Protein AF-A0A4S8J1P8-F1 (afdb_monomer)

Structure (mmCIF, N/CA/C/O backbone):
data_AF-A0A4S8J1P8-F1
#
_entry.id   AF-A0A4S8J1P8-F1
#
loop_
_atom_site.group_PDB
_atom_site.id
_atom_site.type_symbol
_atom_site.label_atom_id
_atom_site.label_alt_id
_atom_site.label_comp_id
_atom_site.label_asym_id
_atom_site.label_entity_id
_atom_site.label_seq_id
_atom_site.pdbx_PDB_ins_code
_atom_site.Cartn_x
_atom_site.Cartn_y
_atom_site.Cartn_z
_atom_site.occupancy
_atom_site.B_iso_or_equiv
_atom_site.auth_seq_id
_atom_site.auth_comp_id
_atom_site.auth_asym_id
_atom_site.auth_atom_id
_atom_site.pdbx_PDB_model_num
ATOM 1 N N . MET A 1 1 ? 15.365 56.000 37.493 1.00 27.44 1 MET A N 1
ATOM 2 C CA . MET A 1 1 ? 15.937 54.993 36.587 1.00 27.44 1 MET A CA 1
ATOM 3 C C . MET A 1 1 ? 15.036 53.774 36.679 1.00 27.44 1 MET A C 1
ATOM 5 O O . MET A 1 1 ? 14.977 53.198 37.751 1.00 27.44 1 MET A O 1
ATOM 9 N N . ASP A 1 2 ? 14.186 53.424 35.725 1.00 29.69 2 ASP A N 1
ATOM 10 C CA . ASP A 1 2 ? 13.900 53.995 34.412 1.00 29.69 2 ASP A CA 1
ATOM 11 C C . ASP A 1 2 ? 12.393 53.917 34.156 1.00 29.69 2 ASP A C 1
ATOM 13 O O . ASP A 1 2 ? 11.723 52.963 34.551 1.00 29.69 2 ASP A O 1
ATOM 17 N N . ARG A 1 3 ? 11.869 54.999 33.576 1.00 27.66 3 ARG A N 1
ATOM 18 C CA . ARG A 1 3 ? 10.458 55.209 33.256 1.00 27.66 3 ARG A CA 1
ATOM 19 C C . ARG A 1 3 ? 10.122 54.461 31.967 1.00 27.66 3 ARG A C 1
ATOM 21 O O . ARG A 1 3 ? 10.838 54.597 30.978 1.00 27.66 3 ARG A O 1
ATOM 28 N N . LEU A 1 4 ? 9.024 53.711 31.990 1.00 29.33 4 LEU A N 1
ATOM 29 C CA . LEU A 1 4 ? 8.338 53.231 30.790 1.00 29.33 4 LEU A CA 1
ATOM 30 C C . LEU A 1 4 ? 7.668 54.428 30.070 1.00 29.33 4 LEU A C 1
ATOM 32 O O . LEU A 1 4 ? 7.262 55.363 30.763 1.00 29.33 4 LEU A O 1
ATOM 36 N N . PRO A 1 5 ? 7.566 54.439 28.726 1.00 33.69 5 PRO A N 1
ATOM 37 C CA . PRO A 1 5 ? 7.104 55.605 27.963 1.00 33.69 5 PRO A CA 1
ATOM 38 C C . PRO A 1 5 ? 5.621 55.954 28.181 1.00 33.69 5 PRO A C 1
ATOM 40 O O . PRO A 1 5 ? 4.760 55.075 28.197 1.00 33.69 5 PRO A O 1
ATOM 43 N N . ASP A 1 6 ? 5.343 57.258 28.268 1.00 32.09 6 ASP A N 1
ATOM 44 C CA . ASP A 1 6 ? 4.055 57.926 28.536 1.00 32.09 6 ASP A CA 1
ATOM 45 C C . ASP A 1 6 ? 2.989 57.818 27.407 1.00 32.09 6 ASP A C 1
ATOM 47 O O . ASP A 1 6 ? 2.113 58.670 27.304 1.00 32.09 6 ASP A O 1
ATOM 51 N N . GLU A 1 7 ? 2.998 56.776 26.565 1.00 32.94 7 GLU A N 1
ATOM 52 C CA . GLU A 1 7 ? 2.027 56.618 25.451 1.00 32.94 7 GLU A CA 1
ATOM 53 C C . GLU A 1 7 ? 0.949 55.536 25.677 1.00 32.94 7 GLU A C 1
ATOM 55 O O . GLU A 1 7 ? 0.155 55.236 24.787 1.00 32.94 7 GLU A O 1
ATOM 60 N N . MET A 1 8 ? 0.854 54.966 26.881 1.00 28.78 8 MET A N 1
ATOM 61 C CA . MET A 1 8 ? -0.157 53.946 27.224 1.00 28.78 8 MET A CA 1
ATOM 62 C C . MET A 1 8 ? -1.234 54.413 28.219 1.00 28.78 8 MET A C 1
ATOM 64 O O . MET A 1 8 ? -2.120 53.638 28.578 1.00 28.78 8 MET A O 1
ATOM 68 N N . SER A 1 9 ? -1.191 55.672 28.658 1.00 30.98 9 SER A N 1
ATOM 69 C CA . SER A 1 9 ? -2.097 56.250 29.665 1.00 30.98 9 SER A CA 1
ATOM 70 C C . SER A 1 9 ? -3.357 56.922 29.094 1.00 30.98 9 SER A C 1
ATOM 72 O O . SER A 1 9 ? -4.262 57.233 29.870 1.00 30.98 9 SER A O 1
ATOM 74 N N . ASP A 1 10 ? -3.476 57.076 27.768 1.00 29.88 10 ASP A N 1
ATOM 75 C CA . ASP A 1 10 ? -4.593 57.801 27.131 1.00 29.88 10 ASP A CA 1
ATOM 76 C C . ASP A 1 10 ? -5.668 56.924 26.455 1.00 29.88 10 ASP A C 1
ATOM 78 O O . ASP A 1 10 ? -6.640 57.439 25.899 1.00 29.88 10 ASP A O 1
ATOM 82 N N . LEU A 1 11 ? -5.605 55.594 26.581 1.00 24.89 11 LEU A N 1
ATOM 83 C CA . LEU A 1 11 ? -6.713 54.712 26.185 1.00 24.89 11 LEU A CA 1
ATOM 84 C C . LEU A 1 11 ? -7.737 54.573 27.320 1.00 24.89 11 LEU A C 1
ATOM 86 O O . LEU A 1 11 ? -7.884 53.524 27.945 1.00 24.89 11 LEU A O 1
ATOM 90 N N . LYS A 1 12 ? -8.484 55.650 27.580 1.00 26.08 12 LYS A N 1
ATOM 91 C CA . LYS A 1 12 ? -9.746 55.564 28.326 1.00 26.08 12 LYS A CA 1
ATOM 92 C C . LYS A 1 12 ? -10.842 55.072 27.385 1.00 26.08 12 LYS A C 1
ATOM 94 O O . LYS A 1 12 ? -11.170 55.747 26.411 1.00 26.08 12 LYS A O 1
ATOM 99 N N . ILE A 1 13 ? -11.445 53.926 27.702 1.00 24.59 13 ILE A N 1
ATOM 100 C CA . ILE A 1 13 ? -12.742 53.540 27.137 1.00 24.59 13 ILE A CA 1
ATOM 101 C C . ILE A 1 13 ? -13.749 54.572 27.657 1.00 24.59 13 ILE A C 1
ATOM 103 O O . ILE A 1 13 ? -14.069 54.593 28.843 1.00 24.59 13 ILE A O 1
ATOM 107 N N . ARG A 1 14 ? -14.168 55.495 26.787 1.00 24.55 14 ARG A N 1
ATOM 108 C CA . ARG A 1 14 ? -15.321 56.356 27.049 1.00 24.55 14 ARG A CA 1
ATOM 109 C C . ARG A 1 14 ? -16.575 55.489 26.977 1.00 24.55 14 ARG A C 1
ATOM 111 O O . ARG A 1 14 ? -16.840 54.891 25.937 1.00 24.55 14 ARG A O 1
ATOM 118 N N . ASP A 1 15 ? -17.324 55.457 28.074 1.00 31.41 15 ASP A N 1
ATOM 119 C CA . ASP A 1 15 ? -18.747 55.116 28.079 1.00 31.41 15 ASP A CA 1
ATOM 120 C C . ASP A 1 15 ? -19.506 56.223 27.334 1.00 31.41 15 ASP A C 1
ATOM 122 O O . ASP A 1 15 ? -20.045 57.153 27.937 1.00 31.41 15 ASP A O 1
ATOM 126 N N . ASP A 1 16 ? -19.519 56.149 26.005 1.00 28.02 16 ASP A N 1
ATOM 127 C CA . ASP A 1 16 ? -20.490 56.888 25.210 1.00 28.02 16 ASP A CA 1
ATOM 128 C C . ASP A 1 16 ? -21.742 56.015 25.095 1.00 28.02 16 ASP A C 1
ATOM 130 O O . ASP A 1 16 ? -21.748 54.958 24.461 1.00 28.02 16 ASP A O 1
ATOM 134 N N . LYS A 1 17 ? -22.792 56.461 25.791 1.00 29.36 17 LYS A N 1
ATOM 135 C CA . LYS A 1 17 ? -24.142 55.899 25.757 1.00 29.36 17 LYS A CA 1
ATOM 136 C C . LYS A 1 17 ? -24.586 55.606 24.324 1.00 29.36 17 LYS A C 1
ATOM 138 O O . LYS A 1 17 ? -24.409 56.426 23.425 1.00 29.36 17 LYS A O 1
ATOM 143 N N . GLU A 1 18 ? -25.207 54.441 24.182 1.00 31.44 18 GLU A N 1
ATOM 144 C CA . GLU A 1 18 ? -25.868 53.913 22.994 1.00 31.44 18 GLU A CA 1
ATOM 145 C C . GLU A 1 18 ? -26.588 54.991 22.171 1.00 31.44 18 GLU A C 1
ATOM 147 O O . GLU A 1 18 ? -27.547 55.615 22.623 1.00 31.44 18 GLU A O 1
ATOM 152 N N . ALA A 1 19 ? -26.167 55.141 20.916 1.00 26.39 19 ALA A N 1
ATOM 153 C CA . ALA A 1 19 ? -27.112 55.375 19.838 1.00 26.39 19 ALA A CA 1
ATOM 154 C C . ALA A 1 19 ? -27.396 54.000 19.229 1.00 26.39 19 ALA A C 1
ATOM 156 O O . ALA A 1 19 ? -26.506 53.390 18.631 1.00 26.39 19 ALA A O 1
ATOM 157 N N . GLU A 1 20 ? -28.609 53.497 19.459 1.00 28.22 20 GLU A N 1
ATOM 158 C CA . GLU A 1 20 ? -29.128 52.261 18.879 1.00 28.22 20 GLU A CA 1
ATOM 159 C C . GLU A 1 20 ? -28.834 52.220 17.375 1.00 28.22 20 GLU A C 1
ATOM 161 O O . GLU A 1 20 ? -29.400 52.972 16.580 1.00 28.22 20 GLU A O 1
ATOM 166 N N . ALA A 1 21 ? -27.951 51.311 16.964 1.00 24.44 21 ALA A N 1
ATOM 167 C CA . ALA A 1 21 ? -27.949 50.855 15.590 1.00 24.44 21 ALA A CA 1
ATOM 168 C C . ALA A 1 21 ? -29.190 49.975 15.432 1.00 24.44 21 ALA A C 1
ATOM 170 O O . ALA A 1 21 ? -29.240 48.872 15.974 1.00 24.44 21 ALA A O 1
ATOM 171 N N . THR A 1 22 ? -30.194 50.477 14.716 1.00 23.66 22 THR A N 1
ATOM 172 C CA . THR A 1 22 ? -31.363 49.711 14.277 1.00 23.66 22 THR A CA 1
ATOM 173 C C . THR A 1 22 ? -30.905 48.411 13.621 1.00 23.66 22 THR A C 1
ATOM 175 O O . THR A 1 22 ? -30.444 48.398 12.479 1.00 23.66 22 THR A O 1
ATOM 178 N N . VAL A 1 23 ? -31.020 47.309 14.359 1.00 28.00 23 VAL A N 1
ATOM 179 C CA . VAL A 1 23 ? -30.913 45.961 13.814 1.00 28.00 23 VAL A CA 1
ATOM 180 C C . VAL A 1 23 ? -32.215 45.719 13.066 1.00 28.00 23 VAL A C 1
ATOM 182 O O . VAL A 1 23 ? -33.262 45.517 13.675 1.00 28.00 23 VAL A O 1
ATOM 185 N N . ILE A 1 24 ? -32.165 45.795 11.737 1.00 30.31 24 ILE A N 1
ATOM 186 C CA . ILE A 1 24 ? -33.258 45.303 10.903 1.00 30.31 24 ILE A CA 1
ATOM 187 C C . ILE A 1 24 ? -33.232 43.782 11.039 1.00 30.31 24 ILE A C 1
ATOM 189 O O . ILE A 1 24 ? -32.309 43.117 10.567 1.00 30.31 24 ILE A O 1
ATOM 193 N N . ASP A 1 25 ? -34.220 43.259 11.756 1.00 32.91 25 ASP A N 1
ATOM 194 C CA . ASP A 1 25 ? -34.417 41.836 11.987 1.00 32.91 25 ASP A CA 1
ATOM 195 C C . ASP A 1 25 ? -34.766 41.164 10.648 1.00 32.91 25 ASP A C 1
ATOM 197 O O . ASP A 1 25 ? -35.816 41.415 10.053 1.00 32.91 25 ASP A O 1
ATOM 201 N N . GLY A 1 26 ? -33.834 40.375 10.113 1.00 30.66 26 GLY A N 1
ATOM 202 C CA . GLY A 1 26 ? -33.945 39.764 8.792 1.00 30.66 26 GLY A CA 1
ATOM 203 C C . GLY A 1 26 ? -33.261 38.404 8.752 1.00 30.66 26 GLY A C 1
ATOM 204 O O . GLY A 1 26 ? -32.038 38.302 8.695 1.00 30.66 26 GLY A O 1
ATOM 205 N N . ASN A 1 27 ? -34.065 37.344 8.746 1.00 43.88 27 ASN A N 1
ATOM 206 C CA . ASN A 1 27 ? -33.650 35.938 8.781 1.00 43.88 27 ASN A CA 1
ATOM 207 C C . ASN A 1 27 ? -33.211 35.371 7.399 1.00 43.88 27 ASN A C 1
ATOM 209 O O . ASN A 1 27 ? -33.372 34.184 7.135 1.00 43.88 27 ASN A O 1
ATOM 213 N N . GLY A 1 28 ? -32.724 36.201 6.467 1.00 40.06 28 GLY A N 1
ATOM 214 C CA . GLY A 1 28 ? -32.630 35.849 5.037 1.00 40.06 28 GLY A CA 1
ATOM 215 C C . GLY A 1 28 ? -31.251 35.371 4.568 1.00 40.06 28 GLY A C 1
ATOM 216 O O . GLY A 1 28 ? -30.288 36.133 4.568 1.00 40.06 28 GLY A O 1
ATOM 217 N N . THR A 1 29 ? -31.163 34.122 4.108 1.00 48.44 29 THR A N 1
ATOM 218 C CA . THR A 1 29 ? -29.987 33.486 3.476 1.00 48.44 29 THR A CA 1
ATOM 219 C C . THR A 1 29 ? -30.119 33.426 1.945 1.00 48.44 29 THR A C 1
ATOM 221 O O . THR A 1 29 ? -29.781 32.424 1.323 1.00 48.44 29 THR A O 1
ATOM 224 N N . GLU A 1 30 ? -30.602 34.497 1.309 1.00 55.81 30 GLU A N 1
ATOM 225 C CA . GLU A 1 30 ? -30.943 34.485 -0.122 1.00 55.81 30 GLU A CA 1
ATOM 226 C C . GLU A 1 30 ? -30.020 35.373 -0.975 1.00 55.81 30 GLU A C 1
ATOM 228 O O . GLU A 1 30 ? -29.592 36.460 -0.579 1.00 55.81 30 GLU A O 1
ATOM 233 N N . THR A 1 31 ? -29.692 34.879 -2.170 1.00 55.25 31 THR A N 1
ATOM 234 C CA . THR A 1 31 ? -28.981 35.600 -3.237 1.00 55.25 31 THR A CA 1
ATOM 235 C C . THR A 1 31 ? -29.693 36.912 -3.579 1.00 55.25 31 THR A C 1
ATOM 237 O O . THR A 1 31 ? -30.907 36.911 -3.758 1.00 55.25 31 THR A O 1
ATOM 240 N N . GLY A 1 32 ? -28.952 38.019 -3.694 1.00 55.59 32 GLY A N 1
ATOM 241 C CA . GLY A 1 32 ? -29.490 39.364 -3.953 1.00 55.59 32 GLY A CA 1
ATOM 242 C C . GLY A 1 32 ? -29.466 40.317 -2.749 1.00 55.59 32 GLY A C 1
ATOM 243 O O . GLY A 1 32 ? -29.769 41.498 -2.902 1.00 55.59 32 GLY A O 1
ATOM 244 N N . HIS A 1 33 ? -29.074 39.847 -1.560 1.00 72.31 33 HIS A N 1
ATOM 245 C CA . HIS A 1 33 ? -28.969 40.688 -0.364 1.00 72.31 33 HIS A CA 1
ATOM 246 C C . HIS A 1 33 ? -27.781 41.668 -0.431 1.00 72.31 33 HIS A C 1
ATOM 248 O O . HIS A 1 33 ? -26.683 41.287 -0.850 1.00 72.31 33 HIS A O 1
ATOM 254 N N . ILE A 1 34 ? -27.985 42.915 0.016 1.00 72.44 34 ILE A N 1
ATOM 255 C CA . ILE A 1 34 ? -26.952 43.963 0.048 1.00 72.44 34 ILE A CA 1
ATOM 256 C C . ILE A 1 34 ? -26.377 44.081 1.464 1.00 72.44 34 ILE A C 1
ATOM 258 O O . ILE A 1 34 ? -27.081 44.419 2.411 1.00 72.44 34 ILE A O 1
ATOM 262 N N . ILE A 1 35 ? -25.078 43.824 1.599 1.00 73.50 35 ILE A N 1
ATOM 263 C CA . ILE A 1 35 ? -24.296 43.959 2.828 1.00 73.50 35 ILE A CA 1
ATOM 264 C C . ILE A 1 35 ? -23.620 45.330 2.809 1.00 73.50 35 ILE A C 1
ATOM 266 O O . ILE A 1 35 ? -22.742 45.568 1.985 1.00 73.50 35 ILE A O 1
ATOM 270 N N . VAL A 1 36 ? -23.995 46.217 3.728 1.00 73.19 36 VAL A N 1
ATOM 271 C CA . VAL A 1 36 ? -23.395 47.554 3.855 1.00 73.19 36 VAL A CA 1
ATOM 272 C C . VAL A 1 36 ? -22.418 47.562 5.028 1.00 73.19 36 VAL A C 1
ATOM 274 O O . VAL A 1 36 ? -22.775 47.161 6.134 1.00 73.19 36 VAL A O 1
ATOM 277 N N . THR A 1 37 ? -21.184 48.017 4.806 1.00 67.06 37 THR A N 1
ATOM 278 C CA . THR A 1 37 ? -20.177 48.170 5.864 1.00 67.06 37 THR A CA 1
ATOM 279 C C . THR A 1 37 ? -19.514 49.539 5.804 1.00 67.06 37 THR A C 1
ATOM 281 O O . THR A 1 37 ? -19.188 50.051 4.735 1.00 67.06 37 THR A O 1
ATOM 284 N N . THR A 1 38 ? -19.259 50.127 6.970 1.00 66.75 38 THR A N 1
ATOM 285 C CA . THR A 1 38 ? -18.487 51.367 7.082 1.00 66.75 38 THR A CA 1
ATOM 286 C C . THR A 1 38 ? -17.018 51.022 7.301 1.00 66.75 38 THR A C 1
ATOM 288 O O . THR A 1 38 ? -16.651 50.457 8.333 1.00 66.75 38 THR A O 1
ATOM 291 N N . VAL A 1 39 ? -16.159 51.357 6.342 1.00 63.97 39 VAL A N 1
ATOM 292 C CA . VAL A 1 39 ? -14.707 51.239 6.491 1.00 63.97 39 VAL A CA 1
ATOM 293 C C . VAL A 1 39 ? -14.199 52.511 7.166 1.00 63.97 39 VAL A C 1
ATOM 295 O O . VAL A 1 39 ? -14.332 53.619 6.641 1.00 63.97 39 VAL A O 1
ATOM 298 N N . ASN A 1 40 ? -13.636 52.363 8.367 1.00 51.81 40 ASN A N 1
ATOM 299 C CA . ASN A 1 40 ? -12.978 53.472 9.053 1.00 51.81 40 ASN A CA 1
ATOM 300 C C . ASN A 1 40 ? -11.713 53.860 8.273 1.00 51.81 40 ASN A C 1
ATOM 302 O O . ASN A 1 40 ? -10.840 53.016 8.060 1.00 51.81 40 ASN A O 1
ATOM 306 N N . GLY A 1 41 ? -11.604 55.123 7.856 1.00 48.00 41 GLY A N 1
ATOM 307 C CA . GLY A 1 41 ? -10.405 55.625 7.189 1.00 48.00 41 GLY A CA 1
ATOM 308 C C . GLY A 1 41 ? -9.189 55.546 8.115 1.00 48.00 41 GLY A C 1
ATOM 309 O O . GLY A 1 41 ? -9.258 55.929 9.283 1.00 48.00 41 GLY A O 1
ATOM 310 N N . ARG A 1 42 ? -8.061 55.042 7.607 1.00 47.00 42 ARG A N 1
ATOM 311 C CA . ARG A 1 42 ? -6.756 55.197 8.269 1.00 47.00 42 ARG A CA 1
ATOM 312 C C . ARG A 1 42 ? -6.155 56.546 7.865 1.00 47.00 42 ARG A C 1
ATOM 314 O O . ARG A 1 42 ? -6.365 57.001 6.745 1.00 47.00 42 ARG A O 1
ATOM 321 N N . ASN A 1 43 ? -5.396 57.167 8.768 1.00 46.88 43 ASN A N 1
ATOM 322 C CA . ASN A 1 43 ? -4.630 58.398 8.519 1.00 46.88 43 ASN A CA 1
ATOM 323 C C . ASN A 1 43 ? -5.482 59.631 8.145 1.00 46.88 43 ASN A C 1
ATOM 325 O O . ASN A 1 43 ? -5.136 60.377 7.234 1.00 46.88 43 ASN A O 1
ATOM 329 N N . GLY A 1 44 ? -6.601 59.852 8.844 1.00 54.06 44 GLY A N 1
ATOM 330 C CA . GLY A 1 44 ? -7.391 61.086 8.711 1.00 54.06 44 GLY A CA 1
ATOM 331 C C . GLY A 1 44 ? -8.340 61.144 7.509 1.00 54.06 44 GLY A C 1
ATOM 332 O O . GLY A 1 44 ? -8.940 62.189 7.271 1.00 54.06 44 GLY A O 1
ATOM 333 N N . GLN A 1 45 ? -8.520 60.048 6.765 1.00 52.44 45 GLN A N 1
ATOM 334 C CA . GLN A 1 45 ? -9.553 59.984 5.729 1.00 52.44 45 GLN A CA 1
ATOM 335 C C . GLN A 1 45 ? -10.964 59.789 6.316 1.00 52.44 45 GLN A C 1
ATOM 337 O O . GLN A 1 45 ? -11.120 59.088 7.323 1.00 52.44 45 GLN A O 1
ATOM 342 N N . PRO A 1 46 ? -12.004 60.385 5.695 1.00 63.16 46 PRO A N 1
ATOM 343 C CA . PRO A 1 46 ? -13.385 60.222 6.135 1.00 63.16 46 PRO A CA 1
ATOM 344 C C . PRO A 1 46 ? -13.831 58.761 6.026 1.00 63.16 46 PRO A C 1
ATOM 346 O O . PRO A 1 46 ? -13.380 58.013 5.158 1.00 63.16 46 PRO A O 1
ATOM 349 N N . LYS A 1 47 ? -14.740 58.352 6.917 1.00 66.19 47 LYS A N 1
ATOM 350 C CA . LYS A 1 47 ? -15.353 57.020 6.874 1.00 66.19 47 LYS A CA 1
ATOM 351 C C . LYS A 1 47 ? -16.076 56.838 5.538 1.00 66.19 47 LYS A C 1
ATOM 353 O O . LYS A 1 47 ? -16.916 57.663 5.186 1.00 66.19 47 LYS A O 1
ATOM 358 N N . GLN A 1 48 ? -15.770 55.760 4.825 1.00 68.88 48 GLN A N 1
ATOM 359 C CA . GLN A 1 48 ? -16.454 55.406 3.583 1.00 68.88 48 GLN A CA 1
ATOM 360 C C . GLN A 1 48 ? -17.409 54.246 3.833 1.00 68.88 48 GLN A C 1
ATOM 362 O O . GLN A 1 48 ? -17.080 53.287 4.531 1.00 68.88 48 GLN A O 1
ATOM 367 N N . THR A 1 49 ? -18.606 54.351 3.269 1.00 73.81 49 THR A N 1
ATOM 368 C CA . THR A 1 49 ? -19.590 53.269 3.279 1.00 73.81 49 THR A CA 1
ATOM 369 C C . THR A 1 49 ? -19.428 52.484 1.986 1.00 73.81 49 THR A C 1
ATOM 371 O O . THR A 1 49 ? -19.396 53.092 0.921 1.00 73.81 49 THR A O 1
ATOM 374 N N . VAL A 1 50 ? -19.277 51.165 2.096 1.00 78.62 50 VAL A N 1
ATOM 375 C CA . VAL A 1 50 ? -19.099 50.244 0.966 1.00 78.62 50 VAL A CA 1
ATOM 376 C C . VAL A 1 50 ? -20.189 49.181 1.026 1.00 78.62 50 VAL A C 1
ATOM 378 O O . VAL A 1 50 ? -20.491 48.658 2.104 1.00 78.62 50 VAL A O 1
ATOM 381 N N . SER A 1 51 ? -20.770 48.857 -0.122 1.00 81.25 51 SER A N 1
ATOM 382 C CA . SER A 1 51 ? -21.955 48.020 -0.257 1.00 81.25 51 SER A CA 1
ATOM 383 C C . SER A 1 51 ? -21.649 46.823 -1.149 1.00 81.25 51 SER A C 1
ATOM 385 O O . SER A 1 51 ? -21.115 46.957 -2.245 1.00 81.25 51 SER A O 1
ATOM 387 N N . TYR A 1 52 ? -22.026 45.628 -0.710 1.00 81.06 52 TYR A N 1
ATOM 388 C CA . TYR A 1 52 ? -21.748 44.386 -1.423 1.00 81.06 52 TYR A CA 1
ATOM 389 C C . TYR A 1 52 ? -23.035 43.625 -1.699 1.00 81.06 52 TYR A C 1
ATOM 391 O O . TYR A 1 52 ? -23.769 43.307 -0.770 1.00 81.06 52 TYR A O 1
ATOM 399 N N . MET A 1 53 ? -23.296 43.271 -2.953 1.00 80.94 53 MET A N 1
ATOM 400 C CA . MET A 1 53 ? -24.424 42.410 -3.310 1.00 80.94 53 MET A CA 1
ATOM 401 C C . MET A 1 53 ? -23.982 40.948 -3.320 1.00 80.94 53 MET A C 1
ATOM 403 O O . MET A 1 53 ? -23.106 40.579 -4.100 1.00 80.94 53 MET A O 1
ATOM 407 N N . ALA A 1 54 ? -24.578 40.113 -2.470 1.00 77.06 54 ALA A N 1
ATOM 408 C CA . ALA A 1 54 ? -24.315 38.677 -2.455 1.00 77.06 54 ALA A CA 1
ATOM 409 C C . ALA A 1 54 ? -24.901 38.008 -3.710 1.00 77.06 54 ALA A C 1
ATOM 411 O O . ALA A 1 54 ? -26.118 37.967 -3.884 1.00 77.06 54 ALA A O 1
ATOM 412 N N . GLU A 1 55 ? -24.044 37.461 -4.573 1.00 75.25 55 GLU A N 1
ATOM 413 C CA . GLU A 1 55 ? -24.449 36.838 -5.838 1.00 75.25 55 GLU A CA 1
ATOM 414 C C . GLU A 1 55 ? -24.770 35.351 -5.660 1.00 75.25 55 GLU A C 1
ATOM 416 O O . GLU A 1 55 ? -25.780 34.869 -6.165 1.00 75.25 55 GLU A O 1
ATOM 421 N N . ARG A 1 56 ? -23.913 34.609 -4.942 1.00 70.75 56 ARG A N 1
ATOM 422 C CA . ARG A 1 56 ? -24.095 33.169 -4.687 1.00 70.75 56 ARG A CA 1
ATOM 423 C C . ARG A 1 56 ? -23.267 32.669 -3.511 1.00 70.75 56 ARG A C 1
ATOM 425 O O . ARG A 1 56 ? -22.197 33.199 -3.221 1.00 70.75 56 ARG A O 1
ATOM 432 N N . VAL A 1 57 ? -23.720 31.591 -2.878 1.00 72.44 57 VAL A N 1
ATOM 433 C CA . VAL A 1 57 ? -22.910 30.836 -1.912 1.00 72.44 57 VAL A CA 1
ATOM 434 C C . VAL A 1 57 ? -21.841 30.044 -2.665 1.00 72.44 57 VAL A C 1
ATOM 436 O O . VAL A 1 57 ? -22.158 29.306 -3.595 1.00 72.44 57 VAL A O 1
ATOM 439 N N . VAL A 1 58 ? -20.576 30.195 -2.269 1.00 71.56 58 VAL A N 1
ATOM 440 C CA . VAL A 1 58 ? -19.432 29.473 -2.861 1.00 71.56 58 VAL A CA 1
ATOM 441 C C . VAL A 1 58 ? -18.864 28.388 -1.950 1.00 71.56 58 VAL A C 1
ATOM 443 O O . VAL A 1 58 ? -18.084 27.558 -2.407 1.00 71.56 58 VAL A O 1
ATOM 446 N N . GLY A 1 59 ? -19.266 28.345 -0.678 1.00 57.00 59 GLY A N 1
ATOM 447 C CA . GLY A 1 59 ? -18.891 27.256 0.217 1.00 57.00 59 GLY A CA 1
ATOM 448 C C . GLY A 1 59 ? -19.562 27.327 1.584 1.00 57.00 59 GLY A C 1
ATOM 449 O O . GLY A 1 59 ? -19.806 28.411 2.120 1.00 57.00 59 GLY A O 1
ATOM 450 N N . HIS A 1 60 ? -19.810 26.152 2.160 1.00 59.88 60 HIS A N 1
ATOM 451 C CA . HIS A 1 60 ? -20.223 25.974 3.550 1.00 59.88 60 HIS A CA 1
ATOM 452 C C . HIS A 1 60 ? -19.046 25.400 4.343 1.00 59.88 60 HIS A C 1
ATOM 454 O O . HIS A 1 60 ? -18.482 24.378 3.960 1.00 59.88 60 HIS A O 1
ATOM 460 N N . GLY A 1 61 ? -18.665 26.062 5.434 1.00 51.59 61 GLY A N 1
ATOM 461 C CA . GLY A 1 61 ? -17.675 25.554 6.382 1.00 51.59 61 GLY A CA 1
ATOM 462 C C . GLY A 1 61 ? -18.267 25.436 7.783 1.00 51.59 61 GLY A C 1
ATOM 463 O O . GLY A 1 61 ? -19.273 26.074 8.089 1.00 51.59 61 GLY A O 1
ATOM 464 N N . SER A 1 62 ? -17.609 24.676 8.661 1.00 43.28 62 SER A N 1
ATOM 465 C CA . SER A 1 62 ? -18.062 24.409 10.039 1.00 43.28 62 SER A CA 1
ATOM 466 C C . SER A 1 62 ? -18.317 25.666 10.892 1.00 43.28 62 SER A C 1
ATOM 468 O O . SER A 1 62 ? -18.965 25.574 11.925 1.00 43.28 62 SER A O 1
ATOM 470 N N . PHE A 1 63 ? -17.838 26.840 10.458 1.00 49.91 63 PHE A N 1
ATOM 471 C CA . PHE A 1 63 ? -17.909 28.110 11.192 1.00 49.91 63 PHE A CA 1
ATOM 472 C C . PHE A 1 63 ? -18.469 29.289 10.368 1.00 49.91 63 PHE A C 1
ATOM 474 O O . PHE A 1 63 ? -18.291 30.447 10.751 1.00 49.91 63 PHE A O 1
ATOM 481 N N . GLY A 1 64 ? -19.126 29.033 9.229 1.00 57.97 64 GLY A N 1
ATOM 482 C CA . GLY A 1 64 ? -19.766 30.095 8.443 1.00 57.97 64 GLY A CA 1
ATOM 483 C C . GLY A 1 64 ? -20.002 29.765 6.970 1.00 57.97 64 GLY A C 1
ATOM 484 O O . GLY A 1 64 ? -19.590 28.720 6.467 1.00 57.97 64 GLY A O 1
ATOM 485 N N . ILE A 1 65 ? -20.653 30.695 6.272 1.00 62.41 65 ILE A N 1
ATOM 486 C CA . ILE A 1 65 ? -20.909 30.628 4.827 1.00 62.41 65 ILE A CA 1
ATOM 487 C C . ILE A 1 65 ? -19.973 31.608 4.116 1.00 62.41 65 ILE A C 1
ATOM 489 O O . ILE A 1 65 ? -19.776 32.735 4.581 1.00 62.41 65 ILE A O 1
ATOM 493 N N . VAL A 1 66 ? -19.398 31.181 2.992 1.00 69.44 66 VAL A N 1
ATOM 494 C CA . VAL A 1 66 ? -18.668 32.060 2.072 1.00 69.44 66 VAL A CA 1
ATOM 495 C C . VAL A 1 66 ? -19.577 32.392 0.897 1.00 69.44 66 VAL A C 1
ATOM 497 O O . VAL A 1 66 ? -20.058 31.494 0.205 1.00 69.44 66 VAL A O 1
ATOM 500 N N . PHE A 1 67 ? -19.794 33.681 0.663 1.00 79.00 67 PHE A N 1
ATOM 501 C CA . PHE A 1 67 ? -20.531 34.206 -0.479 1.00 79.00 67 PHE A CA 1
ATOM 502 C C . PHE A 1 67 ? -19.551 34.798 -1.486 1.00 79.00 67 PHE A C 1
ATOM 504 O O . PHE A 1 67 ? -18.627 35.511 -1.104 1.00 79.00 67 PHE A O 1
ATOM 511 N N . GLN A 1 68 ? -19.772 34.548 -2.770 1.00 77.00 68 GLN A N 1
ATOM 512 C CA . GLN A 1 68 ? -19.297 35.455 -3.804 1.00 77.00 68 GLN A CA 1
ATOM 513 C C . GLN A 1 68 ? -20.235 36.662 -3.807 1.00 77.00 68 GLN A C 1
ATOM 515 O O . GLN A 1 68 ? -21.456 36.500 -3.860 1.00 77.00 68 GLN A O 1
ATOM 520 N N . ALA A 1 69 ? -19.667 37.855 -3.725 1.00 84.25 69 ALA A N 1
ATOM 521 C CA . ALA A 1 69 ? -20.397 39.108 -3.746 1.00 84.25 69 ALA A CA 1
ATOM 522 C C . ALA A 1 69 ? -19.739 40.089 -4.714 1.00 84.25 69 ALA A C 1
ATOM 524 O O . ALA A 1 69 ? -18.562 39.957 -5.042 1.00 84.25 69 ALA A O 1
ATOM 525 N N . LYS A 1 70 ? -20.491 41.093 -5.149 1.00 83.31 70 LYS A N 1
ATOM 526 C CA . LYS A 1 70 ? -19.988 42.178 -5.986 1.00 83.31 70 LYS A CA 1
ATOM 527 C C . LYS A 1 70 ? -20.001 43.477 -5.197 1.00 83.31 70 LYS A C 1
ATOM 529 O O . LYS A 1 70 ? -21.042 43.851 -4.660 1.00 83.31 70 LYS A O 1
ATOM 534 N N . CYS A 1 71 ? -18.854 44.144 -5.114 1.00 82.06 71 CYS A N 1
ATOM 535 C CA . CYS A 1 71 ? -18.768 45.501 -4.586 1.00 82.06 71 CYS A CA 1
ATOM 536 C C . CYS A 1 71 ? -19.551 46.432 -5.519 1.00 82.06 71 CYS A C 1
ATOM 538 O O . CYS A 1 71 ? -19.288 46.459 -6.723 1.00 82.06 71 CYS A O 1
ATOM 540 N N . LEU A 1 72 ? -20.535 47.158 -4.996 1.00 81.62 72 LEU A N 1
ATOM 541 C CA . LEU A 1 72 ? -21.399 48.014 -5.808 1.00 81.62 72 LEU A CA 1
ATOM 542 C C . LEU A 1 72 ? -20.683 49.297 -6.235 1.00 81.62 72 LEU A C 1
ATOM 544 O O . LEU A 1 72 ? -20.969 49.823 -7.306 1.00 81.62 72 LEU A O 1
ATOM 548 N N . GLU A 1 73 ? -19.724 49.764 -5.439 1.00 83.38 73 GLU A N 1
ATOM 549 C CA . GLU A 1 73 ? -18.960 50.978 -5.708 1.00 83.38 73 GLU A CA 1
ATOM 550 C C . GLU A 1 73 ? -17.826 50.750 -6.720 1.00 83.38 73 GLU A C 1
ATOM 552 O O . GLU A 1 73 ? -17.555 51.630 -7.534 1.00 83.38 73 GLU A O 1
ATOM 557 N N . THR A 1 74 ? -17.170 49.582 -6.699 1.00 82.62 74 THR A N 1
ATOM 558 C CA . THR A 1 74 ? -16.024 49.284 -7.590 1.00 82.62 74 THR A CA 1
ATOM 559 C C . THR A 1 74 ? -16.356 48.308 -8.716 1.00 82.62 74 THR A C 1
ATOM 561 O O . THR A 1 74 ? -15.613 48.207 -9.689 1.00 82.62 74 THR A O 1
ATOM 564 N N . GLY A 1 75 ? -17.463 47.572 -8.609 1.00 80.75 75 GLY A N 1
ATOM 565 C CA . GLY A 1 75 ? -17.830 46.505 -9.539 1.00 80.75 75 GLY A CA 1
ATOM 566 C C . GLY A 1 75 ? -17.003 45.223 -9.391 1.00 80.75 75 GLY A C 1
ATOM 567 O O . GLY A 1 75 ? -17.247 44.266 -10.128 1.00 80.75 75 GLY A O 1
ATOM 568 N N . GLU A 1 76 ? -16.051 45.174 -8.456 1.00 82.81 76 GLU A N 1
ATOM 569 C CA . GLU A 1 76 ? -15.176 44.021 -8.249 1.00 82.81 76 GLU A CA 1
ATOM 570 C C . GLU A 1 76 ? -15.917 42.844 -7.611 1.00 82.81 76 GLU A C 1
ATOM 572 O O . GLU A 1 76 ? -16.756 43.004 -6.720 1.00 82.81 76 GLU A O 1
ATOM 577 N N . THR A 1 77 ? -15.576 41.636 -8.058 1.00 78.50 77 THR A N 1
ATOM 578 C CA . THR A 1 77 ? -16.045 40.397 -7.433 1.00 78.50 77 THR A CA 1
ATOM 579 C C . THR A 1 77 ? -15.168 40.071 -6.230 1.00 78.50 77 THR A C 1
ATOM 581 O O . THR A 1 77 ? -13.953 39.943 -6.354 1.00 78.50 77 THR A O 1
ATOM 584 N N . VAL A 1 78 ? -15.791 39.899 -5.069 1.00 78.94 78 VAL A N 1
ATOM 585 C CA . VAL A 1 78 ? -15.142 39.595 -3.794 1.00 78.94 78 VAL A CA 1
ATOM 586 C C . VAL A 1 78 ? -15.724 38.323 -3.180 1.00 78.94 78 VAL A C 1
ATOM 588 O O . VAL A 1 78 ? -16.856 37.930 -3.461 1.00 78.94 78 VAL A O 1
ATOM 591 N N . ALA A 1 79 ? -14.958 37.675 -2.305 1.00 74.25 79 ALA A N 1
ATOM 592 C CA . ALA A 1 79 ? -15.465 36.608 -1.450 1.00 74.25 79 ALA A CA 1
ATOM 593 C C . ALA A 1 79 ? -15.708 37.162 -0.040 1.00 74.25 79 ALA A C 1
ATOM 595 O O . ALA A 1 79 ? -14.782 37.642 0.612 1.00 74.25 79 ALA A O 1
ATOM 596 N N . ILE A 1 80 ? -16.943 37.078 0.449 1.00 67.50 80 ILE A N 1
ATOM 597 C CA . ILE A 1 80 ? -17.328 37.498 1.797 1.00 67.50 80 ILE A CA 1
ATOM 598 C C . ILE A 1 80 ? -17.602 36.251 2.628 1.00 67.50 80 ILE A C 1
ATOM 600 O O . ILE A 1 80 ? -18.582 35.541 2.409 1.00 67.50 80 ILE A O 1
ATOM 604 N N . LYS A 1 81 ? -16.743 35.982 3.612 1.00 66.12 81 LYS A N 1
ATOM 605 C CA . LYS A 1 81 ? -16.972 34.933 4.612 1.00 66.12 81 LYS A CA 1
ATOM 606 C C . LYS A 1 81 ? -17.700 35.534 5.807 1.00 66.12 81 LYS A C 1
ATOM 608 O O . LYS A 1 81 ? -17.132 36.343 6.538 1.00 66.12 81 LYS A O 1
ATOM 613 N N . LYS A 1 82 ? -18.945 35.115 6.038 1.00 59.78 82 LYS A N 1
ATOM 614 C CA . LYS A 1 82 ? -19.683 35.482 7.250 1.00 59.78 82 LYS A CA 1
ATOM 615 C C . LYS A 1 82 ? -19.193 34.598 8.392 1.00 59.78 82 LYS A C 1
ATOM 617 O O . LYS A 1 82 ? -19.565 33.431 8.478 1.00 59.78 82 LYS A O 1
ATOM 622 N N . VAL A 1 83 ? -18.323 35.148 9.235 1.00 56.09 83 VAL A N 1
ATOM 623 C CA . VAL A 1 83 ? -17.830 34.477 10.445 1.00 56.09 83 VAL A CA 1
ATOM 624 C C . VAL A 1 83 ? -18.762 34.823 11.601 1.00 56.09 83 VAL A C 1
ATOM 626 O O . VAL A 1 83 ? -19.017 35.998 11.866 1.00 56.09 83 VAL A O 1
ATOM 629 N N . LEU A 1 84 ? -19.285 33.807 12.285 1.00 57.06 84 LEU A N 1
ATOM 630 C CA . LEU A 1 84 ? -20.104 34.003 13.478 1.00 57.06 84 LEU A CA 1
ATOM 631 C C . LEU A 1 84 ? -19.204 34.473 14.627 1.00 57.06 84 LEU A C 1
ATOM 633 O O . LEU A 1 84 ? -18.423 33.695 15.166 1.00 57.06 84 LEU A O 1
ATOM 637 N N . GLN A 1 85 ? -19.295 35.751 14.994 1.00 53.81 85 GLN A N 1
ATOM 638 C CA . GLN A 1 85 ? -18.694 36.264 16.223 1.00 53.81 85 GLN A CA 1
ATOM 639 C C . GLN A 1 85 ? -19.761 36.302 17.311 1.00 53.81 85 GLN A C 1
ATOM 641 O O . GLN A 1 85 ? -20.666 37.134 17.246 1.00 53.81 85 GLN A O 1
ATOM 646 N N . ASP A 1 86 ? -19.645 35.457 18.335 1.00 54.44 86 ASP A N 1
ATOM 647 C CA . ASP A 1 86 ? -20.428 35.658 19.550 1.00 54.44 86 ASP A CA 1
ATOM 648 C C . ASP A 1 86 ? -19.619 36.439 20.589 1.00 54.44 86 ASP A C 1
ATOM 650 O O . ASP A 1 86 ? -19.045 35.891 21.530 1.00 54.44 86 ASP A O 1
ATOM 654 N N . LYS A 1 87 ? -19.581 37.764 20.410 1.00 53.97 87 LYS A N 1
ATOM 655 C CA . LYS A 1 87 ? -19.101 38.675 21.457 1.00 53.97 87 LYS A CA 1
ATOM 656 C C . LYS A 1 87 ? -20.011 38.653 22.693 1.00 53.97 87 LYS A C 1
ATOM 658 O O . LYS A 1 87 ? -19.559 39.076 23.747 1.00 53.97 87 LYS A O 1
ATOM 663 N N . ARG A 1 88 ? -21.256 38.163 22.597 1.00 66.00 88 ARG A N 1
ATOM 664 C CA . ARG A 1 88 ? -22.243 38.185 23.689 1.00 66.00 88 ARG A CA 1
ATOM 665 C C . ARG A 1 88 ? -21.950 37.111 24.727 1.00 66.00 88 ARG A C 1
ATOM 667 O O . ARG A 1 88 ? -22.054 37.412 25.905 1.00 66.00 88 ARG A O 1
ATOM 674 N N . ALA A 1 89 ? -21.524 35.912 24.328 1.00 75.25 89 ALA A N 1
ATOM 675 C CA . ALA A 1 89 ? -21.184 34.846 25.275 1.00 75.25 89 ALA A CA 1
ATOM 676 C C . ALA A 1 89 ? -19.993 35.219 26.176 1.00 75.25 89 ALA A C 1
ATOM 678 O O . ALA A 1 89 ? -20.118 35.170 27.398 1.00 75.25 89 ALA A O 1
ATOM 679 N N . LEU A 1 90 ? -18.864 35.644 25.588 1.00 82.88 90 LEU A N 1
ATOM 680 C CA . LEU A 1 90 ? -17.691 36.081 26.359 1.00 82.88 90 LEU A CA 1
ATOM 681 C C . LEU A 1 90 ? -17.984 37.358 27.157 1.00 82.88 90 LEU A C 1
ATOM 683 O O . LEU A 1 90 ? -17.671 37.407 28.341 1.00 82.88 90 LEU A O 1
ATOM 687 N N . ALA A 1 91 ? -18.659 38.351 26.563 1.00 80.50 91 ALA A N 1
ATOM 688 C CA . ALA A 1 91 ? -19.047 39.560 27.294 1.00 80.50 91 ALA A CA 1
ATOM 689 C C . ALA A 1 91 ? -19.990 39.260 28.468 1.00 80.50 91 ALA A C 1
ATOM 691 O O . ALA A 1 91 ? -19.845 39.864 29.526 1.00 80.50 91 ALA A O 1
ATOM 692 N N . TYR A 1 92 ? -20.917 38.312 28.320 1.00 80.81 92 TYR A N 1
ATOM 693 C CA . TYR A 1 92 ? -21.821 37.901 29.391 1.00 80.81 92 TYR A CA 1
ATOM 694 C C . TYR A 1 92 ? -21.068 37.201 30.526 1.00 80.81 92 TYR A C 1
ATOM 696 O O . TYR A 1 92 ? -21.193 37.602 31.682 1.00 80.81 92 TYR A O 1
ATOM 704 N N . ILE A 1 93 ? -20.236 36.196 30.229 1.00 85.56 93 ILE A N 1
ATOM 705 C CA . ILE A 1 93 ? -19.517 35.487 31.298 1.00 85.56 93 ILE A CA 1
ATOM 706 C C . ILE A 1 93 ? -18.458 36.376 31.959 1.00 85.56 93 ILE A C 1
ATOM 708 O O . ILE A 1 93 ? -18.315 36.318 33.176 1.00 85.56 93 ILE A O 1
ATOM 712 N N . HIS A 1 94 ? -17.774 37.247 31.207 1.00 89.62 94 HIS A N 1
ATOM 713 C CA . HIS A 1 94 ? -16.767 38.163 31.755 1.00 89.62 94 HIS A CA 1
ATOM 714 C C . HIS A 1 94 ? -17.399 39.335 32.506 1.00 89.62 94 HIS A C 1
ATOM 716 O O . HIS A 1 94 ? -16.966 39.648 33.609 1.00 89.62 94 HIS A O 1
ATOM 722 N N . GLY A 1 95 ? -18.400 39.987 31.913 1.00 80.75 95 GLY A N 1
ATOM 723 C CA . GLY A 1 95 ? -18.978 41.233 32.415 1.00 80.75 95 GLY A CA 1
ATOM 724 C C . GLY A 1 95 ? -20.157 41.042 33.364 1.00 80.75 95 GLY A C 1
ATOM 725 O O . GLY A 1 95 ? -20.256 41.758 34.354 1.00 80.75 95 GLY A O 1
ATOM 726 N N . SER A 1 96 ? -21.045 40.080 33.096 1.00 79.62 96 SER A N 1
ATOM 727 C CA . SER A 1 96 ? -22.242 39.851 33.921 1.00 79.62 96 SER A CA 1
ATOM 728 C C . SER A 1 96 ? -22.010 38.846 35.049 1.00 79.62 96 SER A C 1
ATOM 730 O O . SER A 1 96 ? -22.619 38.983 36.105 1.00 79.62 96 SER A O 1
ATOM 732 N N . ILE A 1 97 ? -21.147 37.844 34.842 1.00 80.94 97 ILE A N 1
ATOM 733 C CA . ILE A 1 97 ? -20.919 36.757 35.815 1.00 80.94 97 ILE A CA 1
ATOM 734 C C . ILE A 1 97 ? -19.522 36.826 36.465 1.00 80.94 97 ILE A C 1
ATOM 736 O O . ILE A 1 97 ? -19.321 36.285 37.549 1.00 80.94 97 ILE A O 1
ATOM 740 N N . GLY A 1 98 ? -18.547 37.500 35.843 1.00 83.56 98 GLY A N 1
ATOM 741 C CA . GLY A 1 98 ? -17.171 37.589 36.355 1.00 83.56 98 GLY A CA 1
ATOM 742 C C . GLY A 1 98 ? -16.359 36.291 36.226 1.00 83.56 98 GLY A C 1
ATOM 743 O O . GLY A 1 98 ? -15.371 36.097 36.933 1.00 83.56 98 GLY A O 1
ATOM 744 N N . VAL A 1 99 ? -16.768 35.382 35.339 1.00 90.31 99 VAL A N 1
ATOM 745 C CA . VAL A 1 99 ? -16.142 34.072 35.114 1.00 90.31 99 VAL A CA 1
ATOM 746 C C . VAL A 1 99 ? -15.220 34.125 33.906 1.00 90.31 99 VAL A C 1
ATOM 748 O O . VAL A 1 99 ? -15.649 34.463 32.809 1.00 90.31 99 VAL A O 1
ATOM 751 N N . CYS A 1 100 ? -13.972 33.699 34.083 1.00 92.06 100 CYS A N 1
ATOM 752 C CA . CYS A 1 100 ? -13.053 33.408 32.988 1.00 92.06 100 CYS A CA 1
ATOM 753 C C . CYS A 1 100 ? -13.155 31.923 32.611 1.00 92.06 100 CYS A C 1
ATOM 755 O O . CYS A 1 100 ? -13.110 31.063 33.490 1.00 92.06 100 CYS A O 1
ATOM 757 N N . HIS A 1 101 ? -13.290 31.612 31.322 1.00 93.88 101 HIS A N 1
ATOM 758 C CA . HIS A 1 101 ? -13.455 30.247 30.816 1.00 93.88 101 HIS A CA 1
ATOM 759 C C . HIS A 1 101 ? -12.145 29.448 30.850 1.00 93.88 101 HIS A C 1
ATOM 761 O O . HIS A 1 101 ? -12.145 28.267 31.189 1.00 93.88 101 HIS A O 1
ATOM 767 N N . ARG A 1 102 ? -11.018 30.096 30.530 1.00 93.25 102 ARG A N 1
ATOM 768 C CA . ARG A 1 102 ? -9.641 29.570 30.598 1.00 93.25 102 ARG A CA 1
ATOM 769 C C . ARG A 1 102 ? -9.329 28.380 29.682 1.00 93.25 102 ARG A C 1
ATOM 771 O O . ARG A 1 102 ? -8.285 27.758 29.860 1.00 93.25 102 ARG A O 1
ATOM 778 N N . ASP A 1 103 ? -10.192 28.065 28.715 1.00 91.75 103 ASP A N 1
ATOM 779 C CA . ASP A 1 103 ? -9.958 26.999 27.721 1.00 91.75 103 ASP A CA 1
ATOM 780 C C . ASP A 1 103 ? -10.789 27.200 26.440 1.00 91.75 103 ASP A C 1
ATOM 782 O O . ASP A 1 103 ? -11.507 26.312 25.979 1.00 91.75 103 ASP A O 1
ATOM 786 N N . ILE A 1 104 ? -10.741 28.410 25.879 1.00 90.00 104 ILE A N 1
ATOM 787 C CA . ILE A 1 104 ? -11.387 28.705 24.595 1.00 90.00 104 ILE A CA 1
ATOM 788 C C . ILE A 1 104 ? -10.572 28.071 23.465 1.00 90.00 104 ILE A C 1
ATOM 790 O O . ILE A 1 104 ? -9.396 28.377 23.280 1.00 90.00 104 ILE A O 1
ATOM 794 N N . LYS A 1 105 ? -11.215 27.191 22.698 1.00 85.69 105 LYS A N 1
ATOM 795 C CA . LYS A 1 105 ? -10.633 26.452 21.569 1.00 85.69 105 LYS A CA 1
ATOM 796 C C . LYS A 1 105 ? -11.744 25.956 20.639 1.00 85.69 105 LYS A C 1
ATOM 798 O O . LYS A 1 105 ? -12.888 25.872 21.092 1.00 85.69 105 LYS A O 1
ATOM 803 N N . PRO A 1 106 ? -11.453 25.570 19.383 1.00 80.62 106 PRO A N 1
ATOM 804 C CA . PRO A 1 106 ? -12.484 25.150 18.435 1.00 80.62 106 PRO A CA 1
ATOM 805 C C . PRO A 1 106 ? -13.357 23.997 18.947 1.00 80.62 106 PRO A C 1
ATOM 807 O O . PRO A 1 106 ? -14.549 23.972 18.669 1.00 80.62 106 PRO A O 1
ATOM 810 N N . GLN A 1 107 ? -12.797 23.080 19.745 1.00 78.62 107 GLN A N 1
ATOM 811 C CA . GLN A 1 107 ? -13.530 21.943 20.320 1.00 78.62 107 GLN A CA 1
ATOM 812 C C . GLN A 1 107 ? -14.613 22.362 21.330 1.00 78.62 107 GLN A C 1
ATOM 814 O O . GLN A 1 107 ? -15.571 21.621 21.523 1.00 78.62 107 GLN A O 1
ATOM 819 N N . ASN A 1 108 ? -14.482 23.546 21.935 1.00 85.75 108 ASN A N 1
ATOM 820 C CA . ASN A 1 108 ? -15.400 24.066 22.954 1.00 85.75 108 ASN A CA 1
ATOM 821 C C . ASN A 1 108 ? -16.418 25.068 22.369 1.00 85.75 108 ASN A C 1
ATOM 823 O O . ASN A 1 108 ? -17.184 25.696 23.100 1.00 85.75 108 ASN A O 1
ATOM 827 N N . LEU A 1 109 ? -16.435 25.223 21.039 1.00 81.25 109 LEU A N 1
ATOM 828 C CA . LEU A 1 109 ? -17.345 26.092 20.298 1.00 81.25 109 LEU A CA 1
ATOM 829 C C . LEU A 1 109 ? -18.330 25.241 19.490 1.00 81.25 109 LEU A C 1
ATOM 831 O O . LEU A 1 109 ? -17.994 24.679 18.449 1.00 81.25 109 LEU A O 1
ATOM 835 N N . LEU A 1 110 ? -19.571 25.159 19.963 1.00 70.50 110 LEU A N 1
ATOM 836 C CA . LEU A 1 110 ? -20.630 24.386 19.325 1.00 70.50 110 LEU A CA 1
ATOM 837 C C . LEU A 1 110 ? -21.345 25.238 18.282 1.00 70.50 110 LEU A C 1
ATOM 839 O O . LEU A 1 110 ? -21.952 26.254 18.619 1.00 70.50 110 LEU A O 1
ATOM 843 N N . VAL A 1 111 ? -21.316 24.804 17.025 1.00 67.44 111 VAL A N 1
ATOM 844 C CA . VAL A 1 111 ? -21.992 25.493 15.921 1.00 67.44 111 VAL A CA 1
ATOM 845 C C . VAL A 1 111 ? -23.130 24.630 15.401 1.00 67.44 111 VAL A C 1
ATOM 847 O O . VAL A 1 111 ? -22.923 23.485 15.003 1.00 67.44 111 VAL A O 1
ATOM 850 N N . ASN A 1 112 ? -24.338 25.186 15.362 1.00 61.75 112 ASN A N 1
ATOM 851 C CA . ASN A 1 112 ? -25.437 24.597 14.613 1.00 61.75 112 ASN A CA 1
ATOM 852 C C . ASN A 1 112 ? -25.349 25.061 13.145 1.00 61.75 112 ASN A C 1
ATOM 854 O O . ASN A 1 112 ? -25.527 26.253 12.884 1.00 61.75 112 ASN A O 1
ATOM 858 N N . PRO A 1 113 ? -25.100 24.158 12.178 1.00 49.81 113 PRO A N 1
ATOM 859 C CA . PRO A 1 113 ? -24.898 24.539 10.781 1.00 49.81 113 PRO A CA 1
ATOM 860 C C . PRO A 1 113 ? -26.183 24.986 10.070 1.00 49.81 113 PRO A C 1
ATOM 862 O O . PRO A 1 113 ? -26.090 25.651 9.044 1.00 49.81 113 PRO A O 1
ATOM 865 N N . HIS A 1 114 ? -27.361 24.647 10.607 1.00 49.78 114 HIS A N 1
ATOM 866 C CA . HIS A 1 114 ? -28.658 24.990 10.017 1.00 49.78 114 HIS A CA 1
ATOM 867 C C . HIS A 1 114 ? -29.203 26.312 10.561 1.00 49.78 114 HIS A C 1
ATOM 869 O O . HIS A 1 114 ? -29.750 27.113 9.814 1.00 49.78 114 HIS A O 1
ATOM 875 N N . THR A 1 115 ? -29.060 26.546 11.869 1.00 60.38 115 THR A N 1
ATOM 876 C CA . THR A 1 115 ? -29.566 27.769 12.520 1.00 60.38 115 THR A CA 1
ATOM 877 C C . THR A 1 115 ? -28.499 28.843 12.690 1.00 60.38 115 THR A C 1
ATOM 879 O O . THR A 1 115 ? -28.803 29.939 13.152 1.00 60.38 115 THR A O 1
ATOM 882 N N . HIS A 1 116 ? -27.243 28.530 12.361 1.00 54.62 116 HIS A N 1
ATOM 883 C CA . HIS A 1 116 ? -26.084 29.401 12.560 1.00 54.62 116 HIS A CA 1
ATOM 884 C C . HIS A 1 116 ? -25.903 29.866 14.013 1.00 54.62 116 HIS A C 1
ATOM 886 O O . HIS A 1 116 ? -25.319 30.917 14.278 1.00 54.62 116 HIS A O 1
ATOM 892 N N . GLN A 1 117 ? -26.393 29.076 14.969 1.00 61.09 117 GLN A N 1
ATOM 893 C CA . GLN A 1 117 ? -26.223 29.354 16.388 1.00 61.09 117 GLN A CA 1
ATOM 894 C C . GLN A 1 117 ? -24.848 28.868 16.856 1.00 61.09 117 GLN A C 1
ATOM 896 O O . GLN A 1 117 ? -24.529 27.689 16.711 1.00 61.09 117 GLN A O 1
ATOM 901 N N . LEU A 1 118 ? -24.063 29.771 17.443 1.00 68.88 118 LEU A N 1
ATOM 902 C CA . LEU A 1 118 ? -22.815 29.465 18.141 1.00 68.88 118 LEU A CA 1
ATOM 903 C C . LEU A 1 118 ? -23.093 29.402 19.650 1.00 68.88 118 LEU A C 1
ATOM 905 O O . LEU A 1 118 ? -23.775 30.273 20.184 1.00 68.88 118 LEU A O 1
ATOM 909 N N . LYS A 1 119 ? -22.585 28.376 20.335 1.00 77.62 119 LYS A N 1
ATOM 910 C CA . LYS A 1 119 ? -22.639 28.240 21.796 1.00 77.62 119 LYS A CA 1
ATOM 911 C C . LYS A 1 119 ? -21.270 27.868 22.351 1.00 77.62 119 LYS A C 1
ATOM 913 O O . LYS A 1 119 ? -20.546 27.086 21.745 1.00 77.62 119 LYS A O 1
ATOM 918 N N . LEU A 1 120 ? -20.954 28.400 23.526 1.00 82.06 120 LEU A N 1
ATOM 919 C CA . LEU A 1 120 ? -19.769 28.034 24.295 1.00 82.06 120 LEU A CA 1
ATOM 920 C C . LEU A 1 120 ? -20.103 26.871 25.242 1.00 82.06 120 LEU A C 1
ATOM 922 O O . LEU A 1 120 ? -21.152 26.895 25.890 1.00 82.06 120 LEU A O 1
ATOM 926 N N . CYS A 1 121 ? -19.241 25.859 25.314 1.00 78.44 121 CYS A N 1
ATOM 927 C CA . CYS A 1 121 ? -19.389 24.711 26.213 1.00 78.44 121 CYS A CA 1
ATOM 928 C C . CYS A 1 121 ? -18.075 24.373 26.933 1.00 78.44 121 CYS A C 1
ATOM 930 O O . CYS A 1 121 ? -17.037 24.932 26.608 1.00 78.44 121 CYS A O 1
ATOM 932 N N . ASP A 1 122 ? -18.132 23.407 27.857 1.00 81.06 122 ASP A N 1
ATOM 933 C CA . ASP A 1 122 ? -16.988 22.914 28.643 1.00 81.06 122 ASP A CA 1
ATOM 934 C C . ASP A 1 122 ? -16.383 23.944 29.619 1.00 81.06 122 ASP A C 1
ATOM 936 O O . ASP A 1 122 ? -15.261 24.426 29.487 1.00 81.06 122 ASP A O 1
ATOM 940 N N . PHE A 1 123 ? -17.138 24.228 30.681 1.00 88.88 123 PHE A N 1
ATOM 941 C CA . PHE A 1 123 ? -16.717 25.100 31.779 1.00 88.88 123 PHE A CA 1
ATOM 942 C C . PHE A 1 123 ? -15.853 24.375 32.830 1.00 88.88 123 PHE A C 1
ATOM 944 O O . PHE A 1 123 ? -15.663 24.903 33.924 1.00 88.88 123 PHE A O 1
ATOM 951 N N . GLY A 1 124 ? -15.307 23.186 32.533 1.00 82.62 124 GLY A N 1
ATOM 952 C CA . GLY A 1 124 ? -14.516 22.402 33.494 1.00 82.62 124 GLY A CA 1
ATOM 953 C C . GLY A 1 124 ? -13.247 23.114 33.976 1.00 82.62 124 GLY A C 1
ATOM 954 O O . GLY A 1 124 ? -12.769 22.871 35.082 1.00 82.62 124 GLY A O 1
ATOM 955 N N . SER A 1 125 ? -12.736 24.047 33.169 1.00 86.88 125 SER A N 1
ATOM 956 C CA . SER A 1 125 ? -11.618 24.923 33.525 1.00 86.88 125 SER A CA 1
ATOM 957 C C . SER A 1 125 ? -12.054 26.328 33.933 1.00 86.88 125 SER A C 1
ATOM 959 O O . SER A 1 125 ? -11.190 27.142 34.241 1.00 86.88 125 SER A O 1
ATOM 961 N N . ALA A 1 126 ? -13.342 26.661 33.968 1.00 91.62 126 ALA A N 1
ATOM 962 C CA . ALA A 1 126 ? -13.780 28.025 34.238 1.00 91.62 126 ALA A CA 1
ATOM 963 C C . ALA A 1 126 ? -13.573 28.415 35.714 1.00 91.62 126 ALA A C 1
ATOM 965 O O . ALA A 1 126 ? -13.634 27.574 36.611 1.00 91.62 126 ALA A O 1
ATOM 966 N N . LYS A 1 127 ? -13.283 29.691 35.987 1.00 90.88 127 LYS A N 1
ATOM 967 C CA . LYS A 1 127 ? -13.123 30.211 37.355 1.00 90.88 127 LYS A CA 1
ATOM 968 C C . LYS A 1 127 ? -13.483 31.691 37.434 1.00 90.88 127 LYS A C 1
ATOM 970 O O . LYS A 1 127 ? -13.142 32.466 36.542 1.00 90.88 127 LYS A O 1
ATOM 975 N N . VAL A 1 128 ? -14.111 32.083 38.541 1.00 91.56 128 VAL A N 1
ATOM 976 C CA . VAL A 1 128 ? -14.224 33.491 38.947 1.00 91.56 128 VAL A CA 1
ATOM 977 C C . VAL A 1 128 ? -12.848 33.972 39.402 1.00 91.56 128 VAL A C 1
ATOM 979 O O . VAL A 1 128 ? -12.301 33.466 40.384 1.00 91.56 128 VAL A O 1
ATOM 982 N N . LEU A 1 129 ? -12.253 34.906 38.662 1.00 84.69 129 LEU A N 1
ATOM 983 C CA . LEU A 1 129 ? -10.925 35.425 38.984 1.00 84.69 129 LEU A CA 1
ATOM 984 C C . LEU A 1 129 ? -11.048 36.503 40.064 1.00 84.69 129 LEU A C 1
ATOM 986 O O . LEU A 1 129 ? -11.609 37.570 39.824 1.00 84.69 129 LEU A O 1
ATOM 990 N N . VAL A 1 130 ? -10.514 36.223 41.252 1.00 85.44 130 VAL A N 1
ATOM 991 C CA . VAL A 1 130 ? -10.501 37.161 42.379 1.00 85.44 130 VAL A CA 1
ATOM 992 C C . VAL A 1 130 ? -9.173 37.915 42.387 1.00 85.44 130 VAL A C 1
ATOM 994 O O . VAL A 1 130 ? -8.097 37.322 42.292 1.00 85.44 130 VAL A O 1
ATOM 997 N N . LYS A 1 131 ? -9.236 39.245 42.483 1.00 80.19 131 LYS A N 1
ATOM 998 C CA . LYS A 1 131 ? -8.046 40.103 42.483 1.00 80.19 131 LYS A CA 1
ATOM 999 C C . LYS A 1 131 ? -7.173 39.807 43.710 1.00 80.19 131 LYS A C 1
ATOM 1001 O O . LYS A 1 131 ? -7.660 39.869 44.833 1.00 80.19 131 LYS A O 1
ATOM 1006 N N . GLY A 1 132 ? -5.886 39.543 43.483 1.00 78.62 132 GLY A N 1
ATOM 1007 C CA . GLY A 1 132 ? -4.917 39.207 44.533 1.00 78.62 132 GLY A CA 1
ATOM 1008 C C . GLY A 1 132 ? -4.854 37.718 44.890 1.00 78.62 132 GLY A C 1
ATOM 1009 O O . GLY A 1 132 ? -3.988 37.327 45.668 1.00 78.62 132 GLY A O 1
ATOM 1010 N N . GLU A 1 133 ? -5.719 36.875 44.314 1.00 83.62 133 GLU A N 1
ATOM 1011 C CA . GLU A 1 133 ? -5.588 35.423 44.444 1.00 83.62 133 GLU A CA 1
ATOM 1012 C C . GLU A 1 133 ? -4.687 34.851 43.341 1.00 83.62 133 GLU A C 1
ATOM 1014 O O . GLU A 1 133 ? -4.953 35.080 42.154 1.00 83.62 133 GLU A O 1
ATOM 1019 N N . PRO A 1 134 ? -3.661 34.053 43.687 1.00 78.56 134 PRO A N 1
ATOM 1020 C CA . PRO A 1 134 ? -2.842 33.384 42.691 1.00 78.56 134 PRO A CA 1
ATOM 1021 C C . PRO A 1 134 ? -3.644 32.295 41.967 1.00 78.56 134 PRO A C 1
ATOM 1023 O O . PRO A 1 134 ? -4.393 31.518 42.563 1.00 78.56 134 PRO A O 1
ATOM 1026 N N . ASN A 1 135 ? -3.456 32.212 40.654 1.00 84.50 135 ASN A N 1
ATOM 1027 C CA . ASN A 1 135 ? -4.085 31.234 39.778 1.00 84.50 135 ASN A CA 1
ATOM 1028 C C . ASN A 1 135 ? -3.043 30.345 39.089 1.00 84.50 135 ASN A C 1
ATOM 1030 O O . ASN A 1 135 ? -1.854 30.649 39.049 1.00 84.50 135 ASN A O 1
ATOM 1034 N N . ILE A 1 136 ? -3.499 29.221 38.539 1.00 83.56 136 ILE A N 1
ATOM 1035 C CA . ILE A 1 136 ? -2.635 28.259 37.851 1.00 83.56 136 ILE A CA 1
ATOM 1036 C C . ILE A 1 136 ? -2.345 28.771 36.439 1.00 83.56 136 ILE A C 1
ATOM 1038 O O . ILE A 1 136 ? -3.257 28.905 35.629 1.00 83.56 136 ILE A O 1
ATOM 1042 N N . SER A 1 137 ? -1.071 28.998 36.133 1.00 78.50 137 SER A N 1
ATOM 1043 C CA . SER A 1 137 ? -0.610 29.448 34.815 1.00 78.50 137 SER A CA 1
ATOM 1044 C C . SER A 1 137 ? -0.585 28.334 33.764 1.00 78.50 137 SER A C 1
ATOM 1046 O O . SER A 1 137 ? -0.817 28.582 32.582 1.00 78.50 137 SER A O 1
ATOM 1048 N N . TYR A 1 138 ? -0.380 27.077 34.180 1.00 79.62 138 TYR A N 1
ATOM 1049 C CA . TYR A 1 138 ? -0.502 25.906 33.304 1.00 79.62 138 TYR A CA 1
ATOM 1050 C C . TYR A 1 138 ? -1.974 25.518 33.093 1.00 79.62 138 TYR A C 1
ATOM 1052 O O . TYR A 1 138 ? -2.430 24.444 33.475 1.00 79.62 138 TYR A O 1
ATOM 1060 N N . ILE A 1 139 ? -2.720 26.436 32.493 1.00 80.00 139 ILE A N 1
ATOM 1061 C CA . ILE A 1 139 ? -4.121 26.297 32.102 1.00 80.00 139 ILE A CA 1
ATOM 1062 C C . ILE A 1 139 ? -4.257 26.709 30.629 1.00 80.00 139 ILE A C 1
ATOM 1064 O O . ILE A 1 139 ? -3.300 27.222 30.041 1.00 80.00 139 ILE A O 1
ATOM 1068 N N . CYS A 1 140 ? -5.415 26.470 30.017 1.00 82.25 140 CYS A N 1
ATOM 1069 C CA . CYS A 1 140 ? -5.666 26.672 28.590 1.00 82.25 140 CYS A CA 1
ATOM 1070 C C . CYS A 1 140 ? -4.877 25.717 27.675 1.00 82.25 140 CYS A C 1
ATOM 1072 O O . CYS A 1 140 ? -3.713 25.357 27.913 1.00 82.25 140 CYS A O 1
ATOM 1074 N N . SER A 1 141 ? -5.536 25.292 26.602 1.00 80.50 141 SER A N 1
ATOM 1075 C CA . SER A 1 141 ? -4.960 24.458 25.553 1.00 80.50 141 SER A CA 1
ATOM 1076 C C . SER A 1 141 ? -3.752 25.128 24.889 1.00 80.50 141 SER A C 1
ATOM 1078 O O . SER A 1 141 ? -3.773 26.304 24.538 1.00 80.50 141 SER A O 1
ATOM 1080 N N . ARG A 1 142 ? -2.678 24.349 24.700 1.00 77.81 142 ARG A N 1
ATOM 1081 C CA . ARG A 1 142 ? -1.327 24.829 24.354 1.00 77.81 142 ARG A CA 1
ATOM 1082 C C . ARG A 1 142 ? -1.275 25.841 23.195 1.00 77.81 142 ARG A C 1
ATOM 1084 O O . ARG A 1 142 ? -0.547 26.817 23.308 1.00 77.81 142 ARG A O 1
ATOM 1091 N N . TYR A 1 143 ? -2.019 25.612 22.112 1.00 78.88 143 TYR A N 1
ATOM 1092 C CA . TYR A 1 143 ? -1.987 26.453 20.902 1.00 78.88 143 TYR A CA 1
ATOM 1093 C C . TYR A 1 143 ? -2.797 27.753 21.001 1.00 78.88 143 TYR A C 1
ATOM 1095 O O . TYR A 1 143 ? -2.648 28.627 20.156 1.00 78.88 143 TYR A O 1
ATOM 1103 N N . TYR A 1 144 ? -3.642 27.882 22.023 1.00 84.50 144 TYR A N 1
ATOM 1104 C CA . TYR A 1 144 ? -4.504 29.049 22.247 1.00 84.50 144 TYR A CA 1
ATOM 1105 C C . TYR A 1 144 ? -4.098 29.804 23.518 1.00 84.50 144 TYR A C 1
ATOM 1107 O O . TYR A 1 144 ? -4.737 30.775 23.907 1.00 84.50 144 TYR A O 1
ATOM 1115 N N . ARG A 1 145 ? -3.027 29.358 24.182 1.00 86.88 145 ARG A N 1
ATOM 1116 C CA . ARG A 1 145 ? -2.578 29.885 25.466 1.00 86.88 145 ARG A CA 1
ATOM 1117 C C . ARG A 1 145 ? -2.013 31.297 25.312 1.00 86.88 145 ARG A C 1
ATOM 1119 O O . ARG A 1 145 ? -1.144 31.535 24.476 1.00 86.88 145 ARG A O 1
ATOM 1126 N N . ALA A 1 146 ? -2.477 32.202 26.168 1.00 87.62 146 ALA A N 1
ATOM 1127 C CA . ALA A 1 146 ? -2.003 33.577 26.212 1.00 87.62 146 ALA A CA 1
ATOM 1128 C C . ALA A 1 146 ? -0.534 33.670 26.686 1.00 87.62 146 ALA A C 1
ATOM 1130 O O . ALA A 1 146 ? -0.111 32.841 27.503 1.00 87.62 146 ALA A O 1
ATOM 1131 N N . PRO A 1 147 ? 0.256 34.650 26.209 1.00 83.75 147 PRO A N 1
ATOM 1132 C CA . PRO A 1 147 ? 1.672 34.783 26.541 1.00 83.75 147 PRO A CA 1
ATOM 1133 C C . PRO A 1 147 ? 1.942 34.846 28.046 1.00 83.75 147 PRO A C 1
ATOM 1135 O O . PRO A 1 147 ? 2.867 34.201 28.530 1.00 83.75 147 PRO A O 1
ATOM 1138 N N . GLU A 1 148 ? 1.110 35.548 28.813 1.00 83.50 148 GLU A N 1
ATOM 1139 C CA . GLU A 1 148 ? 1.224 35.645 30.269 1.00 83.50 148 GLU A CA 1
ATOM 1140 C C . GLU A 1 148 ? 1.155 34.270 30.952 1.00 83.50 148 GLU A C 1
ATOM 1142 O O . GLU A 1 148 ? 1.930 33.993 31.866 1.00 83.50 148 GLU A O 1
ATOM 1147 N N . LEU A 1 149 ? 0.317 33.356 30.455 1.00 85.81 149 LEU A N 1
ATOM 1148 C CA . LEU A 1 149 ? 0.232 31.984 30.960 1.00 85.81 149 LEU A CA 1
ATOM 1149 C C . LEU A 1 149 ? 1.464 31.157 30.564 1.00 85.81 149 LEU A C 1
ATOM 1151 O O . LEU A 1 149 ? 1.921 30.319 31.341 1.00 85.81 149 LEU A O 1
ATOM 1155 N N . ILE A 1 150 ? 2.033 31.398 29.376 1.00 79.94 150 ILE A N 1
ATOM 1156 C CA . ILE A 1 150 ? 3.292 30.770 28.930 1.00 79.94 150 ILE A CA 1
ATOM 1157 C C . ILE A 1 150 ? 4.453 31.195 29.838 1.00 79.94 150 ILE A C 1
ATOM 1159 O O . ILE A 1 150 ? 5.287 30.367 30.207 1.00 79.94 150 ILE A O 1
ATOM 1163 N N . PHE A 1 151 ? 4.472 32.462 30.254 1.00 77.31 151 PHE A N 1
ATOM 1164 C CA . PHE A 1 151 ? 5.465 33.009 31.180 1.00 77.31 151 PHE A CA 1
ATOM 1165 C C . PHE A 1 151 ? 5.188 32.701 32.655 1.00 77.31 151 PHE A C 1
ATOM 1167 O O . PHE A 1 151 ? 5.917 33.168 33.527 1.00 77.31 151 PHE A O 1
ATOM 1174 N N . GLY A 1 152 ? 4.178 31.881 32.947 1.00 78.12 152 GLY A N 1
ATOM 1175 C CA . GLY A 1 152 ? 3.919 31.413 34.299 1.00 78.12 152 GLY A CA 1
ATOM 1176 C C . GLY A 1 152 ? 3.157 32.405 35.178 1.00 78.12 152 GLY A C 1
ATOM 1177 O O . GLY A 1 152 ? 3.101 32.181 36.386 1.00 78.12 152 GLY A O 1
ATOM 1178 N N . ALA A 1 153 ? 2.555 33.461 34.615 1.00 83.00 153 ALA A N 1
ATOM 1179 C CA . ALA A 1 153 ? 1.807 34.451 35.382 1.00 83.00 153 ALA A CA 1
ATOM 1180 C C . ALA A 1 153 ? 0.660 33.788 36.153 1.00 83.00 153 ALA A C 1
ATOM 1182 O O . ALA A 1 153 ? -0.209 33.133 35.577 1.00 83.00 153 ALA A O 1
ATOM 1183 N N . THR A 1 154 ? 0.660 33.969 37.471 1.00 83.81 154 THR A N 1
ATOM 1184 C CA . THR A 1 154 ? -0.415 33.514 38.362 1.00 83.81 154 THR A CA 1
ATOM 1185 C C . THR A 1 154 ? -1.476 34.593 38.574 1.00 83.81 154 THR A C 1
ATOM 1187 O O . THR A 1 154 ? -2.567 34.307 39.060 1.00 83.81 154 THR A O 1
ATOM 1190 N N . GLU A 1 155 ? -1.176 35.831 38.186 1.00 86.38 155 GLU A N 1
ATOM 1191 C CA . GLU A 1 155 ? -2.111 36.950 38.156 1.00 86.38 155 GLU A CA 1
ATOM 1192 C C . GLU A 1 155 ? -2.430 37.288 36.699 1.00 86.38 155 GLU A C 1
ATOM 1194 O O . GLU A 1 155 ? -1.586 37.789 35.961 1.00 86.38 155 GLU A O 1
ATOM 1199 N N . TYR A 1 156 ? -3.649 36.969 36.275 1.00 90.06 156 TYR A N 1
ATOM 1200 C CA . TYR A 1 156 ? -4.156 37.234 34.932 1.00 90.06 156 TYR A CA 1
ATOM 1201 C C . TYR A 1 156 ? -5.653 37.540 34.999 1.00 90.06 156 TYR A C 1
ATOM 1203 O O . TYR A 1 156 ? -6.307 37.296 36.014 1.00 90.06 156 TYR A O 1
ATOM 1211 N N . THR A 1 157 ? -6.199 38.103 33.925 1.00 91.12 157 THR A N 1
ATOM 1212 C CA . THR A 1 157 ? -7.612 38.495 33.830 1.00 91.12 157 THR A CA 1
ATOM 1213 C C . THR A 1 157 ? -8.332 37.656 32.779 1.00 91.12 157 THR A C 1
ATOM 1215 O O . THR A 1 157 ? -7.733 36.799 32.130 1.00 91.12 157 THR A O 1
ATOM 1218 N N . SER A 1 158 ? -9.617 37.928 32.556 1.00 91.56 158 SER A N 1
ATOM 1219 C CA . SER A 1 158 ? -10.390 37.356 31.449 1.00 91.56 158 SER A CA 1
ATOM 1220 C C . SER A 1 158 ? -9.818 37.657 30.054 1.00 91.56 158 SER A C 1
ATOM 1222 O O . SER A 1 158 ? -10.245 37.041 29.077 1.00 91.56 158 SER A O 1
ATOM 1224 N N . ALA A 1 159 ? -8.814 38.537 29.941 1.00 90.31 159 ALA A N 1
ATOM 1225 C CA . ALA A 1 159 ? -8.103 38.816 28.696 1.00 90.31 159 ALA A CA 1
ATOM 1226 C C . ALA A 1 159 ? -7.485 37.562 28.048 1.00 90.31 159 ALA A C 1
ATOM 1228 O O . ALA A 1 159 ? -7.395 37.499 26.821 1.00 90.31 159 ALA A O 1
ATOM 1229 N N . ILE A 1 160 ? -7.156 36.526 28.829 1.00 93.00 160 ILE A N 1
ATOM 1230 C CA . ILE A 1 160 ? -6.632 35.261 28.288 1.00 93.00 160 ILE A CA 1
ATOM 1231 C C . ILE A 1 160 ? -7.637 34.545 27.371 1.00 93.00 160 ILE A C 1
ATOM 1233 O O . ILE A 1 160 ? -7.239 33.897 26.400 1.00 93.00 160 ILE A O 1
ATOM 1237 N N . ASP A 1 161 ? -8.943 34.690 27.625 1.00 92.94 161 ASP A N 1
ATOM 1238 C CA . ASP A 1 161 ? -9.993 34.130 26.766 1.00 92.94 161 ASP A CA 1
ATOM 1239 C C . ASP A 1 161 ? -10.107 34.927 25.462 1.00 92.94 161 ASP A C 1
ATOM 1241 O O . ASP A 1 161 ? -10.384 34.352 24.411 1.00 92.94 161 ASP A O 1
ATOM 1245 N N . ILE A 1 162 ? -9.857 36.241 25.514 1.00 89.44 162 ILE A N 1
ATOM 1246 C CA . ILE A 1 162 ? -9.852 37.115 24.333 1.00 89.44 162 ILE A CA 1
ATOM 1247 C C . ILE A 1 162 ? -8.673 36.769 23.422 1.00 89.44 162 ILE A C 1
ATOM 1249 O O . ILE A 1 162 ? -8.855 36.660 22.209 1.00 89.44 162 ILE A O 1
ATOM 1253 N N . TRP A 1 163 ? -7.491 36.524 23.997 1.00 89.69 163 TRP A N 1
ATOM 1254 C CA . TRP A 1 163 ? -6.340 36.010 23.252 1.00 89.69 163 TRP A CA 1
ATOM 1255 C C . TRP A 1 163 ? -6.671 34.680 22.573 1.00 89.69 163 TRP A C 1
ATOM 1257 O O . TRP A 1 163 ? -6.522 34.537 21.360 1.00 89.69 163 TRP A O 1
ATOM 1267 N N . SER A 1 164 ? -7.194 33.731 23.352 1.00 88.94 164 SER A N 1
ATOM 1268 C CA . SER A 1 164 ? -7.568 32.400 22.871 1.00 88.94 164 SER A CA 1
ATOM 1269 C C . SER A 1 164 ? -8.590 32.478 21.726 1.00 88.94 164 SER A C 1
ATOM 1271 O O . SER A 1 164 ? -8.431 31.823 20.696 1.00 88.94 164 SER A O 1
ATOM 1273 N N . ALA A 1 165 ? -9.600 33.346 21.849 1.00 86.38 165 ALA A N 1
ATOM 1274 C CA . ALA A 1 165 ? -10.574 33.618 20.793 1.00 86.38 165 ALA A CA 1
ATOM 1275 C C . ALA A 1 165 ? -9.934 34.250 19.542 1.00 86.38 165 ALA A C 1
ATOM 1277 O O . ALA A 1 165 ? -10.325 33.925 18.419 1.00 86.38 165 ALA A O 1
ATOM 1278 N N . GLY A 1 166 ? -8.931 35.114 19.715 1.00 82.81 166 GLY A N 1
ATOM 1279 C CA . GLY A 1 166 ? -8.122 35.659 18.624 1.00 82.81 166 GLY A CA 1
ATOM 1280 C C . GLY A 1 166 ? -7.346 34.576 17.872 1.00 82.81 166 GLY A C 1
ATOM 1281 O O . GLY A 1 166 ? -7.362 34.559 16.642 1.00 82.81 166 GLY A O 1
ATOM 1282 N N . CYS A 1 167 ? -6.743 33.625 18.590 1.00 82.06 167 CYS A N 1
ATOM 1283 C CA . CYS A 1 167 ? -6.075 32.468 17.992 1.00 82.06 167 CYS A CA 1
ATOM 1284 C C . CYS A 1 167 ? -7.049 31.583 17.203 1.00 82.06 167 CYS A C 1
ATOM 1286 O O . CYS A 1 167 ? -6.733 31.189 16.082 1.00 82.06 167 CYS A O 1
ATOM 1288 N N . VAL A 1 168 ? -8.252 31.332 17.736 1.00 79.81 168 VAL A N 1
ATOM 1289 C CA . VAL A 1 168 ? -9.317 30.621 17.006 1.00 79.81 168 VAL A CA 1
ATOM 1290 C C . VAL A 1 168 ? -9.698 31.377 15.732 1.00 79.81 168 VAL A C 1
ATOM 1292 O O . VAL A 1 168 ? -9.796 30.779 14.665 1.00 79.81 168 VAL A O 1
ATOM 1295 N N . LEU A 1 169 ? -9.881 32.698 15.804 1.00 76.12 169 LEU A N 1
ATOM 1296 C CA . LEU A 1 169 ? -10.215 33.502 14.629 1.00 76.12 169 LEU A CA 1
ATOM 1297 C C . LEU A 1 169 ? -9.105 33.458 13.570 1.00 76.12 169 LEU A C 1
ATOM 1299 O O . LEU A 1 169 ? -9.399 33.320 12.384 1.00 76.12 169 LEU A O 1
ATOM 1303 N N . ALA A 1 170 ? -7.843 33.548 13.985 1.00 72.25 170 ALA A N 1
ATOM 1304 C CA . ALA A 1 170 ? -6.702 33.448 13.084 1.00 72.25 170 ALA A CA 1
ATOM 1305 C C . ALA A 1 170 ? -6.629 32.071 12.410 1.00 72.25 170 ALA A C 1
ATOM 1307 O O . ALA A 1 170 ? -6.444 31.999 11.199 1.00 72.25 170 ALA A O 1
ATOM 1308 N N . GLU A 1 171 ? -6.865 30.989 13.153 1.00 74.56 171 GLU A N 1
ATOM 1309 C CA . GLU A 1 171 ? -6.950 29.637 12.595 1.00 74.56 171 GLU A CA 1
ATOM 1310 C C . GLU A 1 171 ? -8.073 29.518 11.554 1.00 74.56 171 GLU A C 1
ATOM 1312 O O . GLU A 1 171 ? -7.869 28.967 10.472 1.00 74.56 171 GLU A O 1
ATOM 1317 N N . LEU A 1 172 ? -9.241 30.115 11.819 1.00 65.00 172 LEU A N 1
ATOM 1318 C CA . LEU A 1 172 ? -10.363 30.142 10.874 1.00 65.00 172 LEU A CA 1
ATOM 1319 C C . LEU A 1 172 ? -10.079 30.942 9.595 1.00 65.00 172 LEU A C 1
ATOM 1321 O O . LEU A 1 172 ? -10.748 30.714 8.576 1.00 65.00 172 LEU A O 1
ATOM 1325 N N . LEU A 1 173 ? -9.154 31.901 9.655 1.00 62.31 173 LEU A N 1
ATOM 1326 C CA . LEU A 1 173 ? -8.736 32.723 8.519 1.00 62.31 173 LEU A CA 1
ATOM 1327 C C . LEU A 1 173 ? -7.599 32.070 7.727 1.00 62.31 173 LEU A C 1
ATOM 1329 O O . LEU A 1 173 ? -7.624 32.108 6.500 1.00 62.31 173 LEU A O 1
ATOM 1333 N N . LEU A 1 174 ? -6.628 31.466 8.414 1.00 61.53 174 LEU A N 1
ATOM 1334 C CA . LEU A 1 174 ? -5.402 30.931 7.818 1.00 61.53 174 LEU A CA 1
ATOM 1335 C C . LEU A 1 174 ? -5.503 29.447 7.438 1.00 61.53 174 LEU A C 1
ATOM 1337 O O . LEU A 1 174 ? -4.687 28.966 6.659 1.00 61.53 174 LEU A O 1
ATOM 1341 N N . GLY A 1 175 ? -6.474 28.709 7.987 1.00 58.59 175 GLY A N 1
ATOM 1342 C CA . GLY A 1 175 ? -6.608 27.262 7.781 1.00 58.59 175 GLY A CA 1
ATOM 1343 C C . GLY A 1 175 ? -5.549 26.424 8.509 1.00 58.59 175 GLY A C 1
ATOM 1344 O O . GLY A 1 175 ? -5.452 25.223 8.273 1.00 58.59 175 GLY A O 1
ATOM 1345 N N . GLN A 1 176 ? -4.763 27.047 9.388 1.00 61.53 176 GLN A N 1
ATOM 1346 C CA . GLN A 1 176 ? -3.733 26.417 10.211 1.00 61.53 176 GLN A CA 1
ATOM 1347 C C . GLN A 1 176 ? -3.654 27.114 11.572 1.00 61.53 176 GLN A C 1
ATOM 1349 O O . GLN A 1 176 ? -3.928 28.311 11.676 1.00 61.53 176 GLN A O 1
ATOM 1354 N N . VAL A 1 177 ? -3.260 26.376 12.611 1.00 69.75 177 VAL A N 1
ATOM 1355 C CA . VAL A 1 177 ? -2.995 26.956 13.936 1.00 69.75 177 VAL A CA 1
ATOM 1356 C C . VAL A 1 177 ? -1.820 27.935 13.864 1.00 69.75 177 VAL A C 1
ATOM 1358 O O . VAL A 1 177 ? -0.864 27.705 13.127 1.00 69.75 177 VAL A O 1
ATOM 1361 N N . LEU A 1 178 ? -1.853 29.000 14.672 1.00 65.81 178 LEU A N 1
ATOM 1362 C CA . LEU A 1 178 ? -0.731 29.947 14.786 1.00 65.81 178 LEU A CA 1
ATOM 1363 C C . LEU A 1 178 ? 0.539 29.307 15.390 1.00 65.81 178 LEU A C 1
ATOM 1365 O O . LEU A 1 178 ? 1.626 29.852 15.229 1.00 65.81 178 LEU A O 1
ATOM 1369 N N . GLY A 1 179 ? 0.414 28.142 16.041 1.00 63.06 179 GLY A N 1
ATOM 1370 C CA . GLY A 1 179 ? 1.521 27.398 16.652 1.00 63.06 179 GLY A CA 1
ATOM 1371 C C . GLY A 1 179 ? 1.820 27.810 18.099 1.00 63.06 179 GLY A C 1
ATOM 1372 O O . GLY A 1 179 ? 1.086 28.581 18.709 1.00 63.06 179 GLY A O 1
ATOM 1373 N N . THR A 1 180 ? 2.885 27.243 18.676 1.00 58.56 180 THR A N 1
ATOM 1374 C CA . THR A 1 180 ? 3.498 27.733 19.925 1.00 58.56 180 THR A CA 1
ATOM 1375 C C . THR A 1 180 ? 4.794 28.464 19.604 1.00 58.56 180 THR A C 1
ATOM 1377 O O . THR A 1 180 ? 5.520 27.957 18.745 1.00 58.56 180 THR A O 1
ATOM 1380 N N . PRO A 1 181 ? 5.142 29.549 20.321 1.00 62.22 181 PRO A N 1
ATOM 1381 C CA . PRO A 1 181 ? 6.431 30.205 20.146 1.00 62.22 181 PRO A CA 1
ATOM 1382 C C . PRO A 1 181 ? 7.579 29.203 20.337 1.00 62.22 181 PRO A C 1
ATOM 1384 O O . PRO A 1 181 ? 7.589 28.425 21.296 1.00 62.22 181 PRO A O 1
ATOM 1387 N N . THR A 1 182 ? 8.529 29.203 19.410 1.00 68.00 182 THR A N 1
ATOM 1388 C CA . THR A 1 182 ? 9.803 28.482 19.500 1.00 68.00 182 THR A CA 1
ATOM 1389 C C . THR A 1 182 ? 10.607 28.948 20.713 1.00 68.00 182 THR A C 1
ATOM 1391 O O . THR A 1 182 ? 10.364 30.012 21.286 1.00 68.00 182 THR A O 1
ATOM 1394 N N . ARG A 1 183 ? 11.602 28.160 21.135 1.00 61.25 183 ARG A N 1
ATOM 1395 C CA . ARG A 1 183 ? 12.453 28.520 22.281 1.00 61.25 183 ARG A CA 1
ATOM 1396 C C . ARG A 1 183 ? 13.205 29.831 22.027 1.00 61.25 183 ARG A C 1
ATOM 1398 O O . ARG A 1 183 ? 13.454 30.594 22.958 1.00 61.25 183 ARG A O 1
ATOM 1405 N N . GLU A 1 184 ? 13.547 30.073 20.771 1.00 69.19 184 GLU A N 1
ATOM 1406 C CA . GLU A 1 184 ? 14.180 31.279 20.259 1.00 69.19 184 GLU A CA 1
ATOM 1407 C C . GLU A 1 184 ? 13.223 32.473 20.366 1.00 69.19 184 GLU A C 1
ATOM 1409 O O . GLU A 1 184 ? 13.599 33.494 20.935 1.00 69.19 184 GLU A O 1
ATOM 1414 N N . GLU A 1 185 ? 11.964 32.322 19.945 1.00 68.31 185 GLU A N 1
ATOM 1415 C CA . GLU A 1 185 ? 10.933 33.358 20.092 1.00 68.31 185 GLU A CA 1
ATOM 1416 C C . GLU A 1 185 ? 10.616 33.655 21.565 1.00 68.31 185 GLU A C 1
ATOM 1418 O O . GLU A 1 185 ? 10.517 34.821 21.936 1.00 68.31 185 GLU A O 1
ATOM 1423 N N . ILE A 1 186 ? 10.553 32.642 22.441 1.00 59.78 186 ILE A N 1
ATOM 1424 C CA . ILE A 1 186 ? 10.359 32.832 23.893 1.00 59.78 186 ILE A CA 1
ATOM 1425 C C . ILE A 1 186 ? 11.514 33.641 24.499 1.00 59.78 186 ILE A C 1
ATOM 1427 O O . ILE A 1 186 ? 11.273 34.537 25.309 1.00 59.78 186 ILE A O 1
ATOM 1431 N N . LYS A 1 187 ? 12.762 33.374 24.086 1.00 64.31 187 LYS A N 1
ATOM 1432 C CA . LYS A 1 187 ? 13.937 34.159 24.504 1.00 64.31 187 LYS A CA 1
ATOM 1433 C C . LYS A 1 187 ? 13.932 35.576 23.930 1.00 64.31 187 LYS A C 1
ATOM 1435 O O . LYS A 1 187 ? 14.358 36.495 24.619 1.00 64.31 187 LYS A O 1
ATOM 1440 N N . CYS A 1 188 ? 13.452 35.773 22.703 1.00 65.88 188 CYS A N 1
ATOM 1441 C CA . CYS A 1 188 ? 13.285 37.109 22.125 1.00 65.88 188 CYS A CA 1
ATOM 1442 C C . CYS A 1 188 ? 12.194 37.915 22.845 1.00 65.88 188 CYS A C 1
ATOM 1444 O O . CYS A 1 188 ? 12.358 39.113 23.049 1.00 65.88 188 CYS A O 1
ATOM 1446 N N . MET A 1 189 ? 11.101 37.263 23.251 1.00 54.84 189 MET A N 1
ATOM 1447 C CA . MET A 1 189 ? 9.993 37.882 23.984 1.00 54.84 189 MET A CA 1
ATOM 1448 C C . MET A 1 189 ? 10.354 38.183 25.445 1.00 54.84 189 MET A C 1
ATOM 1450 O O . MET A 1 189 ? 9.917 39.195 25.987 1.00 54.84 189 MET A O 1
ATOM 1454 N N . ASN A 1 190 ? 11.153 37.324 26.086 1.00 54.47 190 ASN A N 1
ATOM 1455 C CA . ASN A 1 190 ? 11.685 37.547 27.427 1.00 54.47 190 ASN A CA 1
ATOM 1456 C C . ASN A 1 190 ? 13.110 36.964 27.551 1.00 54.47 190 ASN A C 1
ATOM 1458 O O . ASN A 1 190 ? 13.267 35.771 27.836 1.00 54.47 190 ASN A O 1
ATOM 1462 N N . PRO A 1 191 ? 14.158 37.799 27.406 1.00 67.75 191 PRO A N 1
ATOM 1463 C CA . PRO A 1 191 ? 15.556 37.359 27.480 1.00 67.75 191 PRO A CA 1
ATOM 1464 C C . PRO A 1 191 ? 15.943 36.718 28.818 1.00 67.75 191 PRO A C 1
ATOM 1466 O O . PRO A 1 191 ? 16.902 35.953 28.880 1.00 67.75 191 PRO A O 1
ATOM 1469 N N . ASN A 1 192 ? 15.180 37.001 29.877 1.00 56.66 192 ASN A N 1
ATOM 1470 C CA . ASN A 1 192 ? 15.406 36.500 31.231 1.00 56.66 192 ASN A CA 1
ATOM 1471 C C . ASN A 1 192 ? 14.571 35.249 31.556 1.00 56.66 192 ASN A C 1
ATOM 1473 O O . ASN A 1 192 ? 14.489 34.847 32.719 1.00 56.66 192 ASN A O 1
ATOM 1477 N N . TYR A 1 193 ? 13.925 34.636 30.559 1.00 52.25 193 TYR A N 1
ATOM 1478 C CA . TYR A 1 193 ? 13.119 33.440 30.770 1.00 52.25 193 TYR A CA 1
ATOM 1479 C C . TYR A 1 193 ? 13.967 32.280 31.311 1.00 52.25 193 TYR A C 1
ATOM 1481 O O . TYR A 1 193 ? 14.892 31.791 30.656 1.00 52.25 193 TYR A O 1
ATOM 1489 N N . THR A 1 194 ? 13.609 31.808 32.503 1.00 55.91 194 THR A N 1
ATOM 1490 C CA . THR A 1 194 ? 14.146 30.591 33.115 1.00 55.91 194 THR A CA 1
ATOM 1491 C C . THR A 1 194 ? 13.066 29.515 33.088 1.00 55.91 194 THR A C 1
ATOM 1493 O O . THR A 1 194 ? 11.901 29.772 33.383 1.00 55.91 194 THR A O 1
ATOM 1496 N N . GLU A 1 195 ? 13.435 28.305 32.668 1.00 50.09 195 GLU A N 1
ATOM 1497 C CA . GLU A 1 195 ? 12.499 27.188 32.539 1.00 50.09 195 GLU A CA 1
ATOM 1498 C C . GLU A 1 195 ? 11.946 26.812 33.922 1.00 50.09 195 GLU A C 1
ATOM 1500 O O . GLU A 1 195 ? 12.679 26.363 34.807 1.00 50.09 195 GLU A O 1
ATOM 1505 N N . PHE A 1 196 ? 10.648 27.039 34.123 1.00 44.31 196 PHE A N 1
ATOM 1506 C CA . PHE A 1 196 ? 9.992 26.817 35.405 1.00 44.31 196 PHE A CA 1
ATOM 1507 C C . PHE A 1 196 ? 9.835 25.311 35.648 1.00 44.31 196 PHE A C 1
ATOM 1509 O O . PHE A 1 196 ? 9.060 24.632 34.973 1.00 44.31 196 PHE A O 1
ATOM 1516 N N . LYS A 1 197 ? 10.568 24.766 36.622 1.00 43.84 197 LYS A N 1
ATOM 1517 C CA . LYS A 1 197 ? 10.326 23.411 37.134 1.00 43.84 197 LYS A CA 1
ATOM 1518 C C . LYS A 1 197 ? 9.242 23.480 38.201 1.00 43.84 197 LYS A C 1
ATOM 1520 O O . LYS A 1 197 ? 9.357 24.257 39.145 1.00 43.84 197 LYS A O 1
ATOM 1525 N N . PHE A 1 198 ? 8.202 22.661 38.056 1.00 34.97 198 PHE A N 1
ATOM 1526 C CA . PHE A 1 198 ? 7.136 22.573 39.052 1.00 34.97 198 PHE A CA 1
ATOM 1527 C C . PHE A 1 198 ? 7.712 22.276 40.447 1.00 34.97 198 PHE A C 1
ATOM 1529 O O . PHE A 1 198 ? 8.607 21.429 40.561 1.00 34.97 198 PHE A O 1
ATOM 1536 N N . PRO A 1 199 ? 7.192 22.905 41.518 1.00 45.53 199 PRO A N 1
ATOM 1537 C CA . PRO A 1 199 ? 7.446 22.415 42.861 1.00 45.53 199 PRO A CA 1
ATOM 1538 C C . PRO A 1 199 ? 6.943 20.972 42.945 1.00 45.53 199 PRO A C 1
ATOM 1540 O O . PRO A 1 199 ? 5.831 20.660 42.515 1.00 45.53 199 PRO A O 1
ATOM 1543 N N . GLN A 1 200 ? 7.774 20.077 43.476 1.00 40.38 200 GLN A N 1
ATOM 1544 C CA . GLN A 1 200 ? 7.358 18.710 43.765 1.00 40.38 200 GLN A CA 1
ATOM 1545 C C . GLN A 1 200 ? 6.323 18.742 44.891 1.00 40.38 200 GLN A C 1
ATOM 1547 O O . GLN A 1 200 ? 6.664 18.733 46.073 1.00 40.38 200 GLN A O 1
ATOM 1552 N N . ILE A 1 201 ? 5.046 18.804 44.522 1.00 42.78 201 ILE A N 1
ATOM 1553 C CA . ILE A 1 201 ? 3.953 18.568 45.456 1.00 42.78 201 ILE A CA 1
ATOM 1554 C C . ILE A 1 201 ? 4.016 17.082 45.800 1.00 42.78 201 ILE A C 1
ATOM 1556 O O . ILE A 1 201 ? 3.829 16.229 44.930 1.00 42.78 201 ILE A O 1
ATOM 1560 N N . LYS A 1 202 ? 4.315 16.763 47.063 1.00 43.09 202 LYS A N 1
ATOM 1561 C CA . LYS A 1 202 ? 4.196 15.392 47.562 1.00 43.09 202 LYS A CA 1
ATOM 1562 C C . LYS A 1 202 ? 2.750 14.955 47.352 1.00 43.09 202 LYS A C 1
ATOM 1564 O O . LYS A 1 202 ? 1.846 15.523 47.959 1.00 43.09 202 LYS A O 1
ATOM 1569 N N . ALA A 1 203 ? 2.542 13.970 46.485 1.00 45.66 203 ALA A N 1
ATOM 1570 C CA . ALA A 1 203 ? 1.239 13.351 46.325 1.00 45.66 203 ALA A CA 1
ATOM 1571 C C . ALA A 1 203 ? 0.760 12.853 47.695 1.00 45.66 203 ALA A C 1
ATOM 1573 O O . ALA A 1 203 ? 1.501 12.162 48.400 1.00 45.66 203 ALA A O 1
ATOM 1574 N N . HIS A 1 204 ? -0.473 13.193 48.071 1.00 51.50 204 HIS A N 1
ATOM 1575 C CA . HIS A 1 204 ? -1.147 12.419 49.102 1.00 51.50 204 HIS A CA 1
ATOM 1576 C C . HIS A 1 204 ? -1.330 11.002 48.549 1.00 51.50 204 HIS A C 1
ATOM 1578 O O . HIS A 1 204 ? -1.850 10.857 47.440 1.00 51.50 204 HIS A O 1
ATOM 1584 N N . PRO A 1 205 ? -0.876 9.958 49.259 1.00 49.09 205 PRO A N 1
ATOM 1585 C CA . PRO A 1 205 ? -0.823 8.609 48.724 1.00 49.09 205 PRO A CA 1
ATOM 1586 C C . PRO A 1 205 ? -2.188 7.938 48.889 1.00 49.09 205 PRO A C 1
ATOM 1588 O O . PRO A 1 205 ? -2.287 6.885 49.504 1.00 49.09 205 PRO A O 1
ATOM 1591 N N . TRP A 1 206 ? -3.256 8.562 48.394 1.00 50.75 206 TRP A N 1
ATOM 1592 C CA . TRP A 1 206 ? -4.507 7.837 48.230 1.00 50.75 206 TRP A CA 1
ATOM 1593 C C . TRP A 1 206 ? -4.348 6.921 47.038 1.00 50.75 206 TRP A C 1
ATOM 1595 O O . TRP A 1 206 ? -4.015 7.354 45.928 1.00 50.75 206 TRP A O 1
ATOM 1605 N N . HIS A 1 207 ? -4.576 5.636 47.267 1.00 67.06 207 HIS A N 1
ATOM 1606 C CA . HIS A 1 207 ? -4.702 4.715 46.159 1.00 67.06 207 HIS A CA 1
ATOM 1607 C C . HIS A 1 207 ? -5.915 5.169 45.330 1.00 67.06 207 HIS A C 1
ATOM 1609 O O . HIS A 1 207 ? -6.956 5.496 45.895 1.00 67.06 207 HIS A O 1
ATOM 1615 N N . LYS A 1 208 ? -5.821 5.230 43.993 1.00 69.94 208 LYS A N 1
ATOM 1616 C CA . LYS A 1 208 ? -6.895 5.790 43.133 1.00 69.94 208 LYS A CA 1
ATOM 1617 C C . LYS A 1 208 ? -8.281 5.189 43.427 1.00 69.94 208 LYS A C 1
ATOM 1619 O O . LYS A 1 208 ? -9.292 5.871 43.315 1.00 69.94 208 LYS A O 1
ATOM 1624 N N . LEU A 1 209 ? -8.312 3.929 43.856 1.00 76.38 209 LEU A N 1
ATOM 1625 C CA . LEU A 1 209 ? -9.527 3.202 44.228 1.00 76.38 209 LEU A CA 1
ATOM 1626 C C . LEU A 1 209 ? -10.091 3.589 45.606 1.00 76.38 209 LEU A C 1
ATOM 1628 O O . LEU A 1 209 ? -11.294 3.480 45.813 1.00 76.38 209 LEU A O 1
ATOM 1632 N N . GLU A 1 210 ? -9.261 4.080 46.530 1.00 78.12 210 GLU A N 1
ATOM 1633 C CA . GLU A 1 210 ? -9.709 4.614 47.826 1.00 78.12 210 GLU A CA 1
ATOM 1634 C C . GLU A 1 210 ? -10.491 5.919 47.654 1.00 78.12 210 GLU A C 1
ATOM 1636 O O . GLU A 1 210 ? -11.468 6.161 48.356 1.00 78.12 210 GLU A O 1
ATOM 1641 N N . ALA A 1 211 ? -10.112 6.742 46.673 1.00 80.19 211 ALA A N 1
ATOM 1642 C CA . ALA A 1 211 ? -10.877 7.936 46.327 1.00 80.19 211 ALA A CA 1
ATOM 1643 C C . ALA A 1 211 ? -12.242 7.577 45.720 1.00 80.19 211 ALA A C 1
ATOM 1645 O O . ALA A 1 211 ? -13.235 8.260 45.968 1.00 80.19 211 ALA A O 1
ATOM 1646 N N . LEU A 1 212 ? -12.305 6.486 44.950 1.00 82.31 212 LEU A N 1
ATOM 1647 C CA . LEU A 1 212 ? -13.546 6.043 44.325 1.00 82.31 212 LEU A CA 1
ATOM 1648 C C . LEU A 1 212 ? -14.559 5.543 45.351 1.00 82.31 212 LEU A C 1
ATOM 1650 O O . LEU A 1 212 ? -15.739 5.795 45.155 1.00 82.31 212 LEU A O 1
ATOM 1654 N N . ILE A 1 213 ? -14.141 4.925 46.462 1.00 86.19 213 ILE A N 1
ATOM 1655 C CA . ILE A 1 213 ? -15.046 4.498 47.551 1.00 86.19 213 ILE A CA 1
ATOM 1656 C C . ILE A 1 213 ? -15.516 5.642 48.465 1.00 86.19 213 ILE A C 1
ATOM 1658 O O . ILE A 1 213 ? -16.159 5.385 49.479 1.00 86.19 213 ILE A O 1
ATOM 1662 N N . HIS A 1 214 ? -15.200 6.896 48.138 1.00 85.62 214 HIS A N 1
ATOM 1663 C CA . HIS A 1 214 ? -15.648 8.040 48.924 1.00 85.62 214 HIS A CA 1
ATOM 1664 C C . HIS A 1 214 ? -17.188 8.178 48.875 1.00 85.62 214 HIS A C 1
ATOM 1666 O O . HIS A 1 214 ? -17.766 7.998 47.795 1.00 85.62 214 HIS A O 1
ATOM 1672 N N . PRO A 1 215 ? -17.854 8.575 49.984 1.00 86.00 215 PRO A N 1
ATOM 1673 C CA . PRO A 1 215 ? -19.317 8.713 50.049 1.00 86.00 215 PRO A CA 1
ATOM 1674 C C . PRO A 1 215 ? -19.929 9.655 49.006 1.00 86.00 215 PRO A C 1
ATOM 1676 O O . PRO A 1 215 ? -21.092 9.541 48.641 1.00 86.00 215 PRO A O 1
ATOM 1679 N N . PHE A 1 216 ? -19.122 10.577 48.473 1.00 79.00 216 PHE A N 1
ATOM 1680 C CA . PHE A 1 216 ? -19.511 11.447 47.357 1.00 79.00 216 PHE A CA 1
ATOM 1681 C C . PHE A 1 216 ? -20.029 10.667 46.132 1.00 79.00 216 PHE A C 1
ATOM 1683 O O . PHE A 1 216 ? -20.834 11.193 45.375 1.00 79.00 216 PHE A O 1
ATOM 1690 N N . PHE A 1 217 ? -19.588 9.419 45.942 1.00 87.88 217 PHE A N 1
ATOM 1691 C CA . PHE A 1 217 ? -19.980 8.569 44.815 1.00 87.88 217 PHE A CA 1
ATOM 1692 C C . PHE A 1 217 ? -21.062 7.534 45.159 1.00 87.88 217 PHE A C 1
ATOM 1694 O O . PHE A 1 217 ? -21.330 6.657 44.340 1.00 87.88 217 PHE A O 1
ATOM 1701 N N . ASP A 1 218 ? -21.676 7.591 46.343 1.00 87.81 218 ASP A N 1
ATOM 1702 C CA . ASP A 1 218 ? -22.632 6.562 46.777 1.00 87.81 218 ASP A CA 1
ATOM 1703 C C . ASP A 1 218 ? -23.881 6.496 45.895 1.00 87.81 218 ASP A C 1
ATOM 1705 O O . ASP A 1 218 ? -24.361 5.402 45.606 1.00 87.81 218 ASP A O 1
ATOM 1709 N N . GLU A 1 219 ? -24.338 7.633 45.366 1.00 88.81 219 GLU A N 1
ATOM 1710 C CA . GLU A 1 219 ? -25.456 7.687 44.415 1.00 88.81 219 GLU A CA 1
ATOM 1711 C C . GLU A 1 219 ? -25.191 6.834 43.161 1.00 88.81 219 GLU A C 1
ATOM 1713 O O . GLU A 1 219 ? -26.103 6.215 42.622 1.00 88.81 219 GLU A O 1
ATOM 1718 N N . LEU A 1 220 ? -23.935 6.709 42.718 1.00 88.62 220 LEU A N 1
ATOM 1719 C CA . LEU A 1 220 ? -23.587 5.878 41.560 1.00 88.62 220 LEU A CA 1
ATOM 1720 C C . LEU A 1 220 ? -23.693 4.372 41.848 1.00 88.62 220 LEU A C 1
ATOM 1722 O O . LEU A 1 220 ? -23.737 3.577 40.910 1.00 88.62 220 LEU A O 1
ATOM 1726 N N . ARG A 1 221 ? -23.706 3.974 43.127 1.00 89.50 221 ARG A N 1
ATOM 1727 C CA . ARG A 1 221 ? -23.814 2.580 43.595 1.00 89.50 221 ARG A CA 1
ATOM 1728 C C . ARG A 1 221 ? -25.240 2.158 43.918 1.00 89.50 221 ARG A C 1
ATOM 1730 O O . ARG A 1 221 ? -25.447 0.994 44.262 1.00 89.50 221 ARG A O 1
ATOM 1737 N N . ASP A 1 222 ? -26.198 3.068 43.832 1.00 88.38 222 ASP A N 1
ATOM 1738 C CA . ASP A 1 222 ? -27.609 2.744 43.967 1.00 88.38 222 ASP A CA 1
ATOM 1739 C C . ASP A 1 222 ? -28.140 2.185 42.632 1.00 88.38 222 ASP A C 1
ATOM 1741 O O . ASP A 1 222 ? -27.924 2.751 41.557 1.00 88.38 222 ASP A O 1
ATOM 1745 N N . SER A 1 223 ? -28.818 1.036 42.692 1.00 85.00 223 SER A N 1
ATOM 1746 C CA . SER A 1 223 ? -29.410 0.381 41.520 1.00 85.00 223 SER A CA 1
ATOM 1747 C C . SER A 1 223 ? -30.562 1.177 40.898 1.00 85.00 223 SER A C 1
ATOM 1749 O O . SER A 1 223 ? -30.904 0.958 39.730 1.00 85.00 223 SER A O 1
ATOM 1751 N N . ASP A 1 224 ? -31.161 2.102 41.646 1.00 87.62 224 ASP A N 1
ATOM 1752 C CA . ASP A 1 224 ? -32.276 2.930 41.194 1.00 87.62 224 ASP A CA 1
ATOM 1753 C C . ASP A 1 224 ? -31.850 4.271 40.600 1.00 87.62 224 ASP A C 1
ATOM 1755 O O . ASP A 1 224 ? -32.674 4.956 39.988 1.00 87.62 224 ASP A O 1
ATOM 1759 N N . THR A 1 225 ? -30.558 4.598 40.634 1.00 89.00 225 THR A N 1
ATOM 1760 C CA . THR A 1 225 ? -30.049 5.822 40.013 1.00 89.00 225 THR A CA 1
ATOM 1761 C C . THR A 1 225 ? -30.256 5.804 38.501 1.00 89.00 225 THR A C 1
ATOM 1763 O O . THR A 1 225 ? -30.037 4.805 37.799 1.00 89.00 225 THR A O 1
ATOM 1766 N N . ARG A 1 226 ? -30.727 6.937 37.978 1.00 85.50 226 ARG A N 1
ATOM 1767 C CA . ARG A 1 226 ? -31.002 7.166 36.556 1.00 85.50 226 ARG A CA 1
ATOM 1768 C C . ARG A 1 226 ? -30.317 8.445 36.098 1.00 85.50 226 ARG A C 1
ATOM 1770 O O . ARG A 1 226 ? -30.104 9.373 36.870 1.00 85.50 226 ARG A O 1
ATOM 1777 N N . LEU A 1 227 ? -30.015 8.510 34.808 1.00 71.75 227 LEU A N 1
ATOM 1778 C CA . LEU A 1 227 ? -29.630 9.748 34.143 1.00 71.75 227 LEU A CA 1
ATOM 1779 C C . LEU A 1 227 ? -30.795 10.761 34.200 1.00 71.75 227 LEU A C 1
ATOM 1781 O O . LEU A 1 227 ? -31.953 10.347 34.282 1.00 71.75 227 LEU A O 1
ATOM 1785 N N . PRO A 1 228 ? -30.544 12.077 34.045 1.00 76.50 228 PRO A N 1
ATOM 1786 C CA . PRO A 1 228 ? -31.592 13.110 34.076 1.00 76.50 228 PRO A CA 1
ATOM 1787 C C . PRO A 1 228 ? -32.736 12.916 33.065 1.00 76.50 228 PRO A C 1
ATOM 1789 O O . PRO A 1 228 ? -33.804 13.501 33.201 1.00 76.50 228 PRO A O 1
ATOM 1792 N N . ASN A 1 229 ? -32.520 12.093 32.036 1.00 72.06 229 ASN A N 1
ATOM 1793 C CA . ASN A 1 229 ? -33.513 11.721 31.027 1.00 72.06 229 ASN A CA 1
ATOM 1794 C C . ASN A 1 229 ? -34.307 10.440 31.374 1.00 72.06 229 ASN A C 1
ATOM 1796 O O . ASN A 1 229 ? -35.010 9.912 30.514 1.00 72.06 229 ASN A O 1
ATOM 1800 N N . GLY A 1 230 ? -34.156 9.906 32.589 1.00 78.12 230 GLY A N 1
ATOM 1801 C CA . GLY A 1 230 ? -34.835 8.706 33.085 1.00 78.12 230 GLY A CA 1
ATOM 1802 C C . GLY A 1 230 ? -34.214 7.370 32.660 1.00 78.12 230 GLY A C 1
ATOM 1803 O O . GLY A 1 230 ? -34.709 6.319 33.064 1.00 78.12 230 GLY A O 1
ATOM 1804 N N . ARG A 1 231 ? -33.141 7.365 31.857 1.00 76.31 231 ARG A N 1
ATOM 1805 C CA . ARG A 1 231 ? -32.458 6.125 31.442 1.00 76.31 231 ARG A CA 1
ATOM 1806 C C . ARG A 1 231 ? -31.551 5.580 32.547 1.00 76.31 231 ARG A C 1
ATOM 1808 O O . ARG A 1 231 ? -31.069 6.332 33.386 1.00 76.31 231 ARG A O 1
ATOM 1815 N N . PHE A 1 232 ? -31.282 4.277 32.515 1.00 78.25 232 PHE A N 1
ATOM 1816 C CA . PHE A 1 232 ? -30.285 3.647 33.386 1.00 78.25 232 PHE A CA 1
ATOM 1817 C C . PHE A 1 232 ? -28.885 4.239 33.173 1.00 78.25 232 PHE A C 1
ATOM 1819 O O . PHE A 1 232 ? -28.553 4.689 32.071 1.00 78.25 232 PHE A O 1
ATOM 1826 N N . LEU A 1 233 ? -28.069 4.221 34.229 1.00 75.81 233 LEU A N 1
ATOM 1827 C CA . LEU A 1 233 ? -26.644 4.529 34.134 1.00 75.81 233 LEU A CA 1
ATOM 1828 C C . LEU A 1 233 ? -25.934 3.508 33.218 1.00 75.81 233 LEU A C 1
ATOM 1830 O O . LEU A 1 233 ? -26.353 2.348 33.156 1.00 75.81 233 LEU A O 1
ATOM 1834 N N . PRO A 1 234 ? -24.867 3.907 32.498 1.00 79.88 234 PRO A N 1
ATOM 1835 C CA . PRO A 1 234 ? -24.003 2.950 31.808 1.00 79.88 234 PRO A CA 1
ATOM 1836 C C . PRO A 1 234 ? -23.319 2.005 32.817 1.00 79.88 234 PRO A C 1
ATOM 1838 O O . PRO A 1 234 ? -23.327 2.290 34.013 1.00 79.88 234 PRO A O 1
ATOM 1841 N N . PRO A 1 235 ? -22.707 0.888 32.384 1.00 78.06 235 PRO A N 1
ATOM 1842 C CA . PRO A 1 235 ? -21.978 -0.000 33.291 1.00 78.06 235 PRO A CA 1
ATOM 1843 C C . PRO A 1 235 ? -20.826 0.749 33.983 1.00 78.06 235 PRO A C 1
ATOM 1845 O O . PRO A 1 235 ? -19.858 1.119 33.326 1.00 78.06 235 PRO A O 1
ATOM 1848 N N . LEU A 1 236 ? -20.943 0.998 35.293 1.00 82.69 236 LEU A N 1
ATOM 1849 C CA . LEU A 1 236 ? -19.963 1.781 36.070 1.00 82.69 236 LEU A CA 1
ATOM 1850 C C . LEU A 1 236 ? -18.948 0.925 36.845 1.00 82.69 236 LEU A C 1
ATOM 1852 O O . LEU A 1 236 ? -17.924 1.437 37.284 1.00 82.69 236 LEU A O 1
ATOM 1856 N N . PHE A 1 237 ? -19.238 -0.365 37.043 1.00 85.62 237 PHE A N 1
ATOM 1857 C CA . PHE A 1 237 ? -18.470 -1.266 37.920 1.00 85.62 237 PHE A CA 1
ATOM 1858 C C . PHE A 1 237 ? -17.822 -2.436 37.164 1.00 85.62 237 PHE A C 1
ATOM 1860 O O . PHE A 1 237 ? -17.566 -3.500 37.727 1.00 85.62 237 PHE A O 1
ATOM 1867 N N . ASN A 1 238 ? -17.562 -2.248 35.874 1.00 74.38 238 ASN A N 1
ATOM 1868 C CA . ASN A 1 238 ? -16.965 -3.222 34.960 1.00 74.38 238 ASN A CA 1
ATOM 1869 C C . ASN A 1 238 ? -15.426 -3.275 35.063 1.00 74.38 238 ASN A C 1
ATOM 1871 O O . ASN A 1 238 ? -14.742 -3.385 34.047 1.00 74.38 238 ASN A O 1
ATOM 1875 N N . PHE A 1 239 ? -14.889 -3.204 36.286 1.00 77.75 239 PHE A N 1
ATOM 1876 C CA . PHE A 1 239 ? -13.448 -3.231 36.540 1.00 77.75 239 PHE A CA 1
ATOM 1877 C C . PHE A 1 239 ? -12.808 -4.515 36.004 1.00 77.75 239 PHE A C 1
ATOM 1879 O O . PHE A 1 239 ? -13.292 -5.630 36.248 1.00 77.75 239 PHE A O 1
ATOM 1886 N N . LYS A 1 240 ? -11.683 -4.355 35.312 1.00 66.56 240 LYS A N 1
ATOM 1887 C CA . LYS A 1 240 ? -10.867 -5.442 34.784 1.00 66.56 240 LYS A CA 1
ATOM 1888 C C . LYS A 1 240 ? -10.057 -6.099 35.914 1.00 66.56 240 LYS A C 1
ATOM 1890 O O . LYS A 1 240 ? -9.674 -5.436 36.880 1.00 66.56 240 LYS A O 1
ATOM 1895 N N . PRO A 1 241 ? -9.711 -7.394 35.797 1.00 65.25 241 PRO A N 1
ATOM 1896 C CA . PRO A 1 241 ? -8.936 -8.106 36.812 1.00 65.25 241 PRO A CA 1
ATOM 1897 C C . PRO A 1 241 ? -7.613 -7.449 37.235 1.00 65.25 241 PRO A C 1
ATOM 1899 O O . PRO A 1 241 ? -7.225 -7.549 38.397 1.00 65.25 241 PRO A O 1
ATOM 1902 N N . HIS A 1 242 ? -6.909 -6.768 36.327 1.00 63.94 242 HIS A N 1
ATOM 1903 C CA . HIS A 1 242 ? -5.653 -6.096 36.663 1.00 63.94 242 HIS A CA 1
ATOM 1904 C C . HIS A 1 242 ? -5.866 -4.773 37.418 1.00 63.94 242 HIS A C 1
ATOM 1906 O O . HIS A 1 242 ? -5.017 -4.411 38.226 1.00 63.94 242 HIS A O 1
ATOM 1912 N N . GLU A 1 243 ? -6.997 -4.083 37.219 1.00 69.62 243 GLU A N 1
ATOM 1913 C CA . GLU A 1 243 ? -7.325 -2.832 37.924 1.00 69.62 243 GLU A CA 1
ATOM 1914 C C . GLU A 1 243 ? -7.571 -3.077 39.414 1.00 69.62 243 GLU A C 1
ATOM 1916 O O . GLU A 1 243 ? -7.351 -2.197 40.242 1.00 69.62 243 GLU A O 1
ATOM 1921 N N . LEU A 1 244 ? -7.993 -4.297 39.756 1.00 77.25 244 LEU A N 1
ATOM 1922 C CA . LEU A 1 244 ? -8.249 -4.740 41.125 1.00 77.25 244 LEU A CA 1
ATOM 1923 C C . LEU A 1 244 ? -7.111 -5.595 41.705 1.00 77.25 244 LEU A C 1
ATOM 1925 O O . LEU A 1 244 ? -7.166 -6.019 42.863 1.00 77.25 244 LEU A O 1
ATOM 1929 N N . LYS A 1 245 ? -6.052 -5.852 40.929 1.00 72.69 245 LYS A N 1
ATOM 1930 C CA . LYS A 1 245 ? -4.933 -6.694 41.357 1.00 72.69 245 LYS A CA 1
ATOM 1931 C C . LYS A 1 245 ? -4.168 -6.026 42.501 1.00 72.69 245 LYS A C 1
ATOM 1933 O O . LYS A 1 245 ? -3.656 -4.923 42.361 1.00 72.69 245 LYS A O 1
ATOM 1938 N N . GLY A 1 246 ? -4.052 -6.730 43.628 1.00 70.00 246 GLY A N 1
ATOM 1939 C CA . GLY A 1 246 ? -3.363 -6.229 44.826 1.00 70.00 246 GLY A CA 1
ATOM 1940 C C . GLY A 1 246 ? -4.198 -5.274 45.685 1.00 70.00 246 GLY A C 1
ATOM 1941 O O . GLY A 1 246 ? -3.694 -4.758 46.679 1.00 70.00 246 GLY A O 1
ATOM 1942 N N . VAL A 1 247 ? -5.469 -5.059 45.337 1.00 78.12 247 VAL A N 1
ATOM 1943 C CA . VAL A 1 247 ? -6.384 -4.193 46.084 1.00 78.12 247 VAL A CA 1
ATOM 1944 C C . VAL A 1 247 ? -7.013 -4.991 47.228 1.00 78.12 247 VAL A C 1
ATOM 1946 O O . VAL A 1 247 ? -7.534 -6.082 46.984 1.00 78.12 247 VAL A O 1
ATOM 1949 N N . PRO A 1 248 ? -6.997 -4.484 48.475 1.00 82.44 248 PRO A N 1
ATOM 1950 C CA . PRO A 1 248 ? -7.653 -5.144 49.597 1.00 82.44 248 PRO A CA 1
ATOM 1951 C C . PRO A 1 248 ? -9.124 -5.450 49.303 1.00 82.44 248 PRO A C 1
ATOM 1953 O O . PRO A 1 248 ? -9.867 -4.588 48.830 1.00 82.44 248 PRO A O 1
ATOM 1956 N N . MET A 1 249 ? -9.568 -6.664 49.638 1.00 79.56 249 MET A N 1
ATOM 1957 C CA . MET A 1 249 ? -10.928 -7.126 49.331 1.00 79.56 249 MET A CA 1
ATOM 1958 C C . MET A 1 249 ? -12.019 -6.260 49.988 1.00 79.56 249 MET A C 1
ATOM 1960 O O . MET A 1 249 ? -13.123 -6.152 49.462 1.00 79.56 249 MET A O 1
ATOM 1964 N N . GLU A 1 250 ? -11.704 -5.578 51.092 1.00 82.19 250 GLU A N 1
ATOM 1965 C CA . GLU A 1 250 ? -12.598 -4.599 51.721 1.00 82.19 250 GLU A CA 1
ATOM 1966 C C . GLU A 1 250 ? -12.875 -3.388 50.811 1.00 82.19 250 GLU A C 1
ATOM 1968 O O . GLU A 1 250 ? -14.016 -2.936 50.705 1.00 82.19 250 GLU A O 1
ATOM 1973 N N . ILE A 1 251 ? -11.851 -2.895 50.107 1.00 84.00 251 ILE A N 1
ATOM 1974 C CA . ILE A 1 251 ? -11.989 -1.799 49.143 1.00 84.00 251 ILE A CA 1
ATOM 1975 C C . ILE A 1 251 ? -12.779 -2.289 47.934 1.00 84.00 251 ILE A C 1
ATOM 1977 O O . ILE A 1 251 ? -13.707 -1.610 47.517 1.00 84.00 251 ILE A O 1
ATOM 1981 N N . VAL A 1 252 ? -12.487 -3.487 47.418 1.00 84.25 252 VAL A N 1
ATOM 1982 C CA . VAL A 1 252 ? -13.239 -4.077 46.295 1.00 84.25 252 VAL A CA 1
ATOM 1983 C C . VAL A 1 252 ? -14.722 -4.252 46.649 1.00 84.25 252 VAL A C 1
ATOM 1985 O O . VAL A 1 252 ? -15.591 -3.938 45.838 1.00 84.25 252 VAL A O 1
ATOM 1988 N N . ALA A 1 253 ? -15.026 -4.686 47.875 1.00 83.69 253 ALA A N 1
ATOM 1989 C CA . ALA A 1 253 ? -16.395 -4.873 48.351 1.00 83.69 253 ALA A CA 1
ATOM 1990 C C . ALA A 1 253 ? -17.181 -3.558 48.504 1.00 83.69 253 ALA A C 1
ATOM 1992 O O . ALA A 1 253 ? -18.398 -3.579 48.317 1.00 83.69 253 ALA A O 1
ATOM 1993 N N . LYS A 1 254 ? -16.502 -2.448 48.832 1.00 85.69 254 LYS A N 1
ATOM 1994 C CA . LYS A 1 254 ? -17.071 -1.085 48.883 1.00 85.69 254 LYS A CA 1
ATOM 1995 C C . LYS A 1 254 ? -17.139 -0.426 47.502 1.00 85.69 254 LYS A C 1
ATOM 1997 O O . LYS A 1 254 ? -18.036 0.365 47.227 1.00 85.69 254 LYS A O 1
ATOM 2002 N N . LEU A 1 255 ? -16.194 -0.751 46.625 1.00 87.31 255 LEU A N 1
ATOM 2003 C CA . LEU A 1 255 ? -16.101 -0.214 45.273 1.00 87.31 255 LEU A CA 1
ATOM 2004 C C . LEU A 1 255 ? -17.180 -0.800 44.358 1.00 87.31 255 LEU A C 1
ATOM 2006 O O . LEU A 1 255 ? -17.764 -0.051 43.581 1.00 87.31 255 LEU A O 1
ATOM 2010 N N . ILE A 1 256 ? -17.457 -2.105 44.473 1.00 88.00 256 ILE A N 1
ATOM 2011 C CA . ILE A 1 256 ? -18.391 -2.841 43.611 1.00 88.00 256 ILE A CA 1
ATOM 2012 C C . ILE A 1 256 ? -19.636 -3.262 44.415 1.00 88.00 256 ILE A C 1
ATOM 2014 O O . ILE A 1 256 ? -19.555 -4.204 45.221 1.00 88.00 256 ILE A O 1
ATOM 2018 N N . PRO A 1 257 ? -20.800 -2.615 44.194 1.00 85.56 257 PRO A N 1
ATOM 2019 C CA . PRO A 1 257 ? -22.033 -2.945 44.899 1.00 85.56 257 PRO A CA 1
ATOM 2020 C C . PRO A 1 257 ? -22.537 -4.339 44.517 1.00 85.56 257 PRO A C 1
ATOM 2022 O O . PRO A 1 257 ? -22.235 -4.869 43.447 1.00 85.56 257 PRO A O 1
ATOM 2025 N N . GLU A 1 258 ? -23.324 -4.952 45.401 1.00 80.81 258 GLU A N 1
ATOM 2026 C CA . GLU A 1 258 ? -23.726 -6.359 45.293 1.00 80.81 258 GLU A CA 1
ATOM 2027 C C . GLU A 1 258 ? -24.428 -6.693 43.968 1.00 80.81 258 GLU A C 1
ATOM 2029 O O . GLU A 1 258 ? -24.113 -7.706 43.339 1.00 80.81 258 GLU A O 1
ATOM 2034 N N . HIS A 1 259 ? -25.287 -5.790 43.484 1.00 82.25 259 HIS A N 1
ATOM 2035 C CA . HIS A 1 259 ? -25.993 -5.943 42.211 1.00 82.25 259 HIS A CA 1
ATOM 2036 C C . HIS A 1 259 ? -25.052 -5.962 40.987 1.00 82.25 259 HIS A C 1
ATOM 2038 O O . HIS A 1 259 ? -25.415 -6.507 39.945 1.00 82.25 259 HIS A O 1
ATOM 2044 N N . ALA A 1 260 ? -23.837 -5.415 41.107 1.00 79.12 260 ALA A N 1
ATOM 2045 C CA . ALA A 1 260 ? -22.860 -5.311 40.025 1.00 79.12 260 ALA A CA 1
ATOM 2046 C C . ALA A 1 260 ? -21.757 -6.386 40.076 1.00 79.12 260 ALA A C 1
ATOM 2048 O O . ALA A 1 260 ? -21.024 -6.569 39.105 1.00 79.12 260 ALA A O 1
ATOM 2049 N N . ARG A 1 261 ? -21.650 -7.168 41.163 1.00 76.19 261 ARG A N 1
ATOM 2050 C CA . ARG A 1 261 ? -20.576 -8.171 41.338 1.00 76.19 261 ARG A CA 1
ATOM 2051 C C . ARG A 1 261 ? -20.571 -9.267 40.275 1.00 76.19 261 ARG A C 1
ATOM 2053 O O . ARG A 1 261 ? -19.503 -9.733 39.896 1.00 76.19 261 ARG A O 1
ATOM 2060 N N . LYS A 1 262 ? -21.741 -9.644 39.747 1.00 64.06 262 LYS A N 1
ATOM 2061 C CA . LYS A 1 262 ? -21.858 -10.635 38.658 1.00 64.06 262 LYS A CA 1
ATOM 2062 C C . LYS A 1 262 ? -21.254 -10.157 37.330 1.00 64.06 262 LYS A C 1
ATOM 2064 O O . LYS A 1 262 ? -21.025 -10.977 36.451 1.00 64.06 262 LYS A O 1
ATOM 2069 N N . GLN A 1 263 ? -21.012 -8.855 37.185 1.00 61.59 263 GLN A N 1
ATOM 2070 C CA . GLN A 1 263 ? -20.465 -8.237 35.976 1.00 61.59 263 GLN A CA 1
ATOM 2071 C C . GLN A 1 263 ? -18.935 -8.062 36.048 1.00 61.59 263 GLN A C 1
ATOM 2073 O O . GLN A 1 263 ? -18.318 -7.707 35.048 1.00 61.59 263 GLN A O 1
ATOM 2078 N N . CYS A 1 264 ? -18.306 -8.323 37.204 1.00 60.66 264 CYS A N 1
ATOM 2079 C CA . CYS A 1 264 ? -16.865 -8.168 37.400 1.00 60.66 264 CYS A CA 1
ATOM 2080 C C . CYS A 1 264 ? -16.145 -9.525 37.335 1.00 60.66 264 CYS A C 1
ATOM 2082 O O . CYS A 1 264 ? -16.256 -10.353 38.241 1.00 60.66 264 CYS A O 1
ATOM 2084 N N . ALA A 1 265 ? -15.357 -9.736 36.276 1.00 56.41 265 ALA A N 1
ATOM 2085 C CA . ALA A 1 265 ? -14.623 -10.982 36.031 1.00 56.41 265 ALA A CA 1
ATOM 2086 C C . ALA A 1 265 ? -13.567 -11.315 37.112 1.00 56.41 265 ALA A C 1
ATOM 2088 O O . ALA A 1 265 ? -13.211 -12.479 37.284 1.00 56.41 265 ALA A O 1
ATOM 2089 N N . PHE A 1 266 ? -13.088 -10.316 37.867 1.00 59.19 266 PHE A N 1
ATOM 2090 C CA . PHE A 1 266 ? -12.067 -10.480 38.913 1.00 59.19 266 PHE A CA 1
ATOM 2091 C C . PHE A 1 266 ? -12.531 -11.341 40.093 1.00 59.19 266 PHE A C 1
ATOM 2093 O O . PHE A 1 266 ? -11.752 -12.114 40.640 1.00 59.19 266 PHE A O 1
ATOM 2100 N N . LEU A 1 267 ? -13.809 -11.250 40.470 1.00 57.47 267 LEU A N 1
ATOM 2101 C CA . LEU A 1 267 ? -14.367 -12.019 41.589 1.00 57.47 267 LEU A CA 1
ATOM 2102 C C . LEU A 1 267 ? -14.694 -13.474 41.207 1.00 57.47 267 LEU A C 1
ATOM 2104 O O . LEU A 1 267 ? -15.124 -14.245 42.061 1.00 57.47 267 LEU A O 1
ATOM 2108 N N . GLY A 1 268 ? -14.482 -13.848 39.938 1.00 49.28 268 GLY A N 1
ATOM 2109 C CA . GLY A 1 268 ? -14.771 -15.172 39.387 1.00 49.28 268 GLY A CA 1
ATOM 2110 C C . GLY A 1 268 ? -13.555 -16.014 38.976 1.00 49.28 268 GLY A C 1
ATOM 2111 O O . GLY A 1 268 ? -13.764 -17.127 38.502 1.00 49.28 268 GLY A O 1
ATOM 2112 N N . ALA A 1 269 ? -12.307 -15.547 39.131 1.00 40.94 269 ALA A N 1
ATOM 2113 C CA . ALA A 1 269 ? -11.134 -16.279 38.635 1.00 40.94 269 ALA A CA 1
ATOM 2114 C C . ALA A 1 269 ? -9.919 -16.225 39.582 1.00 40.94 269 ALA A C 1
ATOM 2116 O O . ALA A 1 269 ? -9.336 -15.170 39.823 1.00 40.94 269 ALA A O 1
ATOM 2117 N N . ASN A 1 270 ? -9.500 -17.398 40.074 1.00 34.00 270 ASN A N 1
ATOM 2118 C CA . ASN A 1 270 ? -8.221 -17.603 40.758 1.00 34.00 270 ASN A CA 1
ATOM 2119 C C . ASN A 1 270 ? -7.036 -17.344 39.808 1.00 34.00 270 ASN A C 1
ATOM 2121 O O . ASN A 1 270 ? -7.023 -17.801 38.666 1.00 34.00 270 ASN A O 1
ATOM 2125 N N . ALA A 1 271 ? -6.023 -16.640 40.314 1.00 41.22 271 ALA A N 1
ATOM 2126 C CA . ALA A 1 271 ? -4.810 -16.258 39.598 1.00 41.22 271 ALA A CA 1
ATOM 2127 C C . ALA A 1 271 ? -3.784 -17.403 39.481 1.00 41.22 271 ALA A C 1
ATOM 2129 O O . ALA A 1 271 ? -3.436 -18.009 40.491 1.00 41.22 271 ALA A O 1
ATOM 2130 N N . ASN A 1 272 ? -3.259 -17.638 38.268 1.00 31.17 272 ASN A N 1
ATOM 2131 C CA . ASN A 1 272 ? -1.828 -17.846 37.956 1.00 31.17 272 ASN A CA 1
ATOM 2132 C C . ASN A 1 272 ? -1.625 -18.317 36.500 1.00 31.17 272 ASN A C 1
ATOM 2134 O O . ASN A 1 272 ? -2.028 -19.418 36.143 1.00 31.17 272 ASN A O 1
ATOM 2138 N N . SER A 1 273 ? -0.931 -17.525 35.677 1.00 33.00 273 SER A N 1
ATOM 2139 C CA . SER A 1 273 ? 0.200 -17.964 34.833 1.00 33.00 273 SER A CA 1
ATOM 2140 C C . SER A 1 273 ? 0.681 -16.820 33.935 1.00 33.00 273 SER A C 1
ATOM 2142 O O . SER A 1 273 ? -0.098 -16.001 33.455 1.00 33.00 273 SER A O 1
ATOM 2144 N N . SER A 1 274 ? 1.992 -16.775 33.722 1.00 38.22 274 SER A N 1
ATOM 2145 C CA . SER A 1 274 ? 2.697 -15.970 32.727 1.00 38.22 274 SER A CA 1
ATOM 2146 C C . SER A 1 274 ? 2.447 -16.506 31.311 1.00 38.22 274 SER A C 1
ATOM 2148 O O . SER A 1 274 ? 3.360 -17.015 30.666 1.00 38.22 274 SER A O 1
ATOM 2150 N N . ASN A 1 275 ? 1.203 -16.427 30.849 1.00 48.16 275 ASN A N 1
ATOM 2151 C CA . ASN A 1 275 ? 0.844 -16.619 29.448 1.00 48.16 275 ASN A CA 1
ATOM 2152 C C . ASN A 1 275 ? 0.460 -15.260 28.864 1.00 48.16 275 ASN A C 1
ATOM 2154 O O . ASN A 1 275 ? -0.185 -14.465 29.549 1.00 48.16 275 ASN A O 1
ATOM 2158 N N . SER A 1 276 ? 0.865 -14.991 27.617 1.00 58.09 276 SER A N 1
ATOM 2159 C CA . SER A 1 276 ? 0.374 -13.825 26.873 1.00 58.09 276 SER A CA 1
ATOM 2160 C C . SER A 1 276 ? -1.150 -13.784 26.989 1.00 58.09 276 SER A C 1
ATOM 2162 O O . SER A 1 276 ? -1.819 -14.793 26.748 1.00 58.09 276 SER A O 1
ATOM 2164 N N . ALA A 1 277 ? -1.686 -12.654 27.454 1.00 74.62 277 ALA A N 1
ATOM 2165 C CA . ALA A 1 277 ? -3.116 -12.521 27.671 1.00 74.62 277 ALA A CA 1
ATOM 2166 C C . ALA A 1 277 ? -3.819 -12.659 26.315 1.00 74.62 277 ALA A C 1
ATOM 2168 O O . ALA A 1 277 ? -3.535 -11.907 25.384 1.00 74.62 277 ALA A O 1
ATOM 2169 N N . VAL A 1 278 ? -4.707 -13.647 26.191 1.00 88.44 278 VAL A N 1
ATOM 2170 C CA . VAL A 1 278 ? -5.537 -13.826 24.997 1.00 88.44 278 VAL A CA 1
ATOM 2171 C C . VAL A 1 278 ? -6.820 -13.028 25.199 1.00 88.44 278 VAL A C 1
ATOM 2173 O O . VAL A 1 278 ? -7.678 -13.389 26.004 1.00 88.44 278 VAL A O 1
ATOM 2176 N N . LEU A 1 279 ? -6.945 -11.931 24.464 1.00 90.75 279 LEU A N 1
ATOM 2177 C CA . LEU A 1 279 ? -8.073 -11.013 24.470 1.00 90.75 279 LEU A CA 1
ATOM 2178 C C . LEU A 1 279 ? -9.011 -11.378 23.319 1.00 90.75 279 LEU A C 1
ATOM 2180 O O . LEU A 1 279 ? -8.865 -10.912 22.191 1.00 90.75 279 LEU A O 1
ATOM 2184 N N . ASN A 1 280 ? -9.967 -12.262 23.600 1.00 93.19 280 ASN A N 1
ATOM 2185 C CA . ASN A 1 280 ? -11.001 -12.633 22.637 1.00 93.19 280 ASN A CA 1
ATOM 2186 C C . ASN A 1 280 ? -11.973 -11.463 22.433 1.00 93.19 280 ASN A C 1
ATOM 2188 O O . ASN A 1 280 ? -12.554 -10.981 23.404 1.00 93.19 280 ASN A O 1
ATOM 2192 N N . VAL A 1 281 ? -12.189 -11.040 21.185 1.00 92.69 281 VAL A N 1
ATOM 2193 C CA . VAL A 1 281 ? -13.084 -9.917 20.845 1.00 92.69 281 VAL A CA 1
ATOM 2194 C C . VAL A 1 281 ? -14.523 -10.109 21.347 1.00 92.69 281 VAL A C 1
ATOM 2196 O O . VAL A 1 281 ? -15.194 -9.129 21.667 1.00 92.69 281 VAL A O 1
ATOM 2199 N N . LEU A 1 282 ? -14.987 -11.355 21.507 1.00 85.06 282 LEU A N 1
ATOM 2200 C CA . LEU A 1 282 ? -16.300 -11.662 22.093 1.00 85.06 282 LEU A CA 1
ATOM 2201 C C . LEU A 1 282 ? -16.394 -11.223 23.563 1.00 85.06 282 LEU A C 1
ATOM 2203 O O . LEU A 1 282 ? -17.432 -10.734 24.002 1.00 85.06 282 LEU A O 1
ATOM 2207 N N . SER A 1 283 ? -15.293 -11.316 24.317 1.00 87.75 283 SER A N 1
ATOM 2208 C CA . SER A 1 283 ? -15.221 -10.850 25.711 1.00 87.75 283 SER A CA 1
ATOM 2209 C C . SER A 1 283 ? -15.321 -9.326 25.835 1.00 87.75 283 SER A C 1
ATOM 2211 O O . SER A 1 283 ? -15.547 -8.815 26.928 1.00 87.75 283 SER A O 1
ATOM 2213 N N . PHE A 1 284 ? -15.171 -8.607 24.719 1.00 86.62 284 PHE A N 1
ATOM 2214 C CA . PHE A 1 284 ? -15.318 -7.156 24.610 1.00 86.62 284 PHE A CA 1
ATOM 2215 C C . PHE A 1 284 ? -16.663 -6.742 23.994 1.00 86.62 284 PHE A C 1
ATOM 2217 O O . PHE A 1 284 ? -16.856 -5.575 23.662 1.00 86.62 284 PHE A O 1
ATOM 2224 N N . GLY A 1 285 ? -17.605 -7.682 23.860 1.00 85.00 285 GLY A N 1
ATOM 2225 C CA . GLY A 1 285 ? -18.965 -7.410 23.398 1.00 85.00 285 GLY A CA 1
ATOM 2226 C C . GLY A 1 285 ? -19.166 -7.508 21.887 1.00 85.00 285 GLY A C 1
ATOM 2227 O O . GLY A 1 285 ? -20.208 -7.069 21.405 1.00 85.00 285 GLY A O 1
ATOM 2228 N N . ALA A 1 286 ? -18.213 -8.074 21.137 1.00 93.25 286 ALA A N 1
ATOM 2229 C CA . ALA A 1 286 ? -18.450 -8.403 19.734 1.00 93.25 286 ALA A CA 1
ATOM 2230 C C . ALA A 1 286 ? -19.543 -9.480 19.625 1.00 93.25 286 ALA A C 1
ATOM 2232 O O . ALA A 1 286 ? -19.533 -10.460 20.371 1.00 93.25 286 ALA A O 1
ATOM 2233 N N . VAL A 1 287 ? -20.468 -9.306 18.684 1.00 97.31 287 VAL A N 1
ATOM 2234 C CA . VAL A 1 287 ? -21.584 -10.223 18.426 1.00 97.31 287 VAL A CA 1
ATOM 2235 C C . VAL A 1 287 ? -21.159 -11.327 17.459 1.00 97.31 287 VAL A C 1
ATOM 2237 O O . VAL A 1 287 ? -21.463 -12.496 17.690 1.00 97.31 287 VAL A O 1
ATOM 2240 N N . GLY A 1 288 ? -20.429 -10.979 16.393 1.00 96.06 288 GLY A N 1
ATOM 2241 C CA . GLY A 1 288 ? -19.875 -11.962 15.458 1.00 96.06 288 GLY A CA 1
ATOM 2242 C C . GLY A 1 288 ? -20.902 -12.660 14.552 1.00 96.06 288 GLY A C 1
ATOM 2243 O O . GLY A 1 288 ? -20.665 -13.784 14.105 1.00 96.06 288 GLY A O 1
ATOM 2244 N N . ASP A 1 289 ? -22.026 -11.996 14.268 1.00 96.88 289 ASP A N 1
ATOM 2245 C CA . ASP A 1 289 ? -23.127 -12.464 13.408 1.00 96.88 289 ASP A CA 1
ATOM 2246 C C . ASP A 1 289 ? -23.016 -12.007 11.933 1.00 96.88 289 ASP A C 1
ATOM 2248 O O . ASP A 1 289 ? -23.857 -12.347 11.101 1.00 96.88 289 ASP A O 1
ATOM 2252 N N . GLY A 1 290 ? -21.998 -11.212 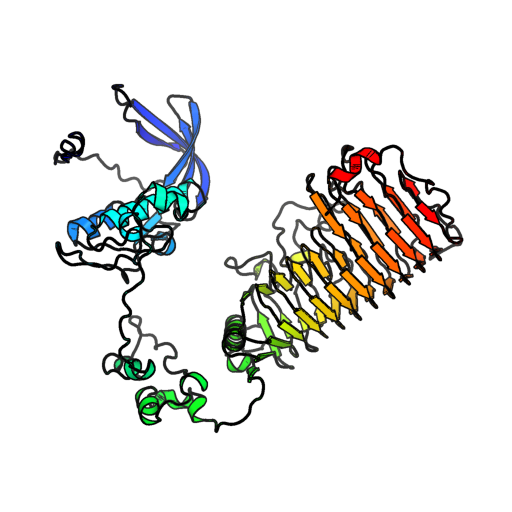11.595 1.00 95.88 290 GLY A N 1
ATOM 2253 C CA . GLY A 1 290 ? -21.773 -10.611 10.277 1.00 95.88 290 GLY A CA 1
ATOM 2254 C C . GLY A 1 290 ? -22.669 -9.406 9.965 1.00 95.88 290 GLY A C 1
ATOM 2255 O O . GLY A 1 290 ? -22.583 -8.840 8.872 1.00 95.88 290 GLY A O 1
ATOM 2256 N N . VAL A 1 291 ? -23.524 -8.990 10.901 1.00 94.88 291 VAL A N 1
ATOM 2257 C CA . VAL A 1 291 ? -24.561 -7.964 10.710 1.00 94.88 291 VAL A CA 1
ATOM 2258 C C . VAL A 1 291 ? -24.433 -6.830 11.723 1.00 94.88 291 VAL A C 1
ATOM 2260 O O . VAL A 1 291 ? -24.612 -5.665 11.360 1.00 94.88 291 VAL A O 1
ATOM 2263 N N . SER A 1 292 ? -24.111 -7.131 12.968 1.00 94.44 292 SER A N 1
ATOM 2264 C CA . SER A 1 292 ? -23.864 -6.167 14.033 1.00 94.44 292 SER A CA 1
ATOM 2265 C C . SER A 1 292 ? -22.551 -5.419 13.795 1.00 94.44 292 SER A C 1
ATOM 2267 O O . SER A 1 292 ? -21.653 -5.915 13.124 1.00 94.44 292 SER A O 1
ATOM 2269 N N . ASP A 1 293 ? -22.460 -4.170 14.252 1.00 95.56 293 ASP A N 1
ATOM 2270 C CA . ASP A 1 293 ? -21.216 -3.398 14.161 1.00 95.56 293 ASP A CA 1
ATOM 2271 C C . ASP A 1 293 ? -20.304 -3.743 15.343 1.00 95.56 293 ASP A C 1
ATOM 2273 O O . ASP A 1 293 ? -20.536 -3.283 16.459 1.00 95.56 293 ASP A O 1
ATOM 2277 N N . ASP A 1 294 ? -19.263 -4.530 15.084 1.00 97.56 294 ASP A N 1
ATOM 2278 C CA . ASP A 1 294 ? -18.346 -5.054 16.105 1.00 97.56 294 ASP A CA 1
ATOM 2279 C C . ASP A 1 294 ? -17.120 -4.151 16.333 1.00 97.56 294 ASP A C 1
ATOM 2281 O O . ASP A 1 294 ? -16.183 -4.504 17.051 1.00 97.56 294 ASP A O 1
ATOM 2285 N N . THR A 1 295 ? -17.107 -2.967 15.714 1.00 96.00 295 THR A N 1
ATOM 2286 C CA . THR A 1 295 ? -15.939 -2.077 15.668 1.00 96.00 295 THR A CA 1
ATOM 2287 C C . THR A 1 295 ? -15.409 -1.692 17.053 1.00 96.00 295 THR A C 1
ATOM 2289 O O . THR A 1 295 ? -14.202 -1.748 17.290 1.00 96.00 295 THR A O 1
ATOM 2292 N N . GLU A 1 296 ? -16.289 -1.305 17.978 1.00 93.25 296 GLU A N 1
ATOM 2293 C CA . GLU A 1 296 ? -15.873 -0.831 19.307 1.00 93.25 296 GLU A CA 1
ATOM 2294 C C . GLU A 1 296 ? -15.354 -1.968 20.198 1.00 93.25 296 GLU A C 1
ATOM 2296 O O . GLU A 1 296 ? -14.436 -1.755 20.990 1.00 93.25 296 GLU A O 1
ATOM 2301 N N . ALA A 1 297 ? -15.854 -3.193 20.012 1.00 91.06 297 ALA A N 1
ATOM 2302 C CA . ALA A 1 297 ? -15.326 -4.372 20.694 1.00 91.06 297 ALA A CA 1
ATOM 2303 C C . ALA A 1 297 ? -13.895 -4.691 20.232 1.00 91.06 297 ALA A C 1
ATOM 2305 O O . ALA A 1 297 ? -13.017 -4.956 21.053 1.00 91.06 297 ALA A O 1
ATOM 2306 N N . PHE A 1 298 ? -13.632 -4.590 18.924 1.00 97.56 298 PHE A N 1
ATOM 2307 C CA . PHE A 1 298 ? -12.291 -4.770 18.363 1.00 97.56 298 PHE A CA 1
ATOM 2308 C C . PHE A 1 298 ?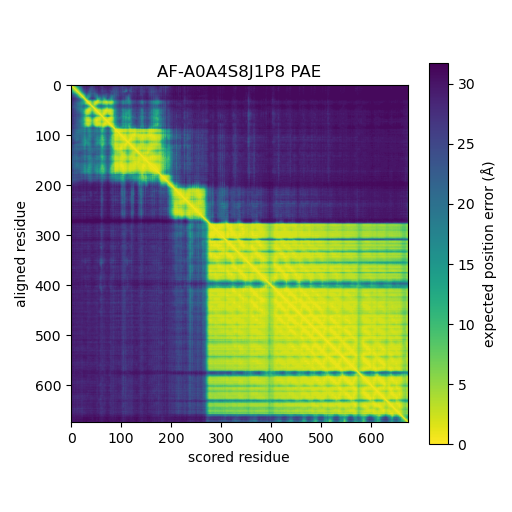 -11.309 -3.704 18.845 1.00 97.56 298 PHE A C 1
ATOM 2310 O O . PHE A 1 298 ? -10.192 -4.047 19.228 1.00 97.56 298 PHE A O 1
ATOM 2317 N N . LYS A 1 299 ? -11.712 -2.427 18.855 1.00 94.44 299 LYS A N 1
ATOM 2318 C CA . LYS A 1 299 ? -10.887 -1.348 19.419 1.00 94.44 299 LYS A CA 1
ATOM 2319 C C . LYS A 1 299 ? -10.590 -1.583 20.891 1.00 94.44 299 LYS A C 1
ATOM 2321 O O . LYS A 1 299 ? -9.438 -1.534 21.286 1.00 94.44 299 LYS A O 1
ATOM 2326 N N . SER A 1 300 ? -11.603 -1.929 21.680 1.00 87.88 300 SER A N 1
ATOM 2327 C CA . SER A 1 300 ? -11.427 -2.158 23.117 1.00 87.88 300 SER A CA 1
ATOM 2328 C C . SER A 1 300 ? -10.479 -3.327 23.407 1.00 87.88 300 SER A C 1
ATOM 2330 O O . SER A 1 300 ? -9.649 -3.241 24.317 1.00 87.88 300 SER A O 1
ATOM 2332 N N . ALA A 1 301 ? -10.568 -4.408 22.623 1.00 91.00 301 ALA A N 1
ATOM 2333 C CA . ALA A 1 301 ? -9.641 -5.533 22.709 1.00 91.00 301 ALA A CA 1
ATOM 2334 C C . ALA A 1 301 ? -8.216 -5.129 22.294 1.00 91.00 301 ALA A C 1
ATOM 2336 O O . ALA A 1 301 ? -7.260 -5.472 22.988 1.00 91.00 301 ALA A O 1
ATOM 2337 N N . TRP A 1 302 ? -8.079 -4.371 21.199 1.00 94.38 302 TRP A N 1
ATOM 2338 C CA . TRP A 1 302 ? -6.802 -3.836 20.723 1.00 94.38 302 TRP A CA 1
ATOM 2339 C C . TRP A 1 302 ? -6.135 -2.917 21.746 1.00 94.38 302 TRP A C 1
ATOM 2341 O O . TRP A 1 302 ? -4.981 -3.146 22.091 1.00 94.38 302 TRP A O 1
ATOM 2351 N N . ASP A 1 303 ? -6.852 -1.916 22.253 1.00 89.12 303 ASP A N 1
ATOM 2352 C CA . ASP A 1 303 ? -6.324 -0.922 23.189 1.00 89.12 303 ASP A CA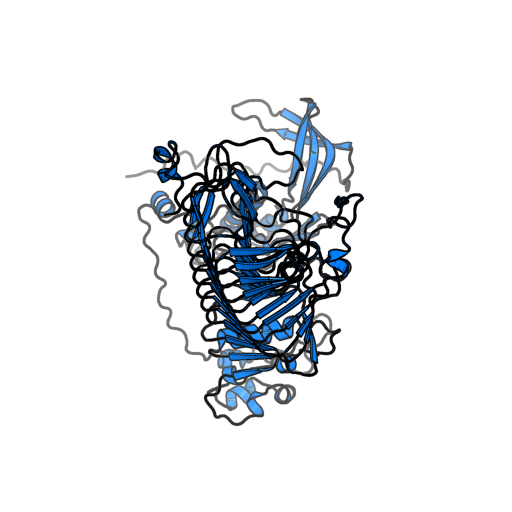 1
ATOM 2353 C C . ASP A 1 303 ? -5.856 -1.603 24.482 1.00 89.12 303 ASP A C 1
ATOM 2355 O O . ASP A 1 303 ? -4.741 -1.367 24.944 1.00 89.12 303 ASP A O 1
ATOM 2359 N N . SER A 1 304 ? -6.642 -2.557 24.996 1.00 87.31 304 SER A N 1
ATOM 2360 C CA . SER A 1 304 ? -6.257 -3.355 26.171 1.00 87.31 304 SER A CA 1
ATOM 2361 C C . SER A 1 304 ? -4.984 -4.173 25.915 1.00 87.31 304 SER A C 1
ATOM 2363 O O . SER A 1 304 ? -4.075 -4.193 26.743 1.00 87.31 304 SER A O 1
ATOM 2365 N N . ALA A 1 305 ? -4.884 -4.816 24.748 1.00 88.81 305 ALA A N 1
ATOM 2366 C CA . ALA A 1 305 ? -3.697 -5.575 24.363 1.00 88.81 305 ALA A CA 1
ATOM 2367 C C . ALA A 1 305 ? -2.462 -4.674 24.176 1.00 88.81 305 ALA A C 1
ATOM 2369 O O . ALA A 1 305 ? -1.348 -5.068 24.502 1.00 88.81 305 ALA A O 1
ATOM 2370 N N . CYS A 1 306 ? -2.657 -3.464 23.656 1.00 86.62 306 CYS A N 1
ATOM 2371 C CA . CYS A 1 306 ? -1.594 -2.510 23.363 1.00 86.62 306 CYS A CA 1
ATOM 2372 C C . CYS A 1 306 ? -1.000 -1.888 24.645 1.00 86.62 306 CYS A C 1
ATOM 2374 O O . CYS A 1 306 ? 0.206 -1.617 24.696 1.00 86.62 306 CYS A O 1
ATOM 2376 N N . GLU A 1 307 ? -1.818 -1.704 25.689 1.00 83.88 307 GLU A N 1
ATOM 2377 C CA . GLU A 1 307 ? -1.425 -1.097 26.969 1.00 83.88 307 GLU A CA 1
ATOM 2378 C C . GLU A 1 307 ? -0.798 -2.087 27.970 1.00 83.88 307 GLU A C 1
ATOM 2380 O O . GLU A 1 307 ? 0.151 -1.724 28.673 1.00 83.88 307 GLU A O 1
ATOM 2385 N N . GLU A 1 308 ? -1.299 -3.326 28.057 1.00 71.94 308 GLU A N 1
ATOM 2386 C CA . GLU A 1 308 ? -0.973 -4.261 29.153 1.00 71.94 308 GLU A CA 1
ATOM 2387 C C . GLU A 1 308 ? 0.333 -5.067 28.962 1.00 71.94 308 GLU A C 1
ATOM 2389 O O . GLU A 1 308 ? 0.811 -5.693 29.911 1.00 71.94 308 GLU A O 1
ATOM 2394 N N . GLY A 1 309 ? 0.948 -5.039 27.773 1.00 67.25 309 GLY A N 1
ATOM 2395 C CA . GLY A 1 309 ? 2.166 -5.797 27.441 1.00 67.25 309 GLY A CA 1
ATOM 2396 C C . GLY A 1 309 ? 1.939 -6.789 26.292 1.00 67.25 309 GLY A C 1
ATOM 2397 O O . GLY A 1 309 ? 1.058 -6.554 25.474 1.00 67.25 309 GLY A O 1
ATOM 2398 N N . PRO A 1 310 ? 2.721 -7.880 26.164 1.00 71.00 310 PRO A N 1
ATOM 2399 C CA . PRO A 1 310 ? 2.553 -8.817 25.058 1.00 71.00 310 PRO A CA 1
ATOM 2400 C C . PRO A 1 310 ? 1.169 -9.481 25.054 1.00 71.00 310 PRO A C 1
ATOM 2402 O O . PRO A 1 310 ? 0.846 -10.265 25.954 1.00 71.00 310 PRO A O 1
ATOM 2405 N N . GLY A 1 311 ? 0.360 -9.197 24.037 1.00 84.25 311 GLY A N 1
ATOM 2406 C CA . GLY A 1 311 ? -1.049 -9.589 23.989 1.00 84.25 311 GLY A CA 1
ATOM 2407 C C . GLY A 1 311 ? -1.438 -10.258 22.677 1.00 84.25 311 GLY A C 1
ATOM 2408 O O . GLY A 1 311 ? -0.905 -9.936 21.613 1.00 84.25 311 GLY A O 1
ATOM 2409 N N . VAL A 1 312 ? -2.402 -11.175 22.747 1.00 93.44 312 VAL A N 1
ATOM 2410 C CA . VAL A 1 312 ? -3.040 -11.770 21.567 1.00 93.44 312 VAL A CA 1
ATOM 2411 C C . VAL A 1 312 ? -4.475 -11.268 21.486 1.00 93.44 312 VAL A C 1
ATOM 2413 O O . VAL A 1 312 ? -5.301 -11.656 22.304 1.00 93.44 312 VAL A O 1
ATOM 2416 N N . VAL A 1 313 ? -4.806 -10.450 20.491 1.00 96.81 313 VAL A N 1
ATOM 2417 C CA . VAL A 1 313 ? -6.202 -10.151 20.147 1.00 96.81 313 VAL A CA 1
ATOM 2418 C C . VAL A 1 313 ? -6.721 -11.295 19.284 1.00 96.81 313 VAL A C 1
ATOM 2420 O O . VAL A 1 313 ? -6.239 -11.495 18.170 1.00 96.81 313 VAL A O 1
ATOM 2423 N N . LEU A 1 314 ? -7.678 -12.063 19.804 1.00 97.50 314 LEU A N 1
ATOM 2424 C CA . LEU A 1 314 ? -8.220 -13.247 19.140 1.00 97.50 314 LEU A CA 1
ATOM 2425 C C . LEU A 1 314 ? -9.564 -12.943 18.479 1.00 97.50 314 LEU A C 1
ATOM 2427 O O . LEU A 1 314 ? -10.531 -12.582 19.151 1.00 97.50 314 LEU A O 1
ATOM 2431 N N . VAL A 1 315 ? -9.631 -13.193 17.173 1.00 98.38 315 VAL A N 1
ATOM 2432 C CA . VAL A 1 315 ? -10.850 -13.195 16.363 1.00 98.38 315 VAL A CA 1
ATOM 2433 C C . VAL A 1 315 ? -11.217 -14.652 16.063 1.00 98.38 315 VAL A C 1
ATOM 2435 O O . VAL A 1 315 ? -10.596 -15.271 15.192 1.00 98.38 315 VAL A O 1
ATOM 2438 N N . PRO A 1 316 ? -12.183 -15.232 16.794 1.00 96.75 316 PRO A N 1
ATOM 2439 C CA . PRO A 1 316 ? -12.389 -16.674 16.821 1.00 96.75 316 PRO A CA 1
ATOM 2440 C C . PRO A 1 316 ? -13.005 -17.225 15.532 1.00 96.75 316 PRO A C 1
ATOM 2442 O O . PRO A 1 316 ? -13.827 -16.584 14.874 1.00 96.75 316 PRO A O 1
ATOM 2445 N N . GLN A 1 317 ? -12.644 -18.469 15.218 1.00 96.44 317 GLN A N 1
ATOM 2446 C CA . GLN A 1 317 ? -13.256 -19.250 14.147 1.00 96.44 317 GLN A CA 1
ATOM 2447 C C . GLN A 1 317 ? -14.765 -19.437 14.382 1.00 96.44 317 GLN A C 1
ATOM 2449 O O . GLN A 1 317 ? -15.221 -19.546 15.518 1.00 96.44 317 GLN A O 1
ATOM 2454 N N . GLY A 1 318 ? -15.537 -19.519 13.295 1.00 94.56 318 GLY A N 1
ATOM 2455 C CA . GLY A 1 318 ? -16.985 -19.757 13.337 1.00 94.56 318 GLY A CA 1
ATOM 2456 C C . GLY A 1 318 ? -17.832 -18.487 13.444 1.00 94.56 318 GLY A C 1
ATOM 2457 O O . GLY A 1 318 ? -19.047 -18.570 13.299 1.00 94.56 318 GLY A O 1
ATOM 2458 N N . TYR A 1 319 ? -17.196 -17.327 13.620 1.00 97.94 319 TYR A N 1
ATOM 2459 C CA . TYR A 1 319 ? -17.854 -16.024 13.694 1.00 97.94 319 TYR A CA 1
ATOM 2460 C C . TYR A 1 319 ? -17.507 -15.147 12.487 1.00 97.94 319 TYR A C 1
ATOM 2462 O O . TYR A 1 319 ? -16.452 -15.299 11.855 1.00 97.94 319 TYR A O 1
ATOM 2470 N N . ALA A 1 320 ? -18.400 -14.206 12.184 1.00 98.50 320 ALA A N 1
ATOM 2471 C CA . ALA A 1 320 ? -18.206 -13.181 11.169 1.00 98.50 320 ALA A CA 1
ATOM 2472 C C . ALA A 1 320 ? -18.379 -11.798 11.800 1.00 98.50 320 ALA A C 1
ATOM 2474 O O . ALA A 1 320 ? -19.410 -11.515 12.391 1.00 98.50 320 ALA A O 1
ATOM 2475 N N . PHE A 1 321 ? -17.394 -10.920 11.669 1.00 98.69 321 PHE A N 1
ATOM 2476 C CA . PHE A 1 321 ? -17.395 -9.623 12.338 1.00 98.69 321 PHE A CA 1
ATOM 2477 C C . PHE A 1 321 ? -17.463 -8.503 11.314 1.00 98.69 321 PHE A C 1
ATOM 2479 O O . PHE A 1 321 ? -16.628 -8.434 10.403 1.00 98.69 321 PHE A O 1
ATOM 2486 N N . LYS A 1 322 ? -18.446 -7.610 11.459 1.00 98.38 322 LYS A N 1
ATOM 2487 C CA . LYS A 1 322 ? -18.534 -6.430 10.598 1.00 98.38 322 LYS A CA 1
ATOM 2488 C C . LYS A 1 322 ? -17.843 -5.250 11.269 1.00 98.38 322 LYS A C 1
ATOM 2490 O O . LYS A 1 322 ? -18.303 -4.756 12.294 1.00 98.38 322 LYS A O 1
ATOM 2495 N N . ILE A 1 323 ? -16.764 -4.775 10.653 1.00 97.06 323 ILE A N 1
ATOM 2496 C CA . ILE A 1 323 ? -15.896 -3.719 11.182 1.00 97.06 323 ILE A CA 1
ATOM 2497 C C . ILE A 1 323 ? -15.907 -2.520 10.238 1.00 97.06 323 ILE A C 1
ATOM 2499 O O . ILE A 1 323 ? -15.601 -2.635 9.052 1.00 97.06 323 ILE A O 1
ATOM 2503 N N . ARG A 1 324 ? -16.245 -1.340 10.753 1.00 95.06 324 ARG A N 1
ATOM 2504 C CA . ARG A 1 324 ? -16.193 -0.069 10.016 1.00 95.06 324 ARG A CA 1
ATOM 2505 C C . ARG A 1 324 ? -14.755 0.439 9.909 1.00 95.06 324 ARG A C 1
ATOM 2507 O O . ARG A 1 324 ? -13.871 -0.020 10.627 1.00 95.06 324 ARG A O 1
ATOM 2514 N N . SER A 1 325 ? -14.531 1.427 9.037 1.00 95.44 325 SER A N 1
ATOM 2515 C CA . SER A 1 325 ? -13.245 2.137 8.936 1.00 95.44 325 SER A CA 1
ATOM 2516 C C . SER A 1 325 ? -12.718 2.518 10.321 1.00 95.44 325 SER A C 1
ATOM 2518 O O . SER A 1 325 ? -13.337 3.332 11.007 1.00 95.44 325 SER A O 1
ATOM 2520 N N . THR A 1 326 ? -11.563 1.975 10.697 1.00 94.44 326 THR A N 1
ATOM 2521 C CA . THR A 1 326 ? -10.993 2.099 12.041 1.00 94.44 326 THR A CA 1
ATOM 2522 C C . THR A 1 326 ? -9.480 2.196 11.997 1.00 94.44 326 THR A C 1
ATOM 2524 O O . THR A 1 326 ? -8.816 1.611 11.141 1.00 94.44 326 THR A O 1
ATOM 2527 N N . ILE A 1 327 ? -8.948 2.959 12.949 1.00 94.69 327 ILE A N 1
ATOM 2528 C CA . ILE A 1 327 ? -7.520 3.077 13.203 1.00 94.69 327 ILE A CA 1
ATOM 2529 C C . ILE A 1 327 ? -7.208 2.313 14.488 1.00 94.69 327 ILE A C 1
ATOM 2531 O O . ILE A 1 327 ? -7.711 2.663 15.551 1.00 94.69 327 ILE A O 1
ATOM 2535 N N . PHE A 1 328 ? -6.361 1.301 14.367 1.00 95.81 328 PHE A N 1
ATOM 2536 C CA . PHE A 1 328 ? -5.695 0.601 15.453 1.00 95.81 328 PHE A CA 1
ATOM 2537 C C . PHE A 1 328 ? -4.358 1.299 15.707 1.00 95.81 328 PHE A C 1
ATOM 2539 O O . PHE A 1 328 ? -3.412 1.187 14.918 1.00 95.81 328 PHE A O 1
ATOM 2546 N N . ALA A 1 329 ? -4.321 2.125 16.750 1.00 92.25 329 ALA A N 1
ATOM 2547 C CA . ALA A 1 329 ? -3.193 3.001 17.034 1.00 92.25 329 ALA A CA 1
ATOM 2548 C C . ALA A 1 329 ? -2.234 2.375 18.053 1.00 92.25 329 ALA A C 1
ATOM 2550 O O . ALA A 1 329 ? -2.655 1.689 18.980 1.00 92.25 329 ALA A O 1
ATOM 2551 N N . GLY A 1 330 ? -0.944 2.646 17.871 1.00 89.69 330 GLY A N 1
ATOM 2552 C CA . GLY A 1 330 ? 0.088 2.519 18.894 1.00 89.69 330 GLY A CA 1
ATOM 2553 C C . GLY A 1 330 ? 0.614 3.894 19.340 1.00 89.69 330 GLY A C 1
ATOM 2554 O O . GLY A 1 330 ? 0.025 4.931 19.008 1.00 89.69 330 GLY A O 1
ATOM 2555 N N . PRO A 1 331 ? 1.765 3.948 20.035 1.00 90.81 331 PRO A N 1
ATOM 2556 C CA . PRO A 1 331 ? 2.689 2.840 20.298 1.00 90.81 331 PRO A CA 1
ATOM 2557 C C . PRO A 1 331 ? 2.170 1.866 21.363 1.00 90.81 331 PRO A C 1
ATOM 2559 O O . PRO A 1 331 ? 1.591 2.295 22.353 1.00 90.81 331 PRO A O 1
ATOM 2562 N N . CYS A 1 332 ? 2.438 0.573 21.177 1.00 85.12 332 CYS A N 1
ATOM 2563 C CA . CYS A 1 332 ? 2.132 -0.466 22.163 1.00 85.12 332 CYS A CA 1
ATOM 2564 C C . CYS A 1 332 ? 3.349 -0.774 23.041 1.00 85.12 332 CYS A C 1
ATOM 2566 O O . CYS A 1 332 ? 4.493 -0.629 22.601 1.00 85.12 332 CYS A O 1
ATOM 2568 N N . HIS A 1 333 ? 3.111 -1.199 24.284 1.00 83.06 333 HIS A N 1
ATOM 2569 C CA . HIS A 1 333 ? 4.173 -1.476 25.259 1.00 83.06 333 HIS A CA 1
ATOM 2570 C C . HIS A 1 333 ? 4.908 -2.807 25.025 1.00 83.06 333 HIS A C 1
ATOM 2572 O O . HIS A 1 333 ? 6.000 -2.999 25.560 1.00 83.06 333 HIS A O 1
ATOM 2578 N N . GLY A 1 334 ? 4.341 -3.720 24.232 1.00 84.56 334 GLY A N 1
ATOM 2579 C CA . GLY A 1 334 ? 4.908 -5.041 23.961 1.00 84.56 334 GLY A CA 1
ATOM 2580 C C . GLY A 1 334 ? 4.595 -5.558 22.559 1.00 84.56 334 GLY A C 1
ATOM 2581 O O . GLY A 1 334 ? 4.053 -4.838 21.721 1.00 84.56 334 GLY A O 1
ATOM 2582 N N . GLU A 1 335 ? 4.970 -6.813 22.312 1.00 89.94 335 GLU A N 1
ATOM 2583 C CA . GLU A 1 335 ? 4.641 -7.518 21.071 1.00 89.94 335 GLU A CA 1
ATOM 2584 C C . GLU A 1 335 ? 3.141 -7.787 20.989 1.00 89.94 335 GLU A C 1
ATOM 2586 O O . GLU A 1 335 ? 2.536 -8.306 21.926 1.00 89.94 335 GLU A O 1
ATOM 2591 N N . LEU A 1 336 ? 2.537 -7.462 19.854 1.00 94.06 336 LEU A N 1
ATOM 2592 C CA . LEU A 1 336 ? 1.102 -7.599 19.673 1.00 94.06 336 LEU A CA 1
ATOM 2593 C C . LEU A 1 336 ? 0.822 -8.620 18.581 1.00 94.06 336 LEU A C 1
ATOM 2595 O O . LEU A 1 336 ? 1.342 -8.509 17.473 1.00 94.06 336 LEU A O 1
ATOM 2599 N N . THR A 1 337 ? -0.020 -9.604 18.877 1.00 97.12 337 THR A N 1
ATOM 2600 C CA . THR A 1 337 ? -0.513 -10.548 17.872 1.00 97.12 337 THR A CA 1
ATOM 2601 C C . THR A 1 337 ? -1.996 -10.319 17.639 1.00 97.12 337 THR A C 1
ATOM 2603 O O . THR A 1 337 ? -2.799 -10.454 18.555 1.00 97.12 337 THR A O 1
ATOM 2606 N N . LEU A 1 338 ? -2.379 -10.014 16.404 1.00 97.81 338 LEU A N 1
ATOM 2607 C CA . LEU A 1 338 ? -3.765 -10.078 15.956 1.00 97.81 338 LEU A CA 1
ATOM 2608 C C . LEU A 1 338 ? -3.982 -11.449 15.304 1.00 97.81 338 LEU A C 1
ATOM 2610 O O . LEU A 1 338 ? -3.602 -11.659 14.151 1.00 97.81 338 LEU A O 1
ATOM 2614 N N . GLN A 1 339 ? -4.544 -12.383 16.074 1.00 98.12 339 GLN A N 1
ATOM 2615 C CA . GLN A 1 339 ? -4.869 -13.744 15.647 1.00 98.12 339 GLN A CA 1
ATOM 2616 C C . GLN A 1 339 ? -6.264 -13.760 15.020 1.00 98.12 339 GLN A C 1
ATOM 2618 O O . GLN A 1 339 ? -7.261 -13.535 15.707 1.00 98.12 339 GLN A O 1
ATOM 2623 N N . VAL A 1 340 ? -6.345 -14.051 13.724 1.00 98.38 340 VAL A N 1
ATOM 2624 C CA . VAL A 1 340 ? -7.588 -14.019 12.952 1.00 98.38 340 VAL A CA 1
ATOM 2625 C C . VAL A 1 340 ? -7.910 -15.386 12.379 1.00 98.38 340 VAL A C 1
ATOM 2627 O O . VAL A 1 340 ? -7.366 -15.787 11.354 1.00 98.38 340 VAL A O 1
ATOM 2630 N N . ASP A 1 341 ? -8.856 -16.067 13.021 1.00 97.75 341 ASP A N 1
ATOM 2631 C CA . ASP A 1 341 ? -9.356 -17.381 12.604 1.00 97.75 341 ASP A CA 1
ATOM 2632 C C . ASP A 1 341 ? -10.794 -17.314 12.060 1.00 97.75 341 ASP A C 1
ATOM 2634 O O . ASP A 1 341 ? -11.226 -18.192 11.309 1.00 97.75 341 ASP A O 1
ATOM 2638 N N . GLY A 1 342 ? -11.537 -16.264 12.422 1.00 97.31 342 GLY A N 1
ATOM 2639 C CA . GLY A 1 342 ? -12.878 -15.962 11.918 1.00 97.31 342 GLY A CA 1
ATOM 2640 C C . GLY A 1 342 ? -12.900 -15.221 10.577 1.00 97.31 342 GLY A C 1
ATOM 2641 O O . GLY A 1 342 ? -11.909 -15.161 9.845 1.00 97.31 342 GLY A O 1
ATOM 2642 N N . THR A 1 343 ? -14.058 -14.642 10.250 1.00 98.75 343 THR A N 1
ATOM 2643 C CA . THR A 1 343 ? -14.217 -13.763 9.080 1.00 98.75 343 THR A CA 1
ATOM 2644 C C . THR A 1 343 ? -14.376 -12.310 9.516 1.00 98.75 343 THR A C 1
ATOM 2646 O O . THR A 1 343 ? -15.138 -12.031 10.434 1.00 98.75 343 THR A O 1
ATOM 2649 N N . ILE A 1 344 ? -13.705 -11.376 8.846 1.00 98.75 344 ILE A N 1
ATOM 2650 C CA . ILE A 1 344 ? -13.864 -9.930 9.055 1.00 98.75 344 ILE A CA 1
ATOM 2651 C C . ILE A 1 344 ? -14.282 -9.280 7.736 1.00 98.75 344 ILE A C 1
ATOM 2653 O O . ILE A 1 344 ? -13.733 -9.594 6.679 1.00 98.75 344 ILE A O 1
ATOM 2657 N N . MET A 1 345 ? -15.247 -8.364 7.788 1.00 98.50 345 MET A N 1
ATOM 2658 C CA . MET A 1 345 ? -15.758 -7.661 6.607 1.00 98.50 345 MET A CA 1
ATOM 2659 C C . MET A 1 345 ? -16.203 -6.231 6.921 1.00 98.50 345 MET A C 1
ATOM 2661 O O . MET A 1 345 ? -16.570 -5.942 8.060 1.00 98.50 345 MET A O 1
ATOM 2665 N N . PRO A 1 346 ? -16.187 -5.314 5.945 1.00 97.56 346 PRO A N 1
ATOM 2666 C CA . PRO A 1 346 ? -16.725 -3.979 6.125 1.00 97.56 346 PRO A CA 1
ATOM 2667 C C . PRO A 1 346 ? -18.235 -3.915 5.841 1.00 97.56 346 PRO A C 1
ATOM 2669 O O . PRO A 1 346 ? -18.837 -4.887 5.375 1.00 97.56 346 PRO A O 1
ATOM 2672 N N . PRO A 1 347 ? -18.874 -2.748 6.059 1.00 95.94 347 PRO A N 1
ATOM 2673 C CA . PRO A 1 347 ? -20.150 -2.436 5.424 1.00 95.94 347 PRO A CA 1
ATOM 2674 C C . PRO A 1 347 ? -20.092 -2.628 3.899 1.00 95.94 347 PRO A C 1
ATOM 2676 O O . PRO A 1 347 ? -19.116 -2.252 3.248 1.00 95.94 347 PRO A O 1
ATOM 2679 N N . ASP A 1 348 ? -21.153 -3.203 3.332 1.00 95.81 348 ASP A N 1
ATOM 2680 C CA . ASP A 1 348 ? -21.189 -3.613 1.927 1.00 95.81 348 ASP A CA 1
ATOM 2681 C C . ASP A 1 348 ? -21.462 -2.439 0.971 1.00 95.81 348 ASP A C 1
ATOM 2683 O O . ASP A 1 348 ? -22.609 -2.118 0.629 1.00 95.81 348 ASP A O 1
ATOM 2687 N N . GLY A 1 349 ? -20.370 -1.822 0.520 1.00 94.56 349 GLY A N 1
ATOM 2688 C CA . GLY A 1 349 ? -20.354 -0.814 -0.534 1.00 94.56 349 GLY A CA 1
ATOM 2689 C C . GLY A 1 349 ? -20.354 0.643 -0.052 1.00 94.56 349 GLY A C 1
ATOM 2690 O O . GLY A 1 349 ? -20.456 0.922 1.146 1.00 94.56 349 GLY A O 1
ATOM 2691 N N . PRO A 1 350 ? -20.244 1.595 -0.997 1.00 93.69 350 PRO A N 1
ATOM 2692 C CA . PRO A 1 350 ? -20.093 3.024 -0.714 1.00 93.69 350 PRO A CA 1
ATOM 2693 C C . PRO A 1 350 ? -21.284 3.650 0.021 1.00 93.69 350 PRO A C 1
ATOM 2695 O O . PRO A 1 350 ? -21.083 4.542 0.847 1.00 93.69 350 PRO A O 1
ATOM 2698 N N . ASP A 1 351 ? -22.505 3.178 -0.241 1.00 92.88 351 ASP A N 1
ATOM 2699 C CA . ASP A 1 351 ? -23.728 3.718 0.371 1.00 92.88 351 ASP A CA 1
ATOM 2700 C C . ASP A 1 351 ? -23.901 3.267 1.825 1.00 92.88 351 ASP A C 1
ATOM 2702 O O . ASP A 1 351 ? -24.417 4.012 2.655 1.00 92.88 351 ASP A O 1
ATOM 2706 N N . ALA A 1 352 ? -23.416 2.065 2.152 1.00 92.88 352 ALA A N 1
ATOM 2707 C CA . ALA A 1 352 ? -23.397 1.543 3.515 1.00 92.88 352 ALA A CA 1
ATOM 2708 C C . ALA A 1 352 ? -22.217 2.090 4.341 1.00 92.88 352 ALA A C 1
ATOM 2710 O O . ALA A 1 352 ? -22.163 1.883 5.557 1.00 92.88 352 ALA A O 1
ATOM 2711 N N . TRP A 1 353 ? -21.262 2.773 3.698 1.00 92.50 353 TRP A N 1
ATOM 2712 C CA . TRP A 1 353 ? -20.086 3.324 4.359 1.00 92.50 353 TRP A CA 1
ATOM 2713 C C . TRP A 1 353 ? -20.432 4.609 5.130 1.00 92.50 353 TRP A C 1
ATOM 2715 O O . TRP A 1 353 ? -20.868 5.589 4.511 1.00 92.50 353 TRP A O 1
ATOM 2725 N N . PRO A 1 354 ? -20.219 4.663 6.460 1.00 86.56 354 PRO A N 1
ATOM 2726 C CA . PRO A 1 354 ? -20.602 5.817 7.270 1.00 86.56 354 PRO A CA 1
ATOM 2727 C C . PRO A 1 354 ? -19.924 7.111 6.809 1.00 86.56 354 PRO A C 1
ATOM 2729 O O . PRO A 1 354 ? -18.702 7.158 6.655 1.00 86.56 354 PRO A O 1
ATOM 2732 N N . GLN A 1 355 ? -20.707 8.184 6.659 1.00 82.25 355 GLN A N 1
ATOM 2733 C CA . GLN A 1 355 ? -20.210 9.500 6.224 1.00 82.25 355 GLN A CA 1
ATOM 2734 C C . GLN A 1 355 ? -19.199 10.124 7.198 1.00 82.25 355 GLN A C 1
ATOM 2736 O O . GLN A 1 355 ? -18.358 10.914 6.783 1.00 82.25 355 GLN A O 1
ATOM 2741 N N . SER A 1 356 ? -19.253 9.753 8.481 1.00 78.94 356 SER A N 1
ATOM 2742 C CA . SER A 1 356 ? -18.310 10.198 9.514 1.00 78.94 356 SER A CA 1
ATOM 2743 C C . SER A 1 356 ? -16.935 9.525 9.430 1.00 78.94 356 SER A C 1
ATOM 2745 O O . SER A 1 356 ? -16.041 9.874 10.196 1.00 78.94 356 SER A O 1
ATOM 2747 N N . THR A 1 357 ? -16.753 8.554 8.530 1.00 83.06 357 THR A N 1
ATOM 2748 C CA . THR A 1 357 ? -15.525 7.760 8.423 1.00 83.06 357 THR A CA 1
ATOM 2749 C C . THR A 1 357 ? -14.868 7.899 7.053 1.00 83.06 357 THR A C 1
ATOM 2751 O O . THR A 1 357 ? -15.503 8.258 6.062 1.00 83.06 357 THR A O 1
ATOM 2754 N N . SER A 1 358 ? -13.565 7.619 6.987 1.00 86.56 358 SER A N 1
ATOM 2755 C CA . SER A 1 358 ? -12.799 7.724 5.745 1.00 86.56 358 SER A CA 1
ATOM 2756 C C . SER A 1 358 ? -13.312 6.739 4.697 1.00 86.56 358 SER A C 1
ATOM 2758 O O . SER A 1 358 ? -13.351 5.539 4.942 1.00 86.56 358 SER A O 1
ATOM 2760 N N . ARG A 1 359 ? -13.624 7.224 3.490 1.00 91.62 359 ARG A N 1
ATOM 2761 C CA . ARG A 1 359 ? -13.926 6.379 2.316 1.00 91.62 359 ARG A CA 1
ATOM 2762 C C . ARG A 1 359 ? -12.678 5.887 1.578 1.00 91.62 359 ARG A C 1
ATOM 2764 O O . ARG A 1 359 ? -12.789 5.239 0.545 1.00 91.62 359 ARG A O 1
ATOM 2771 N N . ARG A 1 360 ? -11.486 6.226 2.080 1.00 92.88 360 ARG A N 1
ATOM 2772 C CA . ARG A 1 360 ? -10.194 5.905 1.451 1.00 92.88 360 ARG A CA 1
ATOM 2773 C C . ARG A 1 360 ? -9.410 4.825 2.180 1.00 92.88 360 ARG A C 1
ATOM 2775 O O . ARG A 1 360 ? -8.404 4.358 1.657 1.00 92.88 360 ARG A O 1
ATOM 2782 N N . GLN A 1 361 ? -9.826 4.433 3.380 1.00 95.12 361 GLN A N 1
ATOM 2783 C CA . GLN A 1 361 ? -9.108 3.467 4.211 1.00 95.12 361 GLN A CA 1
ATOM 2784 C C . GLN A 1 361 ? -10.111 2.654 5.030 1.00 95.12 361 GLN A C 1
ATOM 2786 O O . GLN A 1 361 ? -11.123 3.203 5.458 1.00 95.12 361 GLN A O 1
ATOM 2791 N N . TRP A 1 362 ? -9.829 1.370 5.238 1.00 97.88 362 TRP A N 1
ATOM 2792 C CA . TRP A 1 362 ? -10.634 0.489 6.077 1.00 97.88 362 TRP A CA 1
ATOM 2793 C C . TRP A 1 362 ? -9.938 0.187 7.406 1.00 97.88 362 TRP A C 1
ATOM 2795 O O . TRP A 1 362 ? -10.293 0.799 8.410 1.00 97.88 362 TRP A O 1
ATOM 2805 N N . LEU A 1 363 ? -8.951 -0.710 7.430 1.00 98.12 363 LEU A N 1
ATOM 2806 C CA . LEU A 1 363 ? -8.212 -1.072 8.640 1.00 98.12 363 LEU A CA 1
ATOM 2807 C C . LEU A 1 363 ? -6.832 -0.419 8.601 1.00 98.12 363 LEU A C 1
ATOM 2809 O O . LEU A 1 363 ? -5.982 -0.759 7.774 1.00 98.12 363 LEU A O 1
ATOM 2813 N N . VAL A 1 364 ? -6.617 0.552 9.485 1.00 98.12 364 VAL A N 1
ATOM 2814 C CA . VAL A 1 364 ? -5.365 1.308 9.557 1.00 98.12 364 VAL A CA 1
ATOM 2815 C C . VAL A 1 364 ? -4.611 0.922 10.819 1.00 98.12 364 VAL A C 1
ATOM 2817 O O . VAL A 1 364 ? -5.122 1.104 11.915 1.00 98.12 364 VAL A O 1
ATOM 2820 N N . PHE A 1 365 ? -3.379 0.454 10.670 1.00 98.19 365 PHE A N 1
ATOM 2821 C CA . PHE A 1 365 ? -2.458 0.175 11.766 1.00 98.19 365 PHE A CA 1
ATOM 2822 C C . PHE A 1 365 ? -1.428 1.298 11.822 1.00 98.19 365 PHE A C 1
ATOM 2824 O O . PHE A 1 365 ? -0.543 1.394 10.967 1.00 98.19 365 PHE A O 1
ATOM 2831 N N . TYR A 1 366 ? -1.590 2.198 12.788 1.00 95.69 366 TYR A N 1
ATOM 2832 C CA . TYR A 1 366 ? -0.796 3.419 12.891 1.00 95.69 366 TYR A CA 1
ATOM 2833 C C . TYR A 1 366 ? 0.182 3.334 14.056 1.00 95.69 366 TYR A C 1
ATOM 2835 O O . TYR A 1 366 ? -0.243 3.209 15.201 1.00 95.69 366 TYR A O 1
ATOM 2843 N N . ARG A 1 367 ? 1.488 3.449 13.778 1.00 93.69 367 ARG A N 1
ATOM 2844 C CA . ARG A 1 367 ? 2.558 3.319 14.790 1.00 93.69 367 ARG A CA 1
ATOM 2845 C C . ARG A 1 367 ? 2.465 2.023 15.608 1.00 93.69 367 ARG A C 1
ATOM 2847 O O . ARG A 1 367 ? 2.829 1.993 16.783 1.00 93.69 367 ARG A O 1
ATOM 2854 N N . ALA A 1 368 ? 1.981 0.957 14.980 1.00 93.81 368 ALA A N 1
ATOM 2855 C CA . ALA A 1 368 ? 1.808 -0.355 15.585 1.00 93.81 368 ALA A CA 1
ATOM 2856 C C . ALA A 1 368 ? 3.101 -1.164 15.421 1.00 93.81 368 ALA A C 1
ATOM 2858 O O . ALA A 1 368 ? 3.220 -2.011 14.538 1.00 93.81 368 ALA A O 1
ATOM 2859 N N . ASN A 1 369 ? 4.112 -0.831 16.221 1.00 95.19 369 ASN A N 1
ATOM 2860 C CA . ASN A 1 369 ? 5.399 -1.521 16.176 1.00 95.19 369 ASN A CA 1
ATOM 2861 C C . ASN A 1 369 ? 5.306 -2.921 16.801 1.00 95.19 369 ASN A C 1
ATOM 2863 O O . ASN A 1 369 ? 4.541 -3.111 17.742 1.00 95.19 369 ASN A O 1
ATOM 2867 N N . ASN A 1 370 ? 6.132 -3.861 16.330 1.00 96.06 370 ASN A N 1
ATOM 2868 C CA . ASN A 1 370 ? 6.185 -5.248 16.824 1.00 96.06 370 ASN A CA 1
ATOM 2869 C C . ASN A 1 370 ? 4.830 -5.975 16.715 1.00 96.06 370 ASN A C 1
ATOM 2871 O O . ASN A 1 370 ? 4.407 -6.682 17.631 1.00 96.06 370 ASN A O 1
ATOM 2875 N N . LEU A 1 371 ? 4.137 -5.765 15.594 1.00 97.75 371 LEU A N 1
ATOM 2876 C CA . LEU A 1 371 ? 2.823 -6.338 15.321 1.00 97.75 371 LEU A CA 1
ATOM 2877 C C . LEU A 1 371 ? 2.939 -7.565 14.415 1.00 97.75 371 LEU A C 1
ATOM 2879 O O . LEU A 1 371 ? 3.489 -7.488 13.315 1.00 97.75 371 LEU A O 1
ATOM 2883 N N . THR A 1 372 ? 2.320 -8.661 14.841 1.00 98.38 372 THR A N 1
ATOM 2884 C CA . THR A 1 372 ? 2.068 -9.847 14.021 1.00 98.38 372 THR A CA 1
ATOM 2885 C C . THR A 1 372 ? 0.575 -9.964 13.717 1.00 98.38 372 THR A C 1
ATOM 2887 O O . THR A 1 372 ? -0.227 -10.215 14.610 1.00 98.38 372 THR A O 1
ATOM 2890 N N . LEU A 1 373 ? 0.184 -9.811 12.454 1.00 98.50 373 LEU A N 1
ATOM 2891 C CA . LEU A 1 373 ? -1.138 -10.189 11.954 1.00 98.50 373 LEU A CA 1
ATOM 2892 C C . LEU A 1 373 ? -1.053 -11.615 11.406 1.00 98.50 373 LEU A C 1
ATOM 2894 O O . LEU A 1 373 ? -0.337 -11.859 10.434 1.00 98.50 373 LEU A O 1
ATOM 2898 N N . GLN A 1 374 ? -1.770 -12.559 12.006 1.00 97.94 374 GLN A N 1
ATOM 2899 C CA . GLN A 1 374 ? -1.686 -13.960 11.598 1.00 97.94 374 GLN A CA 1
ATOM 2900 C C . GLN A 1 374 ? -3.001 -14.719 11.743 1.00 97.94 374 GLN A C 1
ATOM 2902 O O . GLN A 1 374 ? -3.937 -14.236 12.371 1.00 97.94 374 GLN A O 1
ATOM 2907 N N . GLY A 1 375 ? -3.049 -15.924 11.183 1.00 94.31 375 GLY A N 1
ATOM 2908 C CA . GLY A 1 375 ? -4.177 -16.851 11.288 1.00 94.31 375 GLY A CA 1
ATOM 2909 C C . GLY A 1 375 ? -4.611 -17.373 9.921 1.00 94.31 375 GLY A C 1
ATOM 2910 O O . GLY A 1 375 ? -4.004 -17.043 8.907 1.00 94.31 375 GLY A O 1
ATOM 2911 N N . GLY A 1 376 ? -5.643 -18.218 9.895 1.00 90.31 376 GLY A N 1
ATOM 2912 C CA . GLY A 1 376 ? -6.211 -18.785 8.657 1.00 90.31 376 GLY A CA 1
ATOM 2913 C C . GLY A 1 376 ? -7.537 -18.148 8.225 1.00 90.31 376 GLY A C 1
ATOM 2914 O O . GLY A 1 376 ? -8.172 -18.599 7.260 1.00 90.31 376 GLY A O 1
ATOM 2915 N N . GLY A 1 377 ? -7.986 -17.136 8.967 1.00 94.75 377 GLY A N 1
ATOM 2916 C CA . GLY A 1 377 ? -9.247 -16.437 8.775 1.00 94.75 377 GLY A CA 1
ATOM 2917 C C . GLY A 1 377 ? -9.328 -15.668 7.458 1.00 94.75 377 GLY A C 1
ATOM 2918 O O . GLY A 1 377 ? -8.351 -15.524 6.716 1.00 94.75 377 GLY A O 1
ATOM 2919 N N . LEU A 1 378 ? -10.539 -15.208 7.151 1.00 98.12 378 LEU A N 1
ATOM 2920 C CA . LEU A 1 378 ? -10.861 -14.516 5.906 1.00 98.12 378 LEU A CA 1
ATOM 2921 C C . LEU A 1 378 ? -11.143 -13.037 6.168 1.00 98.12 378 LEU A C 1
ATOM 2923 O O . LEU A 1 378 ? -12.023 -12.696 6.952 1.00 98.12 378 LEU A O 1
ATOM 2927 N N . PHE A 1 379 ? -10.479 -12.164 5.424 1.00 98.50 379 PHE A N 1
ATOM 2928 C CA . PHE A 1 379 ? -10.909 -10.782 5.252 1.00 98.50 379 PHE A CA 1
ATOM 2929 C C . PHE A 1 379 ? -11.645 -10.646 3.920 1.00 98.50 379 PHE A C 1
ATOM 2931 O O . PHE A 1 379 ? -11.035 -10.770 2.862 1.00 98.50 379 PHE A O 1
ATOM 2938 N N . ASP A 1 380 ? -12.952 -10.403 3.957 1.00 98.38 380 ASP A N 1
ATOM 2939 C CA . ASP A 1 380 ? -13.752 -10.135 2.757 1.00 98.38 380 ASP A CA 1
ATOM 2940 C C . ASP A 1 380 ? -13.984 -8.628 2.634 1.00 98.38 380 ASP A C 1
ATOM 2942 O O . ASP A 1 380 ? -14.775 -8.054 3.378 1.00 98.38 380 ASP A O 1
ATOM 2946 N N . GLY A 1 381 ? -13.287 -7.981 1.700 1.00 97.81 381 GLY A N 1
ATOM 2947 C CA . GLY A 1 381 ? -13.319 -6.533 1.505 1.00 97.81 381 GLY A CA 1
ATOM 2948 C C . GLY A 1 381 ? -14.605 -5.992 0.875 1.00 97.81 381 GLY A C 1
ATOM 2949 O O . GLY A 1 381 ? -14.765 -4.774 0.815 1.00 97.81 381 GLY A O 1
ATOM 2950 N N . LYS A 1 382 ? -15.527 -6.854 0.410 1.00 97.50 382 LYS A N 1
ATOM 2951 C CA . LYS A 1 382 ? -16.800 -6.449 -0.227 1.00 97.50 382 LYS A CA 1
ATOM 2952 C C . LYS A 1 382 ? -16.624 -5.407 -1.352 1.00 97.50 382 LYS A C 1
ATOM 2954 O O . LYS A 1 382 ? -17.400 -4.461 -1.492 1.00 97.50 382 LYS A O 1
ATOM 2959 N N . GLY A 1 383 ? -15.598 -5.578 -2.186 1.00 97.38 383 GLY A N 1
ATOM 2960 C CA . GLY A 1 383 ? -15.196 -4.606 -3.209 1.00 97.38 383 GLY A CA 1
ATOM 2961 C C . GLY A 1 383 ? -16.165 -4.402 -4.378 1.00 97.38 383 GLY A C 1
ATOM 2962 O O . GLY A 1 383 ? -16.129 -3.346 -5.0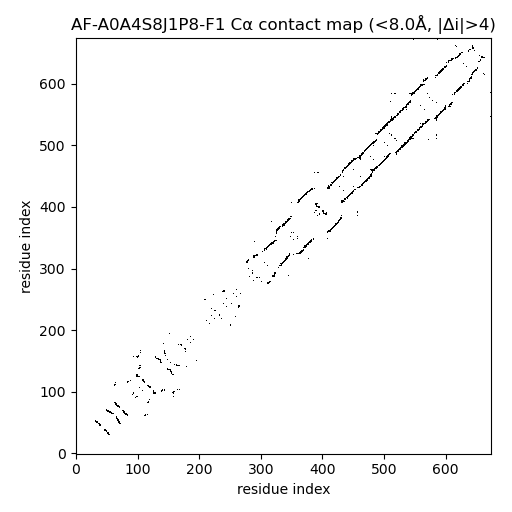02 1.00 97.38 383 GLY A O 1
ATOM 2963 N N . ALA A 1 384 ? -17.072 -5.345 -4.656 1.00 96.69 384 ALA A N 1
ATOM 2964 C CA . ALA A 1 384 ? -17.895 -5.347 -5.874 1.00 96.69 384 ALA A CA 1
ATOM 2965 C C . ALA A 1 384 ? -18.628 -4.020 -6.146 1.00 96.69 384 ALA A C 1
ATOM 2967 O O . ALA A 1 384 ? -18.515 -3.459 -7.234 1.00 96.69 384 ALA A O 1
ATOM 2968 N N . LYS A 1 385 ? -19.319 -3.469 -5.142 1.00 96.12 385 LYS A N 1
ATOM 2969 C CA . LYS A 1 385 ? -20.050 -2.197 -5.279 1.00 96.12 385 LYS A CA 1
ATOM 2970 C C . LYS A 1 385 ? -19.133 -0.978 -5.423 1.00 96.12 385 LYS A C 1
ATOM 2972 O O . LYS A 1 385 ? -19.534 0.026 -5.997 1.00 96.12 385 LYS A O 1
ATOM 2977 N N . TRP A 1 386 ? -17.903 -1.048 -4.917 1.00 96.06 386 TRP A N 1
ATOM 2978 C CA . TRP A 1 386 ? -16.906 0.013 -5.093 1.00 96.06 386 TRP A CA 1
ATOM 2979 C C . TRP A 1 386 ? -16.325 0.015 -6.503 1.00 96.06 386 TRP A C 1
ATOM 2981 O O . TRP A 1 386 ? -16.089 1.073 -7.088 1.00 96.06 386 TRP A O 1
ATOM 2991 N N . TRP A 1 387 ? -16.126 -1.171 -7.072 1.00 95.19 387 TRP A N 1
ATOM 2992 C CA . TRP A 1 387 ? -15.721 -1.337 -8.464 1.00 95.19 387 TRP A CA 1
ATOM 2993 C C . TRP A 1 387 ? -16.825 -0.899 -9.433 1.00 95.19 387 TRP A C 1
ATOM 2995 O O . TRP A 1 387 ? -16.524 -0.481 -10.545 1.00 95.19 387 TRP A O 1
ATOM 3005 N N . ASP A 1 388 ? -18.086 -0.923 -8.998 1.00 93.00 388 ASP A N 1
ATOM 3006 C CA . ASP A 1 388 ? -19.239 -0.500 -9.795 1.00 93.00 388 ASP A CA 1
ATOM 3007 C C . ASP A 1 388 ? -19.412 1.033 -9.898 1.00 93.00 388 ASP A C 1
ATOM 3009 O O . ASP A 1 388 ? -20.276 1.516 -10.629 1.00 93.00 388 ASP A O 1
ATOM 3013 N N . LEU A 1 389 ? -18.579 1.825 -9.210 1.00 91.81 389 LEU A N 1
ATOM 3014 C CA . LEU A 1 389 ? -18.692 3.287 -9.204 1.00 91.81 389 LEU A CA 1
ATOM 3015 C C . LEU A 1 389 ? -18.457 3.919 -10.597 1.00 91.81 389 LEU A C 1
ATOM 3017 O O . LEU A 1 389 ? -17.563 3.480 -11.323 1.00 91.81 389 LEU A O 1
ATOM 3021 N N . PRO A 1 390 ? -19.164 5.014 -10.958 1.00 86.88 390 PRO A N 1
ATOM 3022 C CA . PRO A 1 390 ? -19.112 5.612 -12.301 1.00 86.88 390 PRO A CA 1
ATOM 3023 C C . PRO A 1 390 ? -17.710 6.028 -12.761 1.00 86.88 390 PRO A C 1
ATOM 3025 O O . PRO A 1 390 ? -17.374 5.930 -13.940 1.00 86.88 390 PRO A O 1
ATOM 3028 N N . CYS A 1 391 ? -16.870 6.472 -11.826 1.00 84.62 391 CYS A N 1
ATOM 3029 C CA . CYS A 1 391 ? -15.521 6.927 -12.132 1.00 84.62 391 CYS A CA 1
ATOM 3030 C C . CYS A 1 391 ? -14.550 5.798 -12.494 1.00 84.62 391 CYS A C 1
ATOM 3032 O O . CYS A 1 391 ? -13.398 6.079 -12.823 1.00 84.62 391 CYS A O 1
ATOM 3034 N N . LYS A 1 392 ? -14.942 4.528 -12.337 1.00 86.69 392 LYS A N 1
ATOM 3035 C CA . LYS A 1 392 ? -14.030 3.413 -12.561 1.00 86.69 392 LYS A CA 1
ATOM 3036 C C . LYS A 1 392 ? -13.780 3.246 -14.062 1.00 86.69 392 LYS A C 1
ATOM 3038 O O . LYS A 1 392 ? -14.694 3.426 -14.867 1.00 86.69 392 LYS A O 1
ATOM 3043 N N . PRO A 1 393 ? -12.546 2.893 -14.463 1.00 75.19 393 PRO A N 1
ATOM 3044 C CA . PRO A 1 393 ? -12.123 2.929 -15.864 1.00 75.19 393 PRO A CA 1
ATOM 3045 C C . PRO A 1 393 ? -12.927 2.000 -16.778 1.00 75.19 393 PRO A C 1
ATOM 3047 O O . PRO A 1 393 ? -12.969 2.222 -17.976 1.00 75.19 393 PRO A O 1
ATOM 3050 N N . HIS A 1 394 ? -13.605 0.981 -16.247 1.00 77.88 394 HIS A N 1
ATOM 3051 C CA . HIS A 1 394 ? -14.406 0.050 -17.043 1.00 77.88 394 HIS A CA 1
ATOM 3052 C C . HIS A 1 394 ? -15.880 0.477 -17.224 1.00 77.88 394 HIS A C 1
ATOM 3054 O O . HIS A 1 394 ? -16.670 -0.307 -17.747 1.00 77.88 394 HIS A O 1
ATOM 3060 N N . LYS A 1 395 ? -16.280 1.683 -16.788 1.00 77.62 395 LYS A N 1
ATOM 3061 C CA . LYS A 1 395 ? -17.682 2.146 -16.853 1.00 77.62 395 LYS A CA 1
ATOM 3062 C C . LYS A 1 395 ? -18.046 2.969 -18.082 1.00 77.62 395 LYS A C 1
ATOM 3064 O O . LYS A 1 395 ? -19.194 2.922 -18.517 1.00 77.62 395 LYS A O 1
ATOM 3069 N N . GLY A 1 396 ? -17.115 3.717 -18.656 1.00 62.78 396 GLY A N 1
ATOM 3070 C CA . GLY A 1 396 ? -17.345 4.502 -19.867 1.00 62.78 396 GLY A CA 1
ATOM 3071 C C . GLY A 1 396 ? -16.984 3.740 -21.146 1.00 62.78 396 GLY A C 1
ATOM 3072 O O . GLY A 1 396 ? -16.262 2.741 -21.131 1.00 62.78 396 GLY A O 1
ATOM 3073 N N . ARG A 1 397 ? -17.458 4.234 -22.301 1.00 68.19 397 ARG A N 1
ATOM 3074 C CA . ARG A 1 397 ? -17.084 3.685 -23.621 1.00 68.19 397 ARG A CA 1
ATOM 3075 C C . ARG A 1 397 ? -15.567 3.754 -23.811 1.00 68.19 397 ARG A C 1
ATOM 3077 O O . ARG A 1 397 ? -14.960 4.758 -23.452 1.00 68.19 397 ARG A O 1
ATOM 3084 N N . ASN A 1 398 ? -14.957 2.732 -24.410 1.00 67.06 398 ASN A N 1
ATOM 3085 C CA . ASN A 1 398 ? -13.506 2.667 -24.652 1.00 67.06 398 ASN A CA 1
ATOM 3086 C C . ASN A 1 398 ? -12.648 2.805 -23.378 1.00 67.06 398 ASN A C 1
ATOM 3088 O O . ASN A 1 398 ? -11.601 3.447 -23.420 1.00 67.06 398 ASN A O 1
ATOM 3092 N N . HIS A 1 399 ? -13.090 2.227 -22.256 1.00 66.75 399 HIS A N 1
ATOM 3093 C CA . HIS A 1 399 ? -12.404 2.318 -20.961 1.00 66.75 399 HIS A CA 1
ATOM 3094 C C . HIS A 1 399 ? -12.244 3.758 -20.433 1.00 66.75 399 HIS A C 1
ATOM 3096 O O . HIS A 1 399 ? -11.240 4.110 -19.812 1.00 66.75 399 HIS A O 1
ATOM 3102 N N . THR A 1 400 ? -13.219 4.624 -20.720 1.00 68.81 400 THR A N 1
ATOM 3103 C CA . THR A 1 400 ? -13.262 5.983 -20.164 1.00 68.81 400 THR A CA 1
ATOM 3104 C C . THR A 1 400 ? -13.933 5.982 -18.792 1.00 68.81 400 THR A C 1
ATOM 3106 O O . THR A 1 400 ? -14.696 5.079 -18.460 1.00 68.81 400 THR A O 1
ATOM 3109 N N . THR A 1 401 ? -13.652 6.987 -17.969 1.00 75.50 401 THR A N 1
ATOM 3110 C CA . THR A 1 401 ? -14.307 7.165 -16.667 1.00 75.50 401 THR A CA 1
ATOM 3111 C C . THR A 1 401 ? -15.524 8.081 -16.815 1.00 75.50 401 THR A C 1
ATOM 3113 O O . THR A 1 401 ? -15.492 9.034 -17.597 1.00 75.50 401 THR A O 1
ATOM 3116 N N . LEU A 1 402 ? -16.611 7.813 -16.085 1.00 78.69 402 LEU A N 1
ATOM 3117 C CA . LEU A 1 402 ? -17.746 8.740 -16.005 1.00 78.69 402 LEU A CA 1
ATOM 3118 C C . LEU A 1 402 ? -17.562 9.692 -14.809 1.00 78.69 402 LEU A C 1
ATOM 3120 O O . LEU A 1 402 ? -17.005 9.286 -13.786 1.00 78.69 402 LEU A O 1
ATOM 3124 N N . PRO A 1 403 ? -18.029 10.951 -14.884 1.00 78.44 403 PRO A N 1
ATOM 3125 C CA . PRO A 1 403 ? -18.020 11.845 -13.728 1.00 78.44 403 PRO A CA 1
ATOM 3126 C C . PRO A 1 403 ? -18.818 11.244 -12.560 1.00 78.44 403 PRO A C 1
ATOM 3128 O O . PRO A 1 403 ? -19.930 10.758 -12.755 1.00 78.44 403 PRO A O 1
ATOM 3131 N N . GLY A 1 404 ? -18.273 11.285 -11.341 1.00 80.00 404 GLY A N 1
ATOM 3132 C CA . GLY A 1 404 ? -18.965 10.783 -10.152 1.00 80.00 404 GLY A CA 1
ATOM 3133 C C . GLY A 1 404 ? -18.042 10.481 -8.965 1.00 80.00 404 GLY A C 1
ATOM 3134 O O . GLY A 1 404 ? -16.832 10.709 -9.051 1.00 80.00 404 GLY A O 1
ATOM 3135 N N . PRO A 1 405 ? -18.601 9.970 -7.850 1.00 79.88 405 PRO A N 1
ATOM 3136 C CA . PRO A 1 405 ? -17.836 9.545 -6.680 1.00 79.88 405 PRO A CA 1
ATOM 3137 C C . PRO A 1 405 ? -16.793 8.488 -7.044 1.00 79.88 405 PRO A C 1
ATOM 3139 O O . PRO A 1 405 ? -17.074 7.600 -7.851 1.00 79.88 405 PRO A O 1
ATOM 3142 N N . CYS A 1 406 ? -15.603 8.579 -6.440 1.00 85.25 406 CYS A N 1
ATOM 3143 C CA . CYS A 1 406 ? -14.484 7.724 -6.840 1.00 85.25 406 CYS A CA 1
ATOM 3144 C C . CYS A 1 406 ? -13.612 7.149 -5.733 1.00 85.25 406 CYS A C 1
ATOM 3146 O O . CYS A 1 406 ? -12.789 6.267 -5.993 1.00 85.25 406 CYS A O 1
ATOM 3148 N N . ASP A 1 407 ? -13.778 7.635 -4.507 1.00 91.56 407 ASP A N 1
ATOM 3149 C CA . ASP A 1 407 ? -13.020 7.099 -3.390 1.00 91.56 407 ASP A CA 1
ATOM 3150 C C . ASP A 1 407 ? -13.341 5.609 -3.214 1.00 91.56 407 ASP A C 1
ATOM 3152 O O . ASP A 1 407 ? -14.461 5.155 -3.448 1.00 91.56 407 ASP A O 1
ATOM 3156 N N . SER A 1 408 ? -12.332 4.826 -2.857 1.00 94.75 408 SER A N 1
ATOM 3157 C CA . SER A 1 408 ? -12.477 3.423 -2.481 1.00 94.75 408 SER A CA 1
ATOM 3158 C C . SER A 1 408 ? -11.463 3.129 -1.387 1.00 94.75 408 SER A C 1
ATOM 3160 O O . SER A 1 408 ? -10.349 3.657 -1.453 1.00 94.75 408 SER A O 1
ATOM 3162 N N . PRO A 1 409 ? -11.827 2.348 -0.362 1.00 96.88 409 PRO A N 1
ATOM 3163 C CA . PRO A 1 409 ? -10.938 2.146 0.759 1.00 96.88 409 PRO A CA 1
ATOM 3164 C C . PRO A 1 409 ? -9.841 1.123 0.460 1.00 96.88 409 PRO A C 1
ATOM 3166 O O . PRO A 1 409 ? -10.115 0.019 -0.006 1.00 96.88 409 PRO A O 1
ATOM 3169 N N . VAL A 1 410 ? -8.598 1.471 0.800 1.00 98.00 410 VAL A N 1
ATOM 3170 C CA . VAL A 1 410 ? -7.522 0.486 0.991 1.00 98.00 410 VAL A CA 1
ATOM 3171 C C . VAL A 1 410 ? -7.903 -0.425 2.156 1.00 98.00 410 VAL A C 1
ATOM 3173 O O . VAL A 1 410 ? -8.257 0.087 3.223 1.00 98.00 410 VAL A O 1
ATOM 3176 N N . ALA A 1 411 ? -7.819 -1.746 1.972 1.00 98.19 411 ALA A N 1
ATOM 3177 C CA . ALA A 1 411 ? -8.246 -2.698 2.993 1.00 98.19 411 ALA A CA 1
ATOM 3178 C C . ALA A 1 411 ? -7.343 -2.656 4.233 1.00 98.19 411 ALA A C 1
ATOM 3180 O O . ALA A 1 411 ? -7.827 -2.369 5.326 1.00 98.19 411 ALA A O 1
ATOM 3181 N N . PHE A 1 412 ? -6.038 -2.858 4.050 1.00 98.44 412 PHE A N 1
ATOM 3182 C CA . PHE A 1 412 ? -5.039 -2.760 5.110 1.00 98.44 412 PHE A CA 1
ATOM 3183 C C . PHE A 1 412 ? -4.037 -1.659 4.820 1.00 98.44 412 PHE A C 1
ATOM 3185 O O . PHE A 1 412 ? -3.330 -1.702 3.812 1.00 98.44 412 PHE A O 1
ATOM 3192 N N . ARG A 1 413 ? -3.916 -0.701 5.738 1.00 98.25 413 ARG A N 1
ATOM 3193 C CA . ARG A 1 413 ? -2.852 0.301 5.698 1.00 98.25 413 ARG A CA 1
ATOM 3194 C C . ARG A 1 413 ? -2.009 0.223 6.960 1.00 98.25 413 ARG A C 1
ATOM 3196 O O . ARG A 1 413 ? -2.460 0.627 8.026 1.00 98.25 413 ARG A O 1
ATOM 3203 N N . PHE A 1 414 ? -0.770 -0.220 6.818 1.00 98.69 414 PHE A N 1
ATOM 3204 C CA . PHE A 1 414 ? 0.251 -0.081 7.847 1.00 98.69 414 PHE A CA 1
ATOM 3205 C C . PHE A 1 414 ? 0.979 1.237 7.617 1.00 98.69 414 PHE A C 1
ATOM 3207 O O . PHE A 1 414 ? 1.494 1.486 6.525 1.00 98.69 414 PHE A O 1
ATOM 3214 N N . PHE A 1 415 ? 0.971 2.105 8.626 1.00 95.44 415 PHE A N 1
ATOM 3215 C CA . PHE A 1 415 ? 1.520 3.449 8.514 1.00 95.44 415 PHE A CA 1
ATOM 3216 C C . PHE A 1 415 ? 2.449 3.769 9.683 1.00 95.44 415 PHE A C 1
ATOM 3218 O O . PHE A 1 415 ? 2.085 3.564 10.845 1.00 95.44 415 PHE A O 1
ATOM 3225 N N . MET A 1 416 ? 3.644 4.291 9.382 1.00 95.50 416 MET A N 1
ATOM 3226 C CA . MET A 1 416 ? 4.645 4.691 10.386 1.00 95.50 416 MET A CA 1
ATOM 3227 C C . MET A 1 416 ? 4.981 3.581 11.395 1.00 95.50 416 MET A C 1
ATOM 3229 O O . MET A 1 416 ? 5.075 3.844 12.593 1.00 95.50 416 MET A O 1
ATOM 3233 N N . SER A 1 417 ? 5.094 2.336 10.933 1.00 96.62 417 SER A N 1
ATOM 3234 C CA . SER A 1 417 ? 5.199 1.157 11.802 1.00 96.62 417 SER A CA 1
ATOM 3235 C C . SER A 1 417 ? 6.464 0.348 11.510 1.00 96.62 417 SER A C 1
ATOM 3237 O O . SER A 1 417 ? 6.964 0.337 10.387 1.00 96.62 417 SER A O 1
ATOM 3239 N N . SER A 1 418 ? 7.013 -0.312 12.527 1.00 98.06 418 SER A N 1
ATOM 3240 C CA . SER A 1 418 ? 8.262 -1.077 12.425 1.00 98.06 418 SER A CA 1
ATOM 3241 C C . SER A 1 418 ? 8.125 -2.489 12.986 1.00 98.06 418 SER A C 1
ATOM 3243 O O . SER A 1 418 ? 7.365 -2.699 13.928 1.00 98.06 418 SER A O 1
ATOM 3245 N N . ASN A 1 419 ? 8.907 -3.432 12.457 1.00 98.12 419 ASN A N 1
ATOM 3246 C CA . ASN A 1 419 ? 8.911 -4.840 12.870 1.00 98.12 419 ASN A CA 1
ATOM 3247 C C . ASN A 1 419 ? 7.512 -5.461 12.723 1.00 98.12 419 ASN A C 1
ATOM 3249 O O . ASN A 1 419 ? 6.855 -5.809 13.703 1.00 98.12 419 ASN A O 1
ATOM 3253 N N . LEU A 1 420 ? 7.043 -5.531 11.479 1.00 98.69 420 LEU A N 1
ATOM 3254 C CA . LEU A 1 420 ? 5.724 -6.050 11.132 1.00 98.69 420 LEU A CA 1
ATOM 3255 C C . LEU A 1 420 ? 5.834 -7.462 10.562 1.00 98.69 420 LEU A C 1
ATOM 3257 O O . LEU A 1 420 ? 6.677 -7.715 9.700 1.00 98.69 420 LEU A O 1
ATOM 3261 N N . ALA A 1 421 ? 4.928 -8.346 10.966 1.00 98.69 421 ALA A N 1
ATOM 3262 C CA . ALA A 1 421 ? 4.741 -9.653 10.353 1.00 98.69 421 ALA A CA 1
ATOM 3263 C C . ALA A 1 421 ? 3.279 -9.847 9.924 1.00 98.69 421 ALA A C 1
ATOM 3265 O O . ALA A 1 421 ? 2.367 -9.628 10.716 1.00 98.69 421 ALA A O 1
ATOM 3266 N N . VAL A 1 422 ? 3.045 -10.285 8.686 1.00 98.62 422 VAL A N 1
ATOM 3267 C CA . VAL A 1 422 ? 1.727 -10.711 8.188 1.00 98.62 422 VAL A CA 1
ATOM 3268 C C . VAL A 1 422 ? 1.839 -12.151 7.698 1.00 98.62 422 VAL A C 1
ATOM 3270 O O . VAL A 1 422 ? 2.656 -12.414 6.817 1.00 98.62 422 VAL A O 1
ATOM 3273 N N . ARG A 1 423 ? 1.068 -13.085 8.274 1.00 98.25 423 ARG A N 1
ATOM 3274 C CA . ARG A 1 423 ? 1.242 -14.531 8.039 1.00 98.25 423 ARG A CA 1
ATOM 3275 C C . ARG A 1 423 ? -0.066 -15.295 7.851 1.00 98.25 423 ARG A C 1
ATOM 3277 O O . ARG A 1 423 ? -0.958 -15.187 8.683 1.00 98.25 423 ARG A O 1
ATOM 3284 N N . GLY A 1 424 ? -0.174 -16.118 6.809 1.00 94.31 424 GLY A N 1
ATOM 3285 C CA . GLY A 1 424 ? -1.257 -17.115 6.671 1.00 94.31 424 GLY A CA 1
ATOM 3286 C C . GLY A 1 424 ? -2.647 -16.579 6.292 1.00 94.31 424 GLY A C 1
ATOM 3287 O O . GLY A 1 424 ? -3.536 -17.357 5.942 1.00 94.31 424 GLY A O 1
ATOM 3288 N N . ILE A 1 425 ? -2.847 -15.260 6.341 1.00 95.94 425 ILE A N 1
ATOM 3289 C CA . ILE A 1 425 ? -4.152 -14.627 6.140 1.00 95.94 425 ILE A CA 1
ATOM 3290 C C . ILE A 1 425 ? -4.643 -14.775 4.694 1.00 95.94 425 ILE A C 1
ATOM 3292 O O . ILE A 1 425 ? -3.874 -14.679 3.731 1.00 95.94 425 ILE A O 1
ATOM 3296 N N . ARG A 1 426 ? -5.966 -14.913 4.543 1.00 98.44 426 ARG A N 1
ATOM 3297 C CA . ARG A 1 426 ? -6.663 -14.835 3.255 1.00 98.44 426 ARG A CA 1
ATOM 3298 C C . ARG A 1 426 ? -7.419 -13.515 3.148 1.00 98.44 426 ARG A C 1
ATOM 3300 O O . ARG A 1 426 ? -8.207 -13.187 4.033 1.00 98.44 426 ARG A O 1
ATOM 3307 N N . ILE A 1 427 ? -7.224 -12.779 2.057 1.00 98.19 427 ILE A N 1
ATOM 3308 C CA . ILE A 1 427 ? -7.986 -11.562 1.760 1.00 98.19 427 ILE A CA 1
ATOM 3309 C C . ILE A 1 427 ? -8.631 -11.649 0.382 1.00 98.19 427 ILE A C 1
ATOM 3311 O O . ILE A 1 427 ? -7.975 -11.930 -0.621 1.00 98.19 427 ILE A O 1
ATOM 3315 N N . HIS A 1 428 ? -9.936 -11.411 0.344 1.00 98.38 428 HIS A N 1
ATOM 3316 C CA . HIS A 1 428 ? -10.731 -11.421 -0.870 1.00 98.38 428 HIS A CA 1
ATOM 3317 C C . HIS A 1 428 ? -11.314 -10.037 -1.148 1.00 98.38 428 HIS A C 1
ATOM 3319 O O . HIS A 1 428 ? -11.718 -9.330 -0.226 1.00 98.38 428 HIS A O 1
ATOM 3325 N N . ASN A 1 429 ? -11.436 -9.697 -2.429 1.00 98.19 429 ASN A N 1
ATOM 3326 C CA . ASN A 1 429 ? -12.272 -8.603 -2.919 1.00 98.19 429 ASN A CA 1
ATOM 3327 C C . ASN A 1 429 ? -12.016 -7.247 -2.239 1.00 98.19 429 ASN A C 1
ATOM 3329 O O . ASN A 1 429 ? -12.966 -6.596 -1.794 1.00 98.19 429 ASN A O 1
ATOM 3333 N N . SER A 1 430 ? -10.758 -6.807 -2.142 1.00 98.00 430 SER A N 1
ATOM 3334 C CA . SER A 1 430 ? -10.480 -5.462 -1.622 1.00 98.00 430 SER A CA 1
ATOM 3335 C C . SER A 1 430 ? -11.100 -4.380 -2.527 1.00 98.00 430 SER A C 1
ATOM 3337 O O . SER A 1 430 ? -10.977 -4.466 -3.750 1.00 98.00 430 SER A O 1
ATOM 3339 N N . PRO A 1 431 ? -11.744 -3.331 -1.980 1.00 97.00 431 PRO A N 1
ATOM 3340 C CA . PRO A 1 431 ? -12.267 -2.218 -2.779 1.00 97.00 431 PRO A CA 1
ATOM 3341 C C . PRO A 1 431 ? -11.197 -1.458 -3.576 1.00 97.00 431 PRO A C 1
ATOM 3343 O O . PRO A 1 431 ? -11.498 -0.883 -4.623 1.00 97.00 431 PRO A O 1
ATOM 3346 N N . GLN A 1 432 ? -9.964 -1.446 -3.067 1.00 96.50 432 GLN A N 1
ATOM 3347 C CA . GLN A 1 432 ? -8.769 -0.888 -3.698 1.00 96.50 432 GLN A CA 1
ATOM 3348 C C . GLN A 1 432 ? -7.574 -1.801 -3.357 1.00 96.50 432 GLN A C 1
ATOM 3350 O O . GLN A 1 432 ? -7.686 -3.018 -3.469 1.00 96.50 432 GLN A O 1
ATOM 3355 N N . PHE A 1 433 ? -6.442 -1.268 -2.889 1.00 98.19 433 PHE A N 1
ATOM 3356 C CA . PHE A 1 433 ? -5.277 -2.076 -2.522 1.00 98.19 433 PHE A CA 1
ATOM 3357 C C . PHE A 1 433 ? -5.618 -3.026 -1.372 1.00 98.19 433 PHE A C 1
ATOM 3359 O O . PHE A 1 433 ? -6.355 -2.652 -0.452 1.00 98.19 433 PHE A O 1
ATOM 3366 N N . HIS A 1 434 ? -5.093 -4.248 -1.408 1.00 98.75 434 HIS A N 1
ATOM 3367 C CA . HIS A 1 434 ? -5.271 -5.202 -0.316 1.00 98.75 434 HIS A CA 1
ATOM 3368 C C . HIS A 1 434 ? -4.370 -4.811 0.855 1.00 98.75 434 HIS A C 1
ATOM 3370 O O . HIS A 1 434 ? -4.875 -4.537 1.940 1.00 98.75 434 HIS A O 1
ATOM 3376 N N . PHE A 1 435 ? -3.065 -4.677 0.613 1.00 98.69 435 PHE A N 1
ATOM 3377 C CA . PHE A 1 435 ? -2.096 -4.210 1.601 1.00 98.69 435 PHE A CA 1
ATOM 3378 C C . PHE A 1 435 ? -1.363 -2.966 1.117 1.00 98.69 435 PHE A C 1
ATOM 3380 O O . PHE A 1 435 ? -0.899 -2.910 -0.018 1.00 98.69 435 PHE A O 1
ATOM 3387 N N . ARG A 1 436 ? -1.204 -1.985 2.004 1.00 98.62 436 ARG A N 1
ATOM 3388 C CA . ARG A 1 436 ? -0.333 -0.826 1.813 1.00 98.62 436 ARG A CA 1
ATOM 3389 C C . ARG A 1 436 ? 0.589 -0.660 3.013 1.00 98.62 436 ARG A C 1
ATOM 3391 O O . ARG A 1 436 ? 0.111 -0.415 4.119 1.00 98.62 436 ARG A O 1
ATOM 3398 N N . PHE A 1 437 ? 1.891 -0.732 2.769 1.00 98.81 437 PHE A N 1
ATOM 3399 C CA . PHE A 1 437 ? 2.938 -0.382 3.724 1.00 98.81 437 PHE A CA 1
ATOM 3400 C C . PHE A 1 437 ? 3.486 0.991 3.360 1.00 98.81 437 PHE A C 1
ATOM 3402 O O . PHE A 1 437 ? 4.038 1.174 2.279 1.00 98.81 437 PHE A O 1
ATOM 3409 N N . ASP A 1 438 ? 3.284 1.959 4.245 1.00 97.12 438 ASP A N 1
ATOM 3410 C CA . ASP A 1 438 ? 3.657 3.354 4.032 1.00 97.12 438 ASP A CA 1
ATOM 3411 C C . ASP A 1 438 ? 4.487 3.839 5.224 1.00 97.12 438 ASP A C 1
ATOM 3413 O O . ASP A 1 438 ? 4.050 3.764 6.378 1.00 97.12 438 ASP A O 1
ATOM 3417 N N . ASN A 1 439 ? 5.710 4.296 4.960 1.00 96.88 439 ASN A N 1
ATOM 3418 C CA . ASN A 1 439 ? 6.665 4.702 5.991 1.00 96.88 439 ASN A CA 1
ATOM 3419 C C . ASN A 1 439 ? 6.925 3.592 7.027 1.00 96.88 439 ASN A C 1
ATOM 3421 O O . ASN A 1 439 ? 6.842 3.816 8.237 1.00 96.88 439 ASN A O 1
ATOM 3425 N N . CYS A 1 440 ? 7.162 2.367 6.552 1.00 98.25 440 CYS A N 1
ATOM 3426 C CA . CYS A 1 440 ? 7.364 1.194 7.397 1.00 98.25 440 CYS A CA 1
ATOM 3427 C C . CYS A 1 440 ? 8.811 0.685 7.364 1.00 98.25 440 CYS A C 1
ATOM 3429 O O . CYS A 1 440 ? 9.551 0.913 6.406 1.00 98.25 440 CYS A O 1
ATOM 3431 N N . ARG A 1 441 ? 9.231 -0.023 8.419 1.00 98.69 441 ARG A N 1
ATOM 3432 C CA . ARG A 1 441 ? 10.568 -0.635 8.504 1.00 98.69 441 ARG A CA 1
ATOM 3433 C C . ARG A 1 441 ? 10.502 -2.080 8.977 1.00 98.69 441 ARG A C 1
ATOM 3435 O O . ARG A 1 441 ? 9.746 -2.375 9.896 1.00 98.69 441 ARG A O 1
ATOM 3442 N N . ASN A 1 442 ? 11.332 -2.956 8.415 1.00 98.69 442 ASN A N 1
ATOM 3443 C CA . ASN A 1 442 ? 11.402 -4.374 8.793 1.00 98.69 442 ASN A CA 1
ATOM 3444 C C . ASN A 1 442 ? 10.024 -5.054 8.713 1.00 98.69 442 ASN A C 1
ATOM 3446 O O . ASN A 1 442 ? 9.422 -5.413 9.725 1.00 98.69 442 ASN A O 1
ATOM 3450 N N . VAL A 1 443 ? 9.509 -5.189 7.496 1.00 98.94 443 VAL A N 1
ATOM 3451 C CA . VAL A 1 443 ? 8.215 -5.818 7.214 1.00 98.94 443 VAL A CA 1
ATOM 3452 C C . VAL A 1 443 ? 8.445 -7.208 6.636 1.00 98.94 443 VAL A C 1
ATOM 3454 O O . VAL A 1 443 ? 9.249 -7.369 5.724 1.00 98.94 443 VAL A O 1
ATOM 3457 N N . THR A 1 444 ? 7.724 -8.210 7.133 1.00 98.88 444 THR A N 1
ATOM 3458 C CA . THR A 1 444 ? 7.684 -9.559 6.556 1.00 98.88 444 THR A CA 1
ATOM 3459 C C . THR A 1 444 ? 6.244 -9.952 6.254 1.00 98.88 444 THR A C 1
ATOM 3461 O O . THR A 1 444 ? 5.422 -10.045 7.160 1.00 98.88 444 THR A O 1
ATOM 3464 N N . VAL A 1 445 ? 5.943 -10.215 4.988 1.00 98.88 445 VAL A N 1
ATOM 3465 C CA . VAL A 1 445 ? 4.683 -10.812 4.535 1.00 98.88 445 VAL A CA 1
ATOM 3466 C C . VAL A 1 445 ? 4.987 -12.226 4.068 1.00 98.88 445 VAL A C 1
ATOM 3468 O O . VAL A 1 445 ? 5.858 -12.409 3.222 1.00 98.88 445 VAL A O 1
ATOM 3471 N N . ASP A 1 446 ? 4.306 -13.222 4.619 1.00 98.56 446 ASP A N 1
ATOM 3472 C CA . ASP A 1 446 ? 4.603 -14.627 4.348 1.00 98.56 446 ASP A CA 1
ATOM 3473 C C . ASP A 1 446 ? 3.335 -15.482 4.280 1.00 98.56 446 ASP A C 1
ATOM 3475 O O . ASP A 1 446 ? 2.415 -15.321 5.082 1.00 98.56 446 ASP A O 1
ATOM 3479 N N . ALA A 1 447 ? 3.296 -16.418 3.332 1.00 97.94 447 ALA A N 1
ATOM 3480 C CA . ALA A 1 447 ? 2.239 -17.425 3.231 1.00 97.94 447 ALA A CA 1
ATOM 3481 C C . ALA A 1 447 ? 0.806 -16.854 3.177 1.00 97.94 447 ALA A C 1
ATOM 3483 O O . ALA A 1 447 ? -0.115 -17.446 3.738 1.00 97.94 447 ALA A O 1
ATOM 3484 N N . ILE A 1 448 ? 0.598 -15.704 2.525 1.00 98.31 448 ILE A N 1
ATOM 3485 C CA . ILE A 1 448 ? -0.740 -15.114 2.376 1.00 98.31 448 ILE A CA 1
ATOM 3486 C C . ILE A 1 448 ? -1.391 -15.493 1.041 1.00 98.31 448 ILE A C 1
ATOM 3488 O O . ILE A 1 448 ? -0.716 -15.800 0.054 1.00 98.31 448 ILE A O 1
ATOM 3492 N N . SER A 1 449 ? -2.721 -15.401 1.000 1.00 98.56 449 SER A N 1
ATOM 3493 C CA . SER A 1 449 ? -3.510 -15.547 -0.225 1.00 98.56 449 SER A CA 1
ATOM 3494 C C . SER A 1 449 ? -4.344 -14.295 -0.476 1.00 98.56 449 SER A C 1
ATOM 3496 O O . SER A 1 449 ? -5.192 -13.932 0.342 1.00 98.56 449 SER A O 1
ATOM 3498 N N . ILE A 1 450 ? -4.146 -13.668 -1.632 1.00 98.81 450 ILE A N 1
ATOM 3499 C CA . ILE A 1 450 ? -4.924 -12.521 -2.109 1.00 98.81 450 ILE A CA 1
ATOM 3500 C C . ILE A 1 450 ? -5.730 -12.951 -3.331 1.00 98.81 450 ILE A C 1
ATOM 3502 O O . ILE A 1 450 ? -5.165 -13.520 -4.263 1.00 98.81 450 ILE A O 1
ATOM 3506 N N . ASN A 1 451 ? -7.032 -12.665 -3.341 1.00 98.44 451 ASN A N 1
ATOM 3507 C CA . ASN A 1 451 ? -7.894 -12.998 -4.469 1.00 98.44 451 ASN A CA 1
ATOM 3508 C C . ASN A 1 451 ? -8.924 -11.897 -4.756 1.00 98.44 451 ASN A C 1
ATOM 3510 O O . ASN A 1 451 ? -9.852 -11.673 -3.977 1.00 98.44 451 ASN A O 1
ATOM 3514 N N . SER A 1 452 ? -8.786 -11.243 -5.903 1.00 97.88 452 SER A N 1
ATOM 3515 C CA . SER A 1 452 ? -9.812 -10.393 -6.507 1.00 97.88 452 SER A CA 1
ATOM 3516 C C . SER A 1 452 ? -9.943 -10.704 -8.006 1.00 97.88 452 SER A C 1
ATOM 3518 O O . SER A 1 452 ? -8.976 -11.164 -8.617 1.00 97.88 452 SER A O 1
ATOM 3520 N N . PRO A 1 453 ? -11.117 -10.466 -8.624 1.00 96.75 453 PRO A N 1
ATOM 3521 C CA . PRO A 1 453 ? -11.323 -10.719 -10.050 1.00 96.75 453 PRO A CA 1
ATOM 3522 C C . PRO A 1 453 ? -10.343 -9.946 -10.944 1.00 96.75 453 PRO A C 1
ATOM 3524 O O . PRO A 1 453 ? -10.048 -8.789 -10.682 1.00 96.75 453 PRO A O 1
ATOM 3527 N N . ALA A 1 454 ? -9.928 -10.520 -12.075 1.00 94.38 454 ALA A N 1
ATOM 3528 C CA . ALA A 1 454 ? -8.969 -9.883 -12.994 1.00 94.38 454 ALA A CA 1
ATOM 3529 C C . ALA A 1 454 ? -9.413 -8.509 -13.544 1.00 94.38 454 ALA A C 1
ATOM 3531 O O . ALA A 1 454 ? -8.590 -7.726 -13.999 1.00 94.38 454 ALA A O 1
ATOM 3532 N N . LEU A 1 455 ? -10.717 -8.212 -13.526 1.00 92.31 455 LEU A N 1
ATOM 3533 C CA . LEU A 1 455 ? -11.278 -6.945 -14.007 1.00 92.31 455 LEU A CA 1
ATOM 3534 C C . LEU A 1 455 ? -11.599 -5.950 -12.877 1.00 92.31 455 LEU A C 1
ATOM 3536 O O . LEU A 1 455 ? -12.184 -4.897 -13.144 1.00 92.31 455 LEU A O 1
ATOM 3540 N N . SER A 1 456 ? -11.262 -6.259 -11.617 1.00 94.81 456 SER A N 1
ATOM 3541 C CA . SER A 1 456 ? -11.491 -5.337 -10.503 1.00 94.81 456 SER A CA 1
ATOM 3542 C C . SER A 1 456 ? -10.482 -4.177 -10.537 1.00 94.81 456 SER A C 1
ATOM 3544 O O . SER A 1 456 ? -9.280 -4.395 -10.410 1.00 94.81 456 SER A O 1
ATOM 3546 N N . PRO A 1 457 ? -10.931 -2.921 -10.692 1.00 92.44 457 PRO A N 1
ATOM 3547 C CA . PRO A 1 457 ? -10.040 -1.790 -10.917 1.00 92.44 457 PRO A CA 1
ATOM 3548 C C . PRO A 1 457 ? -9.245 -1.422 -9.658 1.00 92.44 457 PRO A C 1
ATOM 3550 O O . PRO A 1 457 ? -9.830 -1.218 -8.594 1.00 92.44 457 PRO A O 1
ATOM 3553 N N . ASN A 1 458 ? -7.933 -1.217 -9.816 1.00 92.19 458 ASN A N 1
ATOM 3554 C CA . ASN A 1 458 ? -7.032 -0.701 -8.775 1.00 92.19 458 ASN A CA 1
ATOM 3555 C C . ASN A 1 458 ? -6.982 -1.558 -7.509 1.00 92.19 458 ASN A C 1
ATOM 3557 O O . ASN A 1 458 ? -6.853 -1.033 -6.399 1.00 92.19 458 ASN A O 1
ATOM 3561 N N . THR A 1 459 ? -7.114 -2.873 -7.672 1.00 96.69 459 THR A N 1
ATOM 3562 C CA . THR A 1 459 ? -7.064 -3.822 -6.563 1.00 96.69 459 THR A CA 1
ATOM 3563 C C . THR A 1 459 ? -5.671 -4.395 -6.350 1.00 96.69 459 THR A C 1
ATOM 3565 O O . THR A 1 459 ? -5.531 -5.616 -6.277 1.00 96.69 459 THR A O 1
ATOM 3568 N N . ASP A 1 460 ? -4.638 -3.550 -6.300 1.00 98.06 460 ASP A N 1
ATOM 3569 C CA . ASP A 1 460 ? -3.256 -3.992 -6.103 1.00 98.06 460 ASP A CA 1
ATOM 3570 C C . ASP A 1 460 ? -3.154 -4.973 -4.923 1.00 98.06 460 ASP A C 1
ATOM 3572 O O . ASP A 1 460 ? -3.842 -4.820 -3.906 1.00 98.06 460 ASP A O 1
ATOM 3576 N N . GLY A 1 461 ? -2.301 -5.989 -5.043 1.00 98.62 461 GLY A N 1
ATOM 3577 C CA . GLY A 1 461 ? -2.047 -6.939 -3.963 1.00 98.62 461 GLY A CA 1
ATOM 3578 C C . GLY A 1 461 ? -1.316 -6.264 -2.804 1.00 98.62 461 GLY A C 1
ATOM 3579 O O . GLY A 1 461 ? -1.913 -5.944 -1.776 1.00 98.62 461 GLY A O 1
ATOM 3580 N N . ILE A 1 462 ? -0.017 -6.025 -2.967 1.00 98.88 462 ILE A N 1
ATOM 3581 C CA . ILE A 1 462 ? 0.815 -5.385 -1.943 1.00 98.88 462 ILE A CA 1
ATOM 3582 C C . ILE A 1 462 ? 1.459 -4.124 -2.512 1.00 98.88 462 ILE A C 1
ATOM 3584 O O . ILE A 1 462 ? 2.275 -4.191 -3.426 1.00 98.88 462 ILE A O 1
ATOM 3588 N N . HIS A 1 463 ? 1.135 -2.977 -1.929 1.00 98.81 463 HIS A N 1
ATOM 3589 C CA . HIS A 1 463 ? 1.773 -1.705 -2.229 1.00 98.81 463 HIS A CA 1
ATOM 3590 C C . HIS A 1 463 ? 2.798 -1.349 -1.149 1.00 98.81 463 HIS A C 1
ATOM 3592 O O . HIS A 1 463 ? 2.478 -1.363 0.044 1.00 98.81 463 HIS A O 1
ATOM 3598 N N . VAL A 1 464 ? 4.015 -0.997 -1.557 1.00 98.81 464 VAL A N 1
ATOM 3599 C CA . VAL A 1 464 ? 5.106 -0.588 -0.663 1.00 98.81 464 VAL A CA 1
ATOM 3600 C C . VAL A 1 464 ? 5.559 0.814 -1.033 1.00 98.81 464 VAL A C 1
ATOM 3602 O O . VAL A 1 464 ? 5.918 1.057 -2.178 1.00 98.81 464 VAL A O 1
ATOM 3605 N N . GLU A 1 465 ? 5.572 1.733 -0.075 1.00 97.44 465 GLU A N 1
ATOM 3606 C CA . GLU A 1 465 ? 5.983 3.121 -0.285 1.00 97.44 465 GLU A CA 1
ATOM 3607 C C . GLU A 1 465 ? 6.738 3.646 0.942 1.00 97.44 465 GLU A C 1
ATOM 3609 O O . GLU A 1 465 ? 6.420 3.287 2.081 1.00 97.44 465 GLU A O 1
ATOM 3614 N N . ASN A 1 466 ? 7.754 4.489 0.732 1.00 97.38 466 ASN A N 1
ATOM 3615 C CA . ASN A 1 466 ? 8.568 5.091 1.796 1.00 97.38 466 ASN A CA 1
ATOM 3616 C C . ASN A 1 466 ? 9.124 4.078 2.818 1.00 97.38 466 ASN A C 1
ATOM 3618 O O . ASN A 1 466 ? 9.254 4.403 3.997 1.00 97.38 466 ASN A O 1
ATOM 3622 N N . SER A 1 467 ? 9.379 2.831 2.414 1.00 98.38 467 SER A N 1
ATOM 3623 C CA . SER A 1 467 ? 9.622 1.728 3.352 1.00 98.38 467 SER A CA 1
ATOM 3624 C C . SER A 1 467 ? 10.979 1.055 3.154 1.00 98.38 467 SER A C 1
ATOM 3626 O O . SER A 1 467 ? 11.496 0.966 2.043 1.00 98.38 467 SER A O 1
ATOM 3628 N N . VAL A 1 468 ? 11.557 0.564 4.251 1.00 98.50 468 VAL A N 1
ATOM 3629 C CA . VAL A 1 468 ? 12.908 -0.023 4.294 1.00 98.50 468 VAL A CA 1
ATOM 3630 C C . VAL A 1 468 ? 12.842 -1.452 4.818 1.00 98.50 468 VAL A C 1
ATOM 3632 O O . VAL A 1 468 ? 12.159 -1.689 5.814 1.00 98.50 468 VAL A O 1
ATOM 3635 N N . ASN A 1 469 ? 13.593 -2.380 4.220 1.00 98.69 469 ASN A N 1
ATOM 3636 C CA . ASN A 1 469 ? 13.610 -3.797 4.610 1.00 98.69 469 ASN A CA 1
ATOM 3637 C C . ASN A 1 469 ? 12.211 -4.422 4.552 1.00 98.69 469 ASN A C 1
ATOM 3639 O O . ASN A 1 469 ? 11.575 -4.641 5.587 1.00 98.69 469 ASN A O 1
ATOM 3643 N N . VAL A 1 470 ? 11.728 -4.720 3.348 1.00 98.94 470 VAL A N 1
ATOM 3644 C CA . VAL A 1 470 ? 10.427 -5.381 3.153 1.00 98.94 470 VAL A CA 1
ATOM 3645 C C . VAL A 1 470 ? 10.626 -6.723 2.460 1.00 98.94 470 VAL A C 1
ATOM 3647 O O . VAL A 1 470 ? 11.107 -6.773 1.333 1.00 98.94 470 VAL A O 1
ATOM 3650 N N . GLY A 1 471 ? 10.245 -7.806 3.133 1.00 98.94 471 GLY A N 1
ATOM 3651 C CA . GLY A 1 471 ? 10.233 -9.165 2.603 1.00 98.94 471 GLY A CA 1
ATOM 3652 C C . GLY A 1 471 ? 8.815 -9.635 2.278 1.00 98.94 471 GLY A C 1
ATOM 3653 O O . GLY A 1 471 ? 7.934 -9.526 3.129 1.00 98.94 471 GLY A O 1
ATOM 3654 N N . ILE A 1 472 ? 8.592 -10.170 1.078 1.00 98.94 472 ILE A N 1
ATOM 3655 C CA . ILE A 1 472 ? 7.318 -10.745 0.623 1.00 98.94 472 ILE A CA 1
ATOM 3656 C C . ILE A 1 472 ? 7.587 -12.160 0.113 1.00 98.94 472 ILE A C 1
ATOM 3658 O O . ILE A 1 472 ? 8.281 -12.343 -0.888 1.00 98.94 472 ILE A O 1
ATOM 3662 N N . TYR A 1 473 ? 7.041 -13.163 0.795 1.00 98.75 473 TYR A N 1
ATOM 3663 C CA . TYR A 1 473 ? 7.437 -14.554 0.615 1.00 98.75 473 TYR A CA 1
ATOM 3664 C C . TYR A 1 473 ? 6.249 -15.507 0.478 1.00 98.75 473 TYR A C 1
ATOM 3666 O O . TYR A 1 473 ? 5.188 -15.295 1.067 1.00 98.75 473 TYR A O 1
ATOM 3674 N N . ASN A 1 474 ? 6.447 -16.589 -0.280 1.00 98.38 474 ASN A N 1
ATOM 3675 C CA . ASN A 1 474 ? 5.605 -17.795 -0.263 1.00 98.38 474 ASN A CA 1
ATOM 3676 C C . ASN A 1 474 ? 4.100 -17.529 -0.452 1.00 98.38 474 ASN A C 1
ATOM 3678 O O . ASN A 1 474 ? 3.272 -18.190 0.168 1.00 98.38 474 ASN A O 1
ATOM 3682 N N . SER A 1 475 ? 3.735 -16.529 -1.250 1.00 98.69 475 SER A N 1
ATOM 3683 C CA . SER A 1 475 ? 2.361 -16.018 -1.312 1.00 98.69 475 SER A CA 1
ATOM 3684 C C . SER A 1 475 ? 1.732 -16.220 -2.690 1.00 98.69 475 SER A C 1
ATOM 3686 O O . SER A 1 475 ? 2.425 -16.310 -3.707 1.00 98.69 475 SER A O 1
ATOM 3688 N N . VAL A 1 476 ? 0.401 -16.275 -2.726 1.00 98.75 476 VAL A N 1
ATOM 3689 C CA . VAL A 1 476 ? -0.382 -16.376 -3.965 1.00 98.75 476 VAL A CA 1
ATOM 3690 C C . VAL A 1 476 ? -1.251 -15.134 -4.092 1.00 98.75 476 VAL A C 1
ATOM 3692 O O . VAL A 1 476 ? -2.038 -14.834 -3.195 1.00 98.75 476 VAL A O 1
ATOM 3695 N N . ILE A 1 477 ? -1.092 -14.391 -5.185 1.00 98.81 477 ILE A N 1
ATOM 3696 C CA . ILE A 1 477 ? -1.765 -13.109 -5.391 1.00 98.81 477 ILE A CA 1
ATOM 3697 C C . ILE A 1 477 ? -2.449 -13.097 -6.753 1.00 98.81 477 ILE A C 1
ATOM 3699 O O . ILE A 1 477 ? -1.787 -13.152 -7.789 1.00 98.81 477 ILE A O 1
ATOM 3703 N N . SER A 1 478 ? -3.770 -12.958 -6.735 1.00 98.31 478 SER A N 1
ATOM 3704 C CA . SER A 1 478 ? -4.592 -12.659 -7.905 1.00 98.31 478 SER A CA 1
ATOM 3705 C C . SER A 1 478 ? -5.365 -11.361 -7.666 1.00 98.31 478 SER A C 1
ATOM 3707 O O . SER A 1 478 ? -5.992 -11.180 -6.619 1.00 98.31 478 SER A O 1
ATOM 3709 N N . SER A 1 479 ? -5.307 -10.448 -8.629 1.00 96.75 479 SER A N 1
ATOM 3710 C CA . SER A 1 479 ? -5.867 -9.098 -8.545 1.00 96.75 479 SER A CA 1
ATOM 3711 C C . SER A 1 479 ? -6.236 -8.565 -9.931 1.00 96.75 479 SER A C 1
ATOM 3713 O O . SER A 1 479 ? -5.787 -9.077 -10.950 1.00 96.75 479 SER A O 1
ATOM 3715 N N . GLY A 1 480 ? -7.027 -7.494 -9.991 1.00 95.69 480 GLY A N 1
ATOM 3716 C CA . GLY A 1 480 ? -7.243 -6.734 -11.228 1.00 95.69 480 GLY A CA 1
ATOM 3717 C C . GLY A 1 480 ? -6.281 -5.557 -11.440 1.00 95.69 480 GLY A C 1
ATOM 3718 O O . GLY A 1 480 ? -6.551 -4.690 -12.263 1.00 95.69 480 GLY A O 1
ATOM 3719 N N . ASP A 1 481 ? -5.182 -5.488 -10.680 1.00 96.00 481 ASP A N 1
ATOM 3720 C CA . ASP A 1 481 ? -4.098 -4.513 -10.886 1.00 96.00 481 ASP A CA 1
ATOM 3721 C C . ASP A 1 481 ? -2.746 -5.143 -10.486 1.00 96.00 481 ASP A C 1
ATOM 3723 O O . ASP A 1 481 ? -2.616 -6.367 -10.524 1.00 96.00 481 ASP A O 1
ATOM 3727 N N . ASP A 1 482 ? -1.722 -4.367 -10.125 1.00 98.25 482 ASP A N 1
ATOM 3728 C CA . ASP A 1 482 ? -0.390 -4.882 -9.773 1.00 98.25 482 ASP A CA 1
ATOM 3729 C C . ASP A 1 482 ? -0.446 -5.963 -8.668 1.00 98.25 482 ASP A C 1
ATOM 3731 O O . ASP A 1 482 ? -1.151 -5.840 -7.667 1.00 98.25 482 ASP A O 1
ATOM 3735 N N . CYS A 1 483 ? 0.331 -7.039 -8.821 1.00 98.19 483 CYS A N 1
ATOM 3736 C CA . CYS A 1 483 ? 0.547 -8.020 -7.749 1.00 98.19 483 CYS A CA 1
ATOM 3737 C C . CYS A 1 483 ? 1.248 -7.373 -6.565 1.00 98.19 483 CYS A C 1
ATOM 3739 O O . CYS A 1 483 ? 0.809 -7.455 -5.418 1.00 98.19 483 CYS A O 1
ATOM 3741 N N . VAL A 1 484 ? 2.376 -6.744 -6.885 1.00 98.81 484 VAL A N 1
ATOM 3742 C CA . VAL A 1 484 ? 3.190 -5.975 -5.962 1.00 98.81 484 VAL A CA 1
ATOM 3743 C C . VAL A 1 484 ? 3.585 -4.696 -6.681 1.00 98.81 484 VAL A C 1
ATOM 3745 O O . VAL A 1 484 ? 4.104 -4.758 -7.798 1.00 98.81 484 VAL A O 1
ATOM 3748 N N . SER A 1 485 ? 3.336 -3.551 -6.054 1.00 98.62 485 SER A N 1
ATOM 3749 C CA . SER A 1 485 ? 3.722 -2.238 -6.563 1.00 98.62 485 SER A CA 1
ATOM 3750 C C . SER A 1 485 ? 4.667 -1.538 -5.579 1.00 98.62 485 SER A C 1
ATOM 3752 O O . SER A 1 485 ? 4.370 -1.407 -4.393 1.00 98.62 485 SER A O 1
ATOM 3754 N N . ILE A 1 486 ? 5.833 -1.105 -6.066 1.00 98.88 486 ILE A N 1
ATOM 3755 C CA . ILE A 1 486 ? 6.899 -0.477 -5.269 1.00 98.88 486 ILE A CA 1
ATOM 3756 C C . ILE A 1 486 ? 6.973 1.008 -5.629 1.00 98.88 486 ILE A C 1
ATOM 3758 O O . ILE A 1 486 ? 7.410 1.382 -6.717 1.00 98.88 486 ILE A O 1
ATOM 3762 N N . GLY A 1 487 ? 6.514 1.857 -4.718 1.00 98.00 487 GLY A N 1
ATOM 3763 C CA . GLY A 1 487 ? 6.536 3.310 -4.810 1.00 98.00 487 GLY A CA 1
ATOM 3764 C C . GLY A 1 487 ? 7.856 3.936 -4.356 1.00 98.00 487 GLY A C 1
ATOM 3765 O O . GLY A 1 487 ? 8.786 3.259 -3.908 1.00 98.00 487 GLY A O 1
ATOM 3766 N N . ALA A 1 488 ? 7.920 5.263 -4.473 1.00 96.44 488 ALA A N 1
ATOM 3767 C CA . ALA A 1 488 ? 9.095 6.058 -4.130 1.00 96.44 488 ALA A CA 1
ATOM 3768 C C . ALA A 1 488 ? 9.480 5.942 -2.643 1.00 96.44 488 ALA A C 1
ATOM 3770 O O . ALA A 1 488 ? 8.656 5.617 -1.788 1.00 96.44 488 ALA A O 1
ATOM 3771 N N . GLY A 1 489 ? 10.751 6.221 -2.347 1.00 96.50 489 GLY A N 1
ATOM 3772 C CA . GLY A 1 489 ? 11.302 6.195 -0.993 1.00 96.50 489 GLY A CA 1
ATOM 3773 C C . GLY A 1 489 ? 11.529 4.784 -0.444 1.00 96.50 489 GLY A C 1
ATOM 3774 O O . GLY A 1 489 ? 11.704 4.635 0.763 1.00 96.50 489 GLY A O 1
ATOM 3775 N N . SER A 1 490 ? 11.500 3.758 -1.300 1.00 98.31 490 SER A N 1
ATOM 3776 C CA . SER A 1 490 ? 11.585 2.355 -0.883 1.00 98.31 490 SER A CA 1
ATOM 3777 C C . SER A 1 490 ? 12.978 1.772 -1.124 1.00 98.31 490 SER A C 1
ATOM 3779 O O . SER A 1 490 ? 13.563 1.979 -2.188 1.00 98.31 490 SER A O 1
ATOM 3781 N N . THR A 1 491 ? 13.514 1.026 -0.156 1.00 98.31 491 THR A N 1
ATOM 3782 C CA . THR A 1 491 ? 14.837 0.391 -0.274 1.00 98.31 491 THR A CA 1
ATOM 3783 C C . THR A 1 491 ? 14.910 -0.969 0.416 1.00 98.31 491 THR A C 1
ATOM 3785 O O . THR A 1 491 ? 14.242 -1.202 1.426 1.00 98.31 491 THR A O 1
ATOM 3788 N N . ASN A 1 492 ? 15.742 -1.858 -0.128 1.00 98.62 492 ASN A N 1
ATOM 3789 C CA . ASN A 1 492 ? 15.943 -3.226 0.345 1.00 98.62 492 ASN A CA 1
ATOM 3790 C C . ASN A 1 492 ? 14.631 -4.026 0.388 1.00 98.62 492 ASN A C 1
ATOM 3792 O O . ASN A 1 492 ? 14.082 -4.331 1.452 1.00 98.62 492 ASN A O 1
ATOM 3796 N N . ILE A 1 493 ? 14.102 -4.307 -0.802 1.00 98.88 493 ILE A N 1
ATOM 3797 C CA . ILE A 1 493 ? 12.847 -5.034 -0.998 1.00 98.88 493 ILE A CA 1
ATOM 3798 C C . ILE A 1 493 ? 13.164 -6.417 -1.560 1.00 98.88 493 ILE A C 1
ATOM 3800 O O . ILE A 1 493 ? 13.797 -6.528 -2.607 1.00 98.88 493 ILE A O 1
ATOM 3804 N N . HIS A 1 494 ? 12.693 -7.470 -0.900 1.00 98.81 494 HIS A N 1
ATOM 3805 C CA . HIS A 1 494 ? 12.906 -8.852 -1.317 1.00 98.81 494 HIS A CA 1
ATOM 3806 C C . HIS A 1 494 ? 11.569 -9.552 -1.539 1.00 98.81 494 HIS A C 1
ATOM 3808 O O . HIS A 1 494 ? 10.771 -9.701 -0.618 1.00 98.81 494 HIS A O 1
ATOM 3814 N N . ILE A 1 495 ? 11.334 -10.018 -2.759 1.00 98.94 495 ILE A N 1
ATOM 3815 C CA . ILE A 1 495 ? 10.146 -10.773 -3.152 1.00 98.94 495 ILE A CA 1
ATOM 3816 C C . ILE A 1 495 ? 10.618 -12.156 -3.586 1.00 98.94 495 ILE A C 1
ATOM 3818 O O . ILE A 1 495 ? 11.453 -12.260 -4.482 1.00 98.94 495 ILE A O 1
ATOM 3822 N N . ARG A 1 496 ? 10.125 -13.226 -2.957 1.00 98.81 496 ARG A N 1
ATOM 3823 C CA . ARG A 1 496 ? 10.566 -14.589 -3.286 1.00 98.81 496 ARG A CA 1
ATOM 3824 C C . ARG A 1 496 ? 9.443 -15.609 -3.209 1.00 98.81 496 ARG A C 1
ATOM 3826 O O . ARG A 1 496 ? 8.638 -15.560 -2.284 1.00 98.81 496 ARG A O 1
ATOM 3833 N N . ASN A 1 497 ? 9.443 -16.585 -4.117 1.00 98.56 497 ASN A N 1
ATOM 3834 C CA . ASN A 1 497 ? 8.450 -17.663 -4.128 1.00 98.56 497 ASN A CA 1
ATOM 3835 C C . ASN A 1 497 ? 7.009 -17.129 -4.173 1.00 98.56 497 ASN A C 1
ATOM 3837 O O . ASN A 1 497 ? 6.161 -17.500 -3.361 1.00 98.56 497 ASN A O 1
ATOM 3841 N N . LEU A 1 498 ? 6.755 -16.191 -5.089 1.00 98.56 498 LEU A N 1
ATOM 3842 C CA . LEU A 1 498 ? 5.433 -15.617 -5.312 1.00 98.56 498 LEU A CA 1
ATOM 3843 C C . LEU A 1 498 ? 4.773 -16.286 -6.521 1.00 98.56 498 LEU A C 1
ATOM 3845 O O . LEU A 1 498 ? 5.386 -16.386 -7.582 1.00 98.56 498 LEU A O 1
ATOM 3849 N N . THR A 1 499 ? 3.508 -16.685 -6.394 1.00 98.81 499 THR A N 1
ATOM 3850 C CA . THR A 1 499 ? 2.652 -16.953 -7.558 1.00 98.81 499 THR A CA 1
ATOM 3851 C C . THR A 1 499 ? 1.767 -15.745 -7.798 1.00 98.81 499 THR A C 1
ATOM 3853 O O . THR A 1 499 ? 0.885 -15.437 -6.999 1.00 98.81 499 THR A O 1
ATOM 3856 N N . CYS A 1 500 ? 2.012 -15.064 -8.904 1.00 98.62 500 CYS A N 1
ATOM 3857 C CA . CYS A 1 500 ? 1.335 -13.849 -9.283 1.00 98.62 500 CYS A CA 1
ATOM 3858 C C . CYS A 1 500 ? 0.445 -14.093 -10.497 1.00 98.62 500 CYS A C 1
ATOM 3860 O O . CYS A 1 500 ? 0.939 -14.474 -11.553 1.00 98.62 500 CYS A O 1
ATOM 3862 N N . GLY A 1 501 ? -0.850 -13.835 -10.365 1.00 96.44 501 GLY A N 1
ATOM 3863 C CA . GLY A 1 501 ? -1.728 -13.696 -11.512 1.00 96.44 501 GLY A CA 1
ATOM 3864 C C . GLY A 1 501 ? -3.070 -14.429 -11.402 1.00 96.44 501 GLY A C 1
ATOM 3865 O O . GLY A 1 501 ? -3.185 -15.394 -10.634 1.00 96.44 501 GLY A O 1
ATOM 3866 N N . PRO A 1 502 ? -4.099 -13.982 -12.148 1.00 97.62 502 PRO A N 1
ATOM 3867 C CA . PRO A 1 502 ? -4.081 -12.824 -13.059 1.00 97.62 502 PRO A CA 1
ATOM 3868 C C . PRO A 1 502 ? -3.837 -11.497 -12.316 1.00 97.62 502 PRO A C 1
ATOM 3870 O O . PRO A 1 502 ? -4.163 -11.404 -11.132 1.00 97.62 502 PRO A O 1
ATOM 3873 N N . SER A 1 503 ? -3.155 -10.542 -12.965 1.00 97.56 503 SER A N 1
ATOM 3874 C CA . SER A 1 503 ? -2.750 -9.234 -12.401 1.00 97.56 503 SER A CA 1
ATOM 3875 C C . SER A 1 503 ? -2.096 -8.323 -13.460 1.00 97.56 503 SER A C 1
ATOM 3877 O O . SER A 1 503 ? -1.955 -8.702 -14.623 1.00 97.56 503 SER A O 1
ATOM 3879 N N . HIS A 1 504 ? -1.596 -7.149 -13.060 1.00 97.44 504 HIS A N 1
ATOM 3880 C CA . HIS A 1 504 ? -0.697 -6.318 -13.876 1.00 97.44 504 HIS A CA 1
ATOM 3881 C C . HIS A 1 504 ? 0.803 -6.618 -13.681 1.00 97.44 504 HIS A C 1
ATOM 3883 O O . HIS A 1 504 ? 1.632 -5.885 -14.224 1.00 97.44 504 HIS A O 1
ATOM 3889 N N . GLY A 1 505 ? 1.160 -7.683 -12.957 1.00 98.19 505 GLY A N 1
ATOM 3890 C CA . GLY A 1 505 ? 2.549 -8.088 -12.719 1.00 98.19 505 GLY A CA 1
ATOM 3891 C C . GLY A 1 505 ? 3.186 -7.453 -11.483 1.00 98.19 505 GLY A C 1
ATOM 3892 O O . GLY A 1 505 ? 2.499 -6.922 -10.608 1.00 98.19 505 GLY A O 1
ATOM 3893 N N . ILE A 1 506 ? 4.512 -7.540 -11.390 1.00 98.81 506 ILE A N 1
ATOM 3894 C CA . ILE A 1 506 ? 5.312 -6.942 -10.313 1.00 98.81 506 ILE A CA 1
ATOM 3895 C C . ILE A 1 506 ? 5.936 -5.653 -10.844 1.00 98.81 506 ILE A C 1
ATOM 3897 O O . ILE A 1 506 ? 6.739 -5.680 -11.778 1.00 98.81 506 ILE A O 1
ATOM 3901 N N . SER A 1 507 ? 5.560 -4.523 -10.249 1.00 98.56 507 SER A N 1
ATOM 3902 C CA . SER A 1 507 ? 5.861 -3.197 -10.781 1.00 98.56 507 SER A CA 1
ATOM 3903 C C . SER A 1 507 ? 6.678 -2.341 -9.816 1.00 98.56 507 SER A C 1
ATOM 3905 O O . SER A 1 507 ? 6.283 -2.123 -8.675 1.00 98.56 507 SER A O 1
ATOM 3907 N N . ILE A 1 508 ? 7.761 -1.745 -10.306 1.00 98.81 508 ILE A N 1
ATOM 3908 C CA . ILE A 1 508 ? 8.419 -0.591 -9.688 1.00 98.81 508 ILE A CA 1
ATOM 3909 C C . ILE A 1 508 ? 7.821 0.675 -10.309 1.00 98.81 508 ILE A C 1
ATOM 3911 O O . ILE A 1 508 ? 7.904 0.896 -11.518 1.00 98.81 508 ILE A O 1
ATOM 3915 N N . GLY A 1 509 ? 7.201 1.505 -9.477 1.00 94.94 509 GLY A N 1
ATOM 3916 C CA . GLY A 1 509 ? 6.515 2.733 -9.852 1.00 94.94 509 GLY A CA 1
ATOM 3917 C C . GLY A 1 509 ? 4.992 2.641 -9.849 1.00 94.94 509 GLY A C 1
ATOM 3918 O O . GLY A 1 509 ? 4.394 1.664 -9.418 1.00 94.94 509 GLY A O 1
ATOM 3919 N N . SER A 1 510 ? 4.284 3.659 -10.333 1.00 95.19 510 SER A N 1
ATOM 3920 C CA . SER A 1 510 ? 4.774 4.746 -11.198 1.00 95.19 510 SER A CA 1
ATOM 3921 C C . SER A 1 510 ? 5.605 5.788 -10.440 1.00 95.19 510 SER A C 1
ATOM 3923 O O . SER A 1 510 ? 5.104 6.373 -9.484 1.00 95.19 510 SER A O 1
ATOM 3925 N N . LEU A 1 511 ? 6.837 6.065 -10.877 1.00 96.50 511 LEU A N 1
ATOM 3926 C CA . LEU A 1 511 ? 7.769 6.972 -10.182 1.00 96.50 511 LEU A CA 1
ATOM 3927 C C . LEU A 1 511 ? 7.911 8.336 -10.866 1.00 96.50 511 LEU A C 1
ATOM 3929 O O . LEU A 1 511 ? 7.948 8.410 -12.090 1.00 96.50 511 LEU A O 1
ATOM 3933 N N . GLY A 1 512 ? 8.029 9.409 -10.079 1.00 92.62 512 GLY A N 1
ATOM 3934 C CA . GLY A 1 512 ? 8.327 10.758 -10.583 1.00 92.62 512 GLY A CA 1
ATOM 3935 C C . GLY A 1 512 ? 7.123 11.531 -11.129 1.00 92.62 512 GLY A C 1
ATOM 3936 O O . GLY A 1 512 ? 7.266 12.424 -11.962 1.00 92.62 512 GLY A O 1
ATOM 3937 N N . LYS A 1 513 ? 5.910 11.188 -10.678 1.00 91.19 513 LYS A N 1
ATOM 3938 C CA . LYS A 1 513 ? 4.671 11.873 -11.078 1.00 91.19 513 LYS A CA 1
ATOM 3939 C C . LYS A 1 513 ? 4.766 13.371 -10.792 1.00 91.19 513 LYS A C 1
ATOM 3941 O O . LYS A 1 513 ? 5.209 13.744 -9.714 1.00 91.19 513 LYS A O 1
ATOM 3946 N N . GLN A 1 514 ? 4.285 14.211 -11.712 1.00 88.38 514 GLN A N 1
ATOM 3947 C CA . GLN A 1 514 ? 4.305 15.679 -11.565 1.00 88.38 514 GLN A CA 1
ATOM 3948 C C . GLN A 1 514 ? 5.717 16.238 -11.324 1.00 88.38 514 GLN A C 1
ATOM 3950 O O . GLN A 1 514 ? 5.904 17.130 -10.503 1.00 88.38 514 GLN A O 1
ATOM 3955 N N . ASN A 1 515 ? 6.706 15.699 -12.040 1.00 89.75 515 ASN A N 1
ATOM 3956 C CA . ASN A 1 515 ? 8.102 16.134 -11.981 1.00 89.75 515 ASN A CA 1
ATOM 3957 C C . ASN A 1 515 ? 8.703 16.028 -10.568 1.00 89.75 515 ASN A C 1
ATOM 3959 O O . ASN A 1 515 ? 9.553 16.822 -10.172 1.00 89.75 515 ASN A O 1
ATOM 3963 N N . THR A 1 516 ? 8.232 15.056 -9.782 1.00 91.06 516 THR A N 1
ATOM 3964 C CA . THR A 1 516 ? 8.757 14.793 -8.440 1.00 91.06 516 THR A CA 1
ATOM 3965 C C . THR A 1 516 ? 10.020 13.941 -8.498 1.00 91.06 516 THR A C 1
ATOM 3967 O O . THR A 1 516 ? 10.221 13.149 -9.424 1.00 91.06 516 THR A O 1
ATOM 3970 N N . ARG A 1 517 ? 10.857 14.081 -7.466 1.00 93.56 517 ARG A N 1
ATOM 3971 C CA . ARG A 1 517 ? 11.999 13.197 -7.239 1.00 93.56 517 ARG A CA 1
ATOM 3972 C C . ARG A 1 517 ? 11.517 11.872 -6.654 1.00 93.56 517 ARG A C 1
ATOM 3974 O O . ARG A 1 517 ? 10.769 11.870 -5.677 1.00 93.56 517 ARG A O 1
ATOM 3981 N N . ALA A 1 518 ? 11.962 10.755 -7.217 1.00 95.38 518 ALA A N 1
ATOM 3982 C CA . ALA A 1 518 ? 11.605 9.417 -6.771 1.00 95.38 518 ALA A CA 1
ATOM 3983 C C . ALA A 1 518 ? 12.836 8.510 -6.697 1.00 95.38 518 ALA A C 1
ATOM 3985 O O . ALA A 1 518 ? 13.620 8.428 -7.637 1.00 95.38 518 ALA A O 1
ATOM 3986 N N . CYS A 1 519 ? 12.973 7.818 -5.568 1.00 96.31 519 CYS A N 1
ATOM 3987 C CA . CYS A 1 519 ? 14.109 6.954 -5.271 1.00 96.31 519 CYS A CA 1
ATOM 3988 C C . CYS A 1 519 ? 13.627 5.545 -4.946 1.00 96.31 519 CYS A C 1
ATOM 3990 O O . CYS A 1 519 ? 12.801 5.384 -4.046 1.00 96.31 519 CYS A O 1
ATOM 3992 N N . VAL A 1 520 ? 14.150 4.544 -5.649 1.00 98.44 520 VAL A N 1
ATOM 3993 C CA . VAL A 1 520 ? 13.987 3.126 -5.309 1.00 98.44 520 VAL A CA 1
ATOM 3994 C C . VAL A 1 520 ? 15.334 2.443 -5.491 1.00 98.44 520 VAL A C 1
ATOM 3996 O O . VAL A 1 520 ? 15.990 2.644 -6.507 1.00 98.44 520 VAL A O 1
ATOM 3999 N N . THR A 1 521 ? 15.780 1.653 -4.520 1.00 97.94 521 THR A N 1
ATOM 4000 C CA . THR A 1 521 ? 17.067 0.961 -4.657 1.00 97.94 521 THR A CA 1
ATOM 4001 C C . THR A 1 521 ? 17.073 -0.399 -3.980 1.00 97.94 521 THR A C 1
ATOM 4003 O O . THR A 1 521 ? 16.355 -0.602 -3.001 1.00 97.94 521 THR A O 1
ATOM 4006 N N . ASN A 1 522 ? 17.894 -1.318 -4.486 1.00 98.44 522 ASN A N 1
ATOM 4007 C CA . ASN A 1 522 ? 18.084 -2.652 -3.924 1.00 98.44 522 ASN A CA 1
ATOM 4008 C C . ASN A 1 522 ? 16.762 -3.440 -3.847 1.00 98.44 522 ASN A C 1
ATOM 4010 O O . ASN A 1 522 ? 16.180 -3.638 -2.778 1.00 98.44 522 ASN A O 1
ATOM 4014 N N . VAL A 1 523 ? 16.256 -3.834 -5.016 1.00 98.94 523 VAL A N 1
ATOM 4015 C CA . VAL A 1 523 ? 15.037 -4.640 -5.159 1.00 98.94 523 VAL A CA 1
ATOM 4016 C C . VAL A 1 523 ? 15.407 -5.991 -5.752 1.00 98.94 523 VAL A C 1
ATOM 4018 O O . VAL A 1 523 ? 16.007 -6.054 -6.818 1.00 98.94 523 VAL A O 1
ATOM 4021 N N . THR A 1 524 ? 15.006 -7.078 -5.105 1.00 98.94 524 THR A N 1
ATOM 4022 C CA . THR A 1 524 ? 15.190 -8.439 -5.618 1.00 98.94 524 THR A CA 1
ATOM 4023 C C . THR A 1 524 ? 13.842 -9.128 -5.746 1.00 98.94 524 THR A C 1
ATOM 4025 O O . THR A 1 524 ? 13.098 -9.216 -4.771 1.00 98.94 524 THR A O 1
ATOM 4028 N N . VAL A 1 525 ? 13.544 -9.665 -6.924 1.00 98.94 525 VAL A N 1
ATOM 4029 C CA . VAL A 1 525 ? 12.406 -10.556 -7.165 1.00 98.94 525 VAL A CA 1
ATOM 4030 C C . VAL A 1 525 ? 12.953 -11.886 -7.642 1.00 98.94 525 VAL A C 1
ATOM 4032 O O . VAL A 1 525 ? 13.668 -11.923 -8.640 1.00 98.94 525 VAL A O 1
ATOM 4035 N N . LYS A 1 526 ? 12.636 -12.970 -6.935 1.00 98.69 526 LYS A N 1
ATOM 4036 C CA . LYS A 1 526 ? 13.279 -14.259 -7.165 1.00 98.69 526 LYS A CA 1
ATOM 4037 C C . LYS A 1 526 ? 12.334 -15.457 -7.078 1.00 98.69 526 LYS A C 1
ATOM 4039 O O . LYS A 1 526 ? 11.351 -15.421 -6.337 1.00 98.69 526 LYS A O 1
ATOM 4044 N N . ASP A 1 527 ? 12.639 -16.530 -7.803 1.00 98.75 527 ASP A N 1
ATOM 4045 C CA . ASP A 1 527 ? 11.990 -17.847 -7.690 1.00 98.75 527 ASP A CA 1
ATOM 4046 C C . ASP A 1 527 ? 10.458 -17.756 -7.788 1.00 98.75 527 ASP A C 1
ATOM 4048 O O . ASP A 1 527 ? 9.745 -18.300 -6.952 1.00 98.75 527 ASP A O 1
ATOM 4052 N N . SER A 1 528 ? 9.934 -16.974 -8.732 1.00 98.88 528 SER A N 1
ATOM 4053 C CA . SER A 1 528 ? 8.510 -16.609 -8.770 1.00 98.88 528 SER A CA 1
ATOM 4054 C C . SER A 1 528 ? 7.848 -17.007 -10.085 1.00 98.88 528 SER A C 1
ATOM 4056 O O . SER A 1 528 ? 8.500 -17.118 -11.120 1.00 98.88 528 SER A O 1
ATOM 4058 N N . VAL A 1 529 ? 6.533 -17.206 -10.053 1.00 98.94 529 VAL A N 1
ATOM 4059 C CA . VAL A 1 529 ? 5.713 -17.504 -11.232 1.00 98.94 529 VAL A CA 1
ATOM 4060 C C . VAL A 1 529 ? 4.792 -16.322 -11.487 1.00 98.94 529 VAL A C 1
ATOM 4062 O O . VAL A 1 529 ? 4.066 -15.911 -10.584 1.00 98.94 529 VAL A O 1
ATOM 4065 N N . ILE A 1 530 ? 4.786 -15.793 -12.707 1.00 98.88 530 ILE A N 1
ATOM 4066 C CA . ILE A 1 530 ? 3.830 -14.773 -13.143 1.00 98.88 530 ILE A CA 1
ATOM 4067 C C . ILE A 1 530 ? 3.003 -15.362 -14.281 1.00 98.88 530 ILE A C 1
ATOM 4069 O O . ILE A 1 530 ? 3.569 -15.824 -15.271 1.00 98.88 530 ILE A O 1
ATOM 4073 N N . LYS A 1 531 ? 1.676 -15.384 -14.133 1.00 98.19 531 LYS A N 1
ATOM 4074 C CA . LYS A 1 531 ? 0.782 -16.103 -15.044 1.00 98.19 531 LYS A CA 1
ATOM 4075 C C . LYS A 1 531 ? -0.472 -15.322 -15.406 1.00 98.19 531 LYS A C 1
ATOM 4077 O O . LYS A 1 531 ? -1.096 -14.726 -14.537 1.00 98.19 531 LYS A O 1
ATOM 4082 N N . HIS A 1 532 ? -0.881 -15.368 -16.671 1.00 97.06 532 HIS A N 1
ATOM 4083 C CA . HIS A 1 532 ? -2.104 -14.719 -17.162 1.00 97.06 532 HIS A CA 1
ATOM 4084 C C . HIS A 1 532 ? -2.217 -13.244 -16.729 1.00 97.06 532 HIS A C 1
ATOM 4086 O O . HIS A 1 532 ? -3.285 -12.768 -16.339 1.00 97.06 532 HIS A O 1
ATOM 4092 N N . SER A 1 533 ? -1.085 -12.539 -16.754 1.00 97.69 533 SER A N 1
ATOM 4093 C CA . SER A 1 533 ? -0.958 -11.150 -16.314 1.00 97.69 533 SER A CA 1
ATOM 4094 C C . SER A 1 533 ? -0.635 -10.230 -17.486 1.00 97.69 533 SER A C 1
ATOM 4096 O O . SER A 1 533 ? 0.020 -10.626 -18.454 1.00 97.69 533 SER A O 1
ATOM 4098 N N . ASP A 1 534 ? -1.038 -8.964 -17.374 1.00 96.75 534 ASP A N 1
ATOM 4099 C CA . ASP A 1 534 ? -0.746 -7.958 -18.399 1.00 96.75 534 ASP A CA 1
ATOM 4100 C C . ASP A 1 534 ? 0.753 -7.693 -18.539 1.00 96.75 534 ASP A C 1
ATOM 4102 O O . ASP A 1 534 ? 1.233 -7.380 -19.628 1.00 96.75 534 ASP A O 1
ATOM 4106 N N . ASN A 1 535 ? 1.503 -7.798 -17.443 1.00 98.19 535 ASN A N 1
ATOM 4107 C CA . ASN A 1 535 ? 2.951 -7.641 -17.438 1.00 98.19 535 ASN A CA 1
ATOM 4108 C C . ASN A 1 535 ? 3.581 -8.698 -16.531 1.00 98.19 535 ASN A C 1
ATOM 4110 O O . ASN A 1 535 ? 2.926 -9.219 -15.627 1.00 98.19 535 ASN A O 1
ATOM 4114 N N . GLY A 1 536 ? 4.854 -8.992 -16.774 1.00 98.56 536 GLY A N 1
ATOM 4115 C CA . GLY A 1 536 ? 5.682 -9.782 -15.878 1.00 98.56 536 GLY A CA 1
ATOM 4116 C C . GLY A 1 536 ? 6.329 -8.866 -14.850 1.00 98.56 536 GLY A C 1
ATOM 4117 O O . GLY A 1 536 ? 5.706 -8.480 -13.860 1.00 98.56 536 GLY A O 1
ATOM 4118 N N . VAL A 1 537 ? 7.573 -8.484 -15.119 1.00 98.81 537 VAL A N 1
ATOM 4119 C CA . VAL A 1 537 ? 8.345 -7.534 -14.314 1.00 98.81 537 VAL A CA 1
ATOM 4120 C C . VAL A 1 537 ? 8.420 -6.184 -15.020 1.00 98.81 537 VAL A C 1
ATOM 4122 O O . VAL A 1 537 ? 8.748 -6.100 -16.206 1.00 98.81 537 VAL A O 1
ATOM 4125 N N . ARG A 1 538 ? 8.074 -5.116 -14.297 1.00 98.56 538 ARG A N 1
ATOM 4126 C CA . ARG A 1 538 ? 7.844 -3.792 -14.884 1.00 98.56 538 ARG A CA 1
ATOM 4127 C C . ARG A 1 538 ? 8.515 -2.674 -14.099 1.00 98.56 538 ARG A C 1
ATOM 4129 O O . ARG A 1 538 ? 8.349 -2.584 -12.890 1.00 98.56 538 ARG A O 1
ATOM 4136 N N . ILE A 1 539 ? 9.167 -1.749 -14.798 1.00 98.69 539 ILE A N 1
ATOM 4137 C CA . ILE A 1 539 ? 9.595 -0.449 -14.259 1.00 98.69 539 ILE A CA 1
ATOM 4138 C C . ILE A 1 539 ? 8.843 0.647 -15.017 1.00 98.69 539 ILE A C 1
ATOM 4140 O O . ILE A 1 539 ? 8.912 0.713 -16.243 1.00 98.69 539 ILE A O 1
ATOM 4144 N N . LYS A 1 540 ? 8.098 1.497 -14.305 1.00 96.81 540 LYS A N 1
ATOM 4145 C CA . LYS A 1 540 ? 7.296 2.586 -14.886 1.00 96.81 540 LYS A CA 1
ATOM 4146 C C . LYS A 1 540 ? 7.641 3.929 -14.246 1.00 96.81 540 LYS A C 1
ATOM 4148 O O . LYS A 1 540 ? 7.464 4.118 -13.041 1.00 96.81 540 LYS A O 1
ATOM 4153 N N . THR A 1 541 ? 8.088 4.890 -15.049 1.00 95.94 541 THR A N 1
ATOM 4154 C CA . THR A 1 541 ? 8.423 6.245 -14.582 1.00 95.94 541 THR A CA 1
ATOM 4155 C C . THR A 1 541 ? 7.744 7.291 -15.455 1.00 95.94 541 THR A C 1
ATOM 4157 O O . THR A 1 541 ? 7.585 7.104 -16.660 1.00 95.94 541 THR A O 1
ATOM 4160 N N . TRP A 1 542 ? 7.323 8.396 -14.846 1.00 92.38 542 TRP A N 1
ATOM 4161 C CA . TRP A 1 542 ? 6.739 9.522 -15.566 1.00 92.38 542 TRP A CA 1
ATOM 4162 C C . TRP A 1 542 ? 7.833 10.336 -16.251 1.00 92.38 542 TRP A C 1
ATOM 4164 O O . TRP A 1 542 ? 8.899 10.567 -15.674 1.00 92.38 542 TRP A O 1
A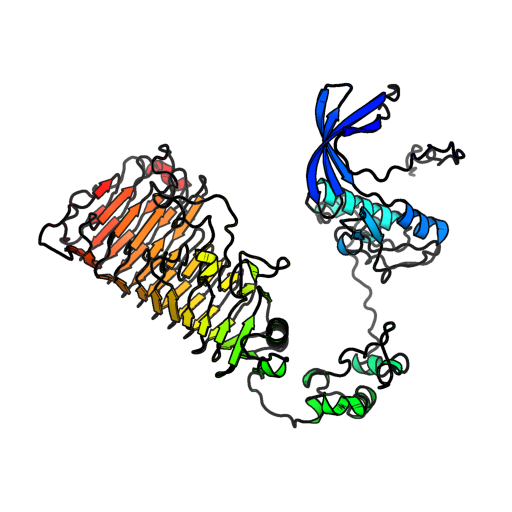TOM 4174 N N . GLN A 1 543 ? 7.528 10.845 -17.445 1.00 88.81 543 GLN A N 1
ATOM 4175 C CA . GLN A 1 543 ? 8.338 11.897 -18.055 1.00 88.81 543 GLN A CA 1
ATOM 4176 C C . GLN A 1 543 ? 8.361 13.124 -17.135 1.00 88.81 543 GLN A C 1
ATOM 4178 O O . GLN A 1 543 ? 7.344 13.461 -16.525 1.00 88.81 543 GLN A O 1
ATOM 4183 N N . GLY A 1 544 ? 9.505 13.799 -17.056 1.00 88.81 544 GLY A N 1
ATOM 4184 C CA . GLY A 1 544 ? 9.703 14.986 -16.227 1.00 88.81 544 GLY A CA 1
ATOM 4185 C C . GLY A 1 544 ? 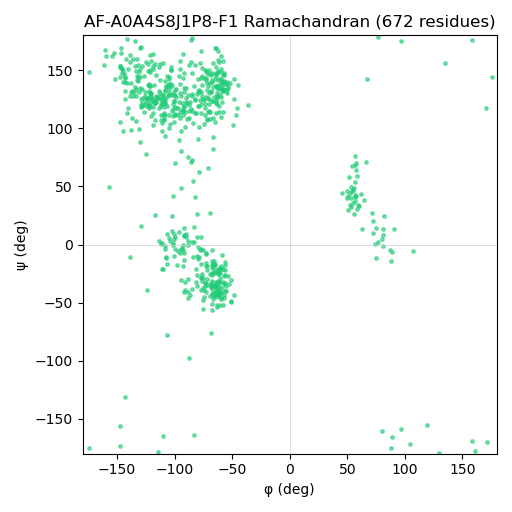10.146 14.697 -14.789 1.00 88.81 544 GLY A C 1
ATOM 4186 O O . GLY A 1 544 ? 10.599 15.613 -14.104 1.00 88.81 544 GLY A O 1
ATOM 4187 N N . GLY A 1 545 ? 10.035 13.448 -14.319 1.00 91.38 545 GLY A N 1
ATOM 4188 C CA . GLY A 1 545 ? 10.513 13.038 -12.993 1.00 91.38 545 GLY A CA 1
ATOM 4189 C C . GLY A 1 545 ? 12.034 13.151 -12.832 1.00 91.38 545 GLY A C 1
ATOM 4190 O O . GLY A 1 545 ? 12.753 13.331 -13.810 1.00 91.38 545 GLY A O 1
ATOM 4191 N N . SER A 1 546 ? 12.520 13.009 -11.599 1.00 93.00 546 SER A N 1
ATOM 4192 C CA . SER A 1 546 ? 13.956 12.959 -11.271 1.00 93.00 546 SER A CA 1
ATOM 4193 C C . SER A 1 546 ? 14.242 11.937 -10.165 1.00 93.00 546 SER A C 1
ATOM 4195 O O . SER A 1 546 ? 13.316 11.324 -9.627 1.00 93.00 546 SER A O 1
ATOM 4197 N N . GLY A 1 547 ? 15.508 11.730 -9.801 1.00 94.38 547 GLY A N 1
ATOM 4198 C CA . GLY A 1 547 ? 15.922 10.675 -8.867 1.00 94.38 547 GLY A CA 1
ATOM 4199 C C . GLY A 1 547 ? 16.400 9.416 -9.592 1.00 94.38 547 GLY A C 1
ATOM 4200 O O . GLY A 1 547 ? 16.749 9.474 -10.771 1.00 94.38 547 GLY A O 1
ATOM 4201 N N . SER A 1 548 ? 16.396 8.268 -8.908 1.00 96.06 548 SER A N 1
ATOM 4202 C CA . SER A 1 548 ? 16.955 7.028 -9.453 1.00 96.06 548 SER A CA 1
ATOM 4203 C C . SER A 1 548 ? 16.227 5.745 -9.038 1.00 96.06 548 SER A C 1
ATOM 4205 O O . SER A 1 548 ? 15.751 5.613 -7.907 1.00 96.06 548 SER A O 1
ATOM 4207 N N . VAL A 1 549 ? 16.232 4.767 -9.946 1.00 98.06 549 VAL A N 1
ATOM 4208 C CA . VAL A 1 549 ? 15.974 3.344 -9.695 1.00 98.06 549 VAL A CA 1
ATOM 4209 C C . VAL A 1 549 ? 17.265 2.583 -9.958 1.00 98.06 549 VAL A C 1
ATOM 4211 O O . VAL A 1 549 ? 17.744 2.599 -11.089 1.00 98.06 549 VAL A O 1
ATOM 4214 N N . SER A 1 550 ? 17.827 1.935 -8.940 1.00 97.25 550 SER A N 1
ATOM 4215 C CA . SER A 1 550 ? 19.103 1.221 -9.077 1.00 97.25 550 SER A CA 1
ATOM 4216 C C . SER A 1 550 ? 19.165 -0.079 -8.287 1.00 97.25 550 SER A C 1
ATOM 4218 O O . SER A 1 550 ? 18.428 -0.259 -7.317 1.00 97.25 550 SER A O 1
ATOM 4220 N N . TRP A 1 551 ? 20.074 -0.976 -8.674 1.00 97.94 551 TRP A N 1
ATOM 4221 C CA . TRP A 1 551 ? 20.309 -2.259 -8.002 1.00 97.94 551 TRP A CA 1
ATOM 4222 C C . TRP A 1 551 ? 19.043 -3.117 -7.960 1.00 97.94 551 TRP A C 1
ATOM 4224 O O . TRP A 1 551 ? 18.527 -3.460 -6.896 1.00 97.94 551 TRP A O 1
ATOM 4234 N N . VAL A 1 552 ? 18.501 -3.420 -9.136 1.00 98.88 552 VAL A N 1
ATOM 4235 C CA . VAL A 1 552 ? 17.297 -4.242 -9.275 1.00 98.88 552 VAL A CA 1
ATOM 4236 C C . VAL A 1 552 ? 17.677 -5.590 -9.874 1.00 98.88 552 VAL A C 1
ATOM 4238 O O . VAL A 1 552 ? 18.326 -5.641 -10.912 1.00 98.88 552 VAL A O 1
ATOM 4241 N N . SER A 1 553 ? 17.258 -6.685 -9.247 1.00 98.88 553 SER A N 1
ATOM 4242 C CA . SER A 1 553 ? 17.501 -8.043 -9.736 1.00 98.88 553 SER A CA 1
ATOM 4243 C C . SER A 1 553 ? 16.194 -8.815 -9.878 1.00 98.88 553 SER A C 1
ATOM 4245 O O . S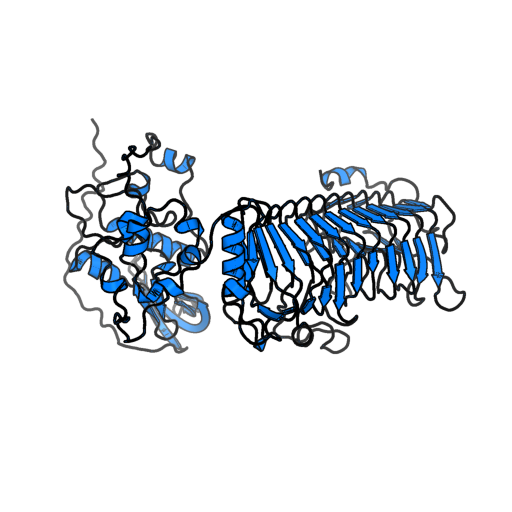ER A 1 553 ? 15.435 -8.955 -8.916 1.00 98.88 553 SER A O 1
ATOM 4247 N N . PHE A 1 554 ? 15.935 -9.323 -11.079 1.00 98.94 554 PHE A N 1
ATOM 4248 C CA . PHE A 1 554 ? 14.841 -10.236 -11.392 1.00 98.94 554 PHE A CA 1
ATOM 4249 C C . PHE A 1 554 ? 15.436 -11.601 -11.747 1.00 98.94 554 PHE A C 1
ATOM 4251 O O . PHE A 1 554 ? 16.085 -11.741 -12.781 1.00 98.94 554 PHE A O 1
ATOM 4258 N N . GLU A 1 555 ? 15.228 -12.603 -10.896 1.00 98.88 555 GLU A N 1
ATOM 4259 C CA . GLU A 1 555 ? 15.939 -13.883 -10.953 1.00 98.88 555 GLU A CA 1
ATOM 4260 C C . GLU A 1 555 ? 14.992 -15.083 -10.958 1.00 98.88 555 GLU A C 1
ATOM 4262 O O . GLU A 1 555 ? 14.107 -15.184 -10.112 1.00 98.88 555 GLU A O 1
ATOM 4267 N N . ASN A 1 556 ? 15.227 -16.054 -11.841 1.00 98.81 556 ASN A N 1
ATOM 4268 C CA . ASN A 1 556 ? 14.503 -17.329 -11.852 1.00 98.81 556 ASN A CA 1
ATOM 4269 C C . ASN A 1 556 ? 12.972 -17.130 -11.837 1.00 98.81 556 ASN A C 1
ATOM 4271 O O . ASN A 1 556 ? 12.272 -17.543 -10.907 1.00 98.81 556 ASN A O 1
ATOM 4275 N N . ILE A 1 557 ? 12.460 -16.416 -12.845 1.00 98.94 557 ILE A N 1
ATOM 4276 C CA . ILE A 1 557 ? 11.034 -16.089 -12.963 1.00 98.94 557 ILE A CA 1
ATOM 4277 C C . ILE A 1 557 ? 10.422 -16.898 -14.102 1.00 98.94 557 ILE A C 1
ATOM 4279 O O . ILE A 1 557 ? 10.845 -16.791 -15.254 1.00 98.94 557 ILE A O 1
ATOM 4283 N N . ARG A 1 558 ? 9.386 -17.678 -13.787 1.00 98.88 558 ARG A N 1
ATOM 4284 C CA . ARG A 1 558 ? 8.596 -18.412 -14.776 1.00 98.88 558 ARG A CA 1
ATOM 4285 C C . ARG A 1 558 ? 7.440 -17.542 -15.264 1.00 98.88 558 ARG A C 1
ATOM 4287 O O . ARG A 1 558 ? 6.592 -17.151 -14.466 1.00 98.88 558 ARG A O 1
ATOM 4294 N N . MET A 1 559 ? 7.381 -17.290 -16.565 1.00 98.56 559 MET A N 1
ATOM 4295 C CA . MET A 1 559 ? 6.241 -16.641 -17.215 1.00 98.56 559 MET A CA 1
ATOM 4296 C C . MET A 1 559 ? 5.287 -17.699 -17.780 1.00 98.56 559 MET A C 1
ATOM 4298 O O . MET A 1 559 ? 5.720 -18.697 -18.360 1.00 98.56 559 MET A O 1
ATOM 4302 N N . ASP A 1 560 ? 3.991 -17.478 -17.621 1.00 98.19 560 ASP A N 1
ATOM 4303 C CA . ASP A 1 560 ? 2.942 -18.289 -18.234 1.00 98.19 560 ASP A CA 1
ATOM 4304 C C . ASP A 1 560 ? 1.897 -17.369 -18.863 1.00 98.19 560 ASP A C 1
ATOM 4306 O O . ASP A 1 560 ? 1.107 -16.728 -18.169 1.00 98.19 560 ASP A O 1
ATOM 4310 N N . THR A 1 561 ? 1.904 -17.285 -20.191 1.00 96.25 561 THR A N 1
ATOM 4311 C CA . THR A 1 561 ? 0.892 -16.541 -20.949 1.00 96.25 561 THR A CA 1
ATOM 4312 C C . THR A 1 561 ? 0.813 -15.072 -20.498 1.00 96.25 561 THR A C 1
ATOM 4314 O O . THR A 1 561 ? -0.254 -14.505 -20.258 1.00 96.25 561 THR A O 1
ATOM 4317 N N . VAL A 1 562 ? 1.979 -14.453 -20.291 1.00 97.81 562 VAL A N 1
ATOM 4318 C CA . VAL A 1 562 ? 2.101 -13.059 -19.835 1.00 97.81 562 VAL A CA 1
ATOM 4319 C C . VAL A 1 562 ? 2.190 -12.132 -21.040 1.00 97.81 562 VAL A C 1
ATOM 4321 O O . VAL A 1 562 ? 2.952 -12.396 -21.961 1.00 97.81 562 VAL A O 1
ATOM 4324 N N . ARG A 1 563 ? 1.455 -11.018 -21.050 1.00 96.00 563 ARG A N 1
ATOM 4325 C CA . ARG A 1 563 ? 1.407 -10.140 -22.232 1.00 96.00 563 ARG A CA 1
ATOM 4326 C C . ARG A 1 563 ? 2.663 -9.294 -22.451 1.00 96.00 563 ARG A C 1
ATOM 4328 O O . ARG A 1 563 ? 3.150 -9.213 -23.573 1.00 96.00 563 ARG A O 1
ATOM 4335 N N . ASN A 1 564 ? 3.190 -8.674 -21.398 1.00 97.00 564 ASN A N 1
ATOM 4336 C CA . ASN A 1 564 ? 4.445 -7.910 -21.441 1.00 97.00 564 ASN A CA 1
ATOM 4337 C C . ASN A 1 564 ? 5.423 -8.453 -20.380 1.00 97.00 564 ASN A C 1
ATOM 4339 O O . ASN A 1 564 ? 5.520 -7.876 -19.294 1.00 97.00 564 ASN A O 1
ATOM 4343 N N . PRO A 1 565 ? 6.101 -9.588 -20.630 1.00 98.31 565 PRO A N 1
ATOM 4344 C CA . PRO A 1 565 ? 6.983 -10.239 -19.663 1.00 98.31 565 PRO A CA 1
ATOM 4345 C C . PRO A 1 565 ? 8.031 -9.321 -19.025 1.00 98.31 565 PRO A C 1
ATOM 4347 O O . PRO A 1 565 ? 8.161 -9.314 -17.802 1.00 98.31 565 PRO A O 1
ATOM 4350 N N . ILE A 1 566 ? 8.764 -8.546 -19.827 1.00 98.69 566 ILE A N 1
ATOM 4351 C CA . ILE A 1 566 ? 9.819 -7.647 -19.347 1.00 98.69 566 ILE A CA 1
ATOM 4352 C C . ILE A 1 566 ? 9.592 -6.259 -19.939 1.00 98.69 566 ILE A C 1
ATOM 4354 O O . ILE A 1 566 ? 9.601 -6.090 -21.159 1.00 98.69 566 ILE A O 1
ATOM 4358 N N . ILE A 1 567 ? 9.406 -5.253 -19.080 1.00 98.19 567 ILE A N 1
ATOM 4359 C CA . ILE A 1 567 ? 9.149 -3.886 -19.540 1.00 98.19 567 ILE A CA 1
ATOM 4360 C C . ILE A 1 567 ? 9.814 -2.809 -18.672 1.00 98.19 567 ILE A C 1
ATOM 4362 O O . ILE A 1 567 ? 9.670 -2.777 -17.450 1.00 98.19 567 ILE A O 1
ATOM 4366 N N . ILE A 1 568 ? 10.483 -1.863 -19.331 1.00 98.44 568 ILE A N 1
ATOM 4367 C CA . ILE A 1 568 ? 10.860 -0.558 -18.781 1.00 98.44 568 ILE A CA 1
ATOM 4368 C C . ILE A 1 568 ? 10.140 0.502 -19.613 1.00 98.44 568 ILE A C 1
ATOM 4370 O O . ILE A 1 568 ? 10.287 0.540 -20.831 1.00 98.44 568 ILE A O 1
ATOM 4374 N N . ASN A 1 569 ? 9.352 1.355 -18.963 1.00 95.69 569 ASN A N 1
ATOM 4375 C CA . ASN A 1 569 ? 8.604 2.426 -19.610 1.00 95.69 569 ASN A CA 1
ATOM 4376 C C . ASN A 1 569 ? 8.822 3.755 -18.872 1.00 95.69 569 ASN A C 1
ATOM 4378 O O . ASN A 1 569 ? 8.165 4.024 -17.862 1.00 95.69 569 ASN A O 1
ATOM 4382 N N . GLN A 1 570 ? 9.717 4.596 -19.398 1.00 94.69 570 GLN A N 1
ATOM 4383 C CA . GLN A 1 570 ? 9.945 5.962 -18.905 1.00 94.69 570 GLN A CA 1
ATOM 4384 C C . GLN A 1 570 ? 9.031 7.017 -19.561 1.00 94.69 570 GLN A C 1
ATOM 4386 O O . GLN A 1 570 ? 9.129 8.206 -19.257 1.00 94.69 570 GLN A O 1
ATOM 4391 N N . TYR A 1 571 ? 8.111 6.591 -20.431 1.00 91.19 571 TYR A N 1
ATOM 4392 C CA . TYR A 1 571 ? 7.109 7.427 -21.098 1.00 91.19 571 TYR A CA 1
ATOM 4393 C C . TYR A 1 571 ? 5.719 7.281 -20.453 1.00 91.19 571 TYR A C 1
ATOM 4395 O O . TYR A 1 571 ? 4.691 7.490 -21.099 1.00 91.19 571 TYR A O 1
ATOM 4403 N N . TYR A 1 572 ? 5.660 6.890 -19.174 1.00 86.38 572 TYR A N 1
ATOM 4404 C CA . TYR A 1 572 ? 4.394 6.628 -18.495 1.00 86.38 572 TYR A CA 1
ATOM 4405 C C . TYR A 1 572 ? 3.563 7.905 -18.352 1.00 86.38 572 TYR A C 1
ATOM 4407 O O . TYR A 1 572 ? 4.038 8.907 -17.806 1.00 86.38 572 TYR A O 1
ATOM 4415 N N . CYS A 1 573 ? 2.303 7.867 -18.796 1.00 77.19 573 CYS A N 1
ATOM 4416 C CA . CYS A 1 573 ? 1.390 8.989 -18.633 1.00 77.19 573 CYS A CA 1
ATOM 4417 C C . CYS A 1 573 ? -0.106 8.630 -18.762 1.00 77.19 573 CYS A C 1
ATOM 4419 O O . CYS A 1 573 ? -0.461 7.523 -19.157 1.00 77.19 573 CYS A O 1
ATOM 4421 N N . LEU A 1 574 ? -0.997 9.562 -18.374 1.00 66.88 574 LEU A N 1
ATOM 4422 C CA . LEU A 1 574 ? -2.459 9.339 -18.324 1.00 66.88 574 LEU A CA 1
ATOM 4423 C C . LEU A 1 574 ? -3.156 9.474 -19.682 1.00 66.88 574 LEU A C 1
ATOM 4425 O O . LEU A 1 574 ? -4.238 8.922 -19.866 1.00 66.88 574 LEU A O 1
ATOM 4429 N N . SER A 1 575 ? -2.586 10.246 -20.607 1.00 62.00 575 SER A N 1
ATOM 4430 C CA . SER A 1 575 ? -3.131 10.459 -21.949 1.00 62.00 575 SER A CA 1
ATOM 4431 C C . SER A 1 575 ? -2.357 9.640 -22.976 1.00 62.00 575 SER A C 1
ATOM 4433 O O . SER A 1 575 ? -1.174 9.387 -22.809 1.00 62.00 575 SER A O 1
ATOM 4435 N N . LYS A 1 576 ? -3.000 9.261 -24.089 1.00 57.62 576 LYS A N 1
ATOM 4436 C CA . LYS A 1 576 ? -2.329 8.526 -25.184 1.00 57.62 576 LYS A CA 1
ATOM 4437 C C . LYS A 1 576 ? -1.151 9.288 -25.810 1.00 57.62 576 LYS A C 1
ATOM 4439 O O . LYS A 1 576 ? -0.344 8.682 -26.501 1.00 57.62 576 LYS A O 1
ATOM 4444 N N . VAL A 1 577 ? -1.085 10.604 -25.606 1.00 63.81 577 VAL A N 1
ATOM 4445 C CA . VAL A 1 577 ? -0.014 11.480 -26.087 1.00 63.81 577 VAL A CA 1
ATOM 4446 C C . VAL A 1 577 ? 0.402 12.386 -24.941 1.00 63.81 577 VAL A C 1
ATOM 4448 O O . VAL A 1 577 ? -0.445 13.047 -24.333 1.00 63.81 577 VAL A O 1
ATOM 4451 N N . CYS A 1 578 ? 1.697 12.417 -24.656 1.00 68.81 578 CYS A N 1
ATOM 4452 C CA . CYS A 1 578 ? 2.298 13.254 -23.630 1.00 68.81 578 CYS A CA 1
ATOM 4453 C C . CYS A 1 578 ? 3.423 14.065 -24.256 1.00 68.81 578 CYS A C 1
ATOM 4455 O O . CYS A 1 578 ? 4.061 13.627 -25.211 1.00 68.81 578 CYS A O 1
ATOM 4457 N N . LYS A 1 579 ? 3.599 15.301 -23.782 1.00 77.56 579 LYS A N 1
ATOM 4458 C CA . LYS A 1 579 ? 4.685 16.146 -24.276 1.00 77.56 579 LYS A CA 1
ATOM 4459 C C . LYS A 1 579 ? 6.001 15.547 -23.804 1.00 77.56 579 LYS A C 1
ATOM 4461 O O . LYS A 1 579 ? 6.137 15.259 -22.615 1.00 77.56 579 LYS A O 1
ATOM 4466 N N . ASN A 1 580 ? 6.955 15.423 -24.720 1.00 78.88 580 ASN A N 1
ATOM 4467 C CA . ASN A 1 580 ? 8.308 15.037 -24.357 1.00 78.88 580 ASN A CA 1
ATOM 4468 C C . ASN A 1 580 ? 8.871 16.023 -23.332 1.00 78.88 580 ASN A C 1
ATOM 4470 O O . ASN A 1 580 ? 8.738 17.239 -23.486 1.00 78.88 580 ASN A O 1
ATOM 4474 N N . GLN A 1 581 ? 9.469 15.478 -22.277 1.00 82.81 581 GLN A N 1
ATOM 4475 C CA . GLN A 1 581 ? 10.161 16.236 -21.241 1.00 82.81 581 GLN A CA 1
ATOM 4476 C C . GLN A 1 581 ? 11.628 15.817 -21.203 1.00 82.81 581 GLN A C 1
ATOM 4478 O O . GLN A 1 581 ? 11.975 14.705 -21.596 1.00 82.81 581 GLN A O 1
ATOM 4483 N N . THR A 1 582 ? 12.481 16.724 -20.739 1.00 84.38 582 THR A N 1
ATOM 4484 C CA . THR A 1 582 ? 13.943 16.584 -20.775 1.00 84.38 582 THR A CA 1
ATOM 4485 C C . THR A 1 582 ? 14.535 15.976 -19.505 1.00 84.38 582 THR A C 1
ATOM 4487 O O . THR A 1 582 ? 15.745 15.824 -19.418 1.00 84.38 582 THR A O 1
ATOM 4490 N N . THR A 1 583 ? 13.713 15.638 -18.515 1.00 88.12 583 THR A N 1
ATOM 4491 C CA . THR A 1 583 ? 14.129 14.953 -17.285 1.00 88.12 583 THR A CA 1
ATOM 4492 C C . THR A 1 583 ? 13.361 13.642 -17.145 1.00 88.12 583 THR A C 1
ATOM 4494 O O . THR A 1 583 ? 12.237 13.504 -17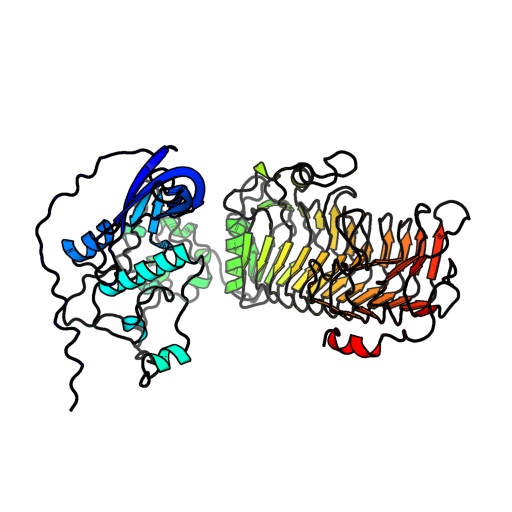.643 1.00 88.12 583 THR A O 1
ATOM 4497 N N . ALA A 1 584 ? 13.974 12.652 -16.505 1.00 91.00 584 ALA A N 1
ATOM 4498 C CA . ALA A 1 584 ? 13.323 11.411 -16.105 1.00 91.00 584 ALA A CA 1
ATOM 4499 C C . ALA A 1 584 ? 14.052 10.812 -14.894 1.00 91.00 584 ALA A C 1
ATOM 4501 O O . ALA A 1 584 ? 15.203 11.145 -14.619 1.00 91.00 584 ALA A O 1
ATOM 4502 N N . VAL A 1 585 ? 13.387 9.897 -14.190 1.00 94.69 585 VAL A N 1
ATOM 4503 C CA . VAL A 1 585 ? 14.020 9.090 -13.137 1.00 94.69 585 VAL A CA 1
ATOM 4504 C C . VAL A 1 585 ? 15.092 8.212 -13.782 1.00 94.69 585 VAL A C 1
ATOM 4506 O O . VAL A 1 585 ? 14.760 7.416 -14.655 1.00 94.69 585 VAL A O 1
ATOM 4509 N N . TYR A 1 586 ? 16.347 8.326 -13.360 1.00 95.31 586 TYR A N 1
ATOM 4510 C CA . TYR A 1 586 ? 17.452 7.551 -13.924 1.00 95.31 586 TYR A CA 1
ATOM 4511 C C . TYR A 1 586 ? 17.344 6.071 -13.538 1.00 95.31 586 TYR A C 1
ATOM 4513 O O . TYR A 1 586 ? 17.241 5.747 -12.358 1.00 95.31 586 TYR A O 1
ATOM 4521 N N . VAL A 1 587 ? 17.352 5.166 -14.517 1.00 97.00 587 VAL A N 1
ATOM 4522 C CA . VAL A 1 587 ? 17.264 3.716 -14.283 1.00 97.00 587 VAL A CA 1
ATOM 4523 C C . VAL A 1 587 ? 18.616 3.088 -14.597 1.00 97.00 587 VAL A C 1
ATOM 4525 O O . VAL A 1 587 ? 19.069 3.155 -15.740 1.00 97.00 587 VAL A O 1
ATOM 4528 N N . SER A 1 588 ? 19.251 2.475 -13.601 1.00 96.25 588 SER A N 1
ATOM 4529 C CA . SER A 1 588 ? 20.544 1.813 -13.769 1.00 96.25 588 SER A CA 1
ATOM 4530 C C . SER A 1 588 ? 20.627 0.482 -13.030 1.00 96.25 588 SER A C 1
ATOM 4532 O O . SER A 1 588 ? 19.831 0.212 -12.136 1.00 96.25 588 SER A O 1
ATOM 4534 N N . ASP A 1 589 ? 21.609 -0.345 -13.385 1.00 97.19 589 ASP A N 1
ATOM 4535 C CA . ASP A 1 589 ? 21.978 -1.548 -12.626 1.00 97.19 589 ASP A CA 1
ATOM 4536 C C . ASP A 1 589 ? 20.783 -2.503 -12.438 1.00 97.19 589 ASP A C 1
ATOM 4538 O O . ASP A 1 589 ? 20.411 -2.862 -11.314 1.00 97.19 589 ASP A O 1
ATOM 4542 N N . VAL A 1 590 ? 20.144 -2.865 -13.557 1.00 98.75 590 VAL A N 1
ATOM 4543 C CA . VAL A 1 590 ? 18.986 -3.768 -13.592 1.00 98.75 590 VAL A CA 1
ATOM 4544 C C . VAL A 1 590 ? 19.382 -5.078 -14.263 1.00 98.75 590 VAL A C 1
ATOM 4546 O O . VAL A 1 590 ? 19.742 -5.094 -15.438 1.00 98.75 590 VAL A O 1
ATOM 4549 N N . SER A 1 591 ? 19.265 -6.177 -13.525 1.00 98.81 591 SER A N 1
ATOM 4550 C CA . SER A 1 591 ? 19.585 -7.525 -13.988 1.00 98.81 591 SER A CA 1
ATOM 4551 C C . SER A 1 591 ? 18.324 -8.355 -14.205 1.00 98.81 591 SER A C 1
ATOM 4553 O O . SER A 1 591 ? 17.450 -8.422 -13.336 1.00 98.81 591 SER A O 1
ATOM 4555 N N . TYR A 1 592 ? 18.252 -9.017 -15.358 1.00 98.81 592 TYR A N 1
ATOM 4556 C CA . TYR A 1 592 ? 17.238 -10.006 -15.709 1.00 98.81 592 TYR A CA 1
ATOM 4557 C C . TYR A 1 592 ? 17.924 -11.358 -15.934 1.00 98.81 592 TYR A C 1
ATOM 4559 O O . TYR A 1 592 ? 18.593 -11.554 -16.948 1.00 98.81 592 TYR A O 1
ATOM 4567 N N . ALA A 1 593 ? 17.760 -12.294 -15.000 1.00 98.81 593 ALA A N 1
ATOM 4568 C CA . ALA A 1 593 ? 18.473 -13.568 -14.999 1.00 98.81 593 ALA A CA 1
ATOM 4569 C C . ALA A 1 593 ? 17.524 -14.771 -14.883 1.00 98.81 593 ALA A C 1
ATOM 4571 O O . ALA A 1 593 ? 16.738 -14.864 -13.941 1.00 98.81 593 ALA A O 1
ATOM 4572 N N . GLY A 1 594 ? 17.604 -15.730 -15.806 1.00 98.62 594 GLY A N 1
ATOM 4573 C CA . GLY A 1 594 ? 16.808 -16.961 -15.736 1.00 98.62 594 GLY A CA 1
ATOM 4574 C C . GLY A 1 594 ? 15.300 -16.714 -15.856 1.00 98.62 594 GLY A C 1
ATOM 4575 O O . GLY A 1 594 ? 14.513 -17.324 -15.132 1.00 98.62 594 GLY A O 1
ATOM 4576 N N . ILE A 1 595 ? 14.881 -15.779 -16.715 1.00 98.81 595 ILE A N 1
ATOM 4577 C CA . ILE A 1 595 ? 13.459 -15.495 -16.954 1.00 98.81 595 ILE A CA 1
ATOM 4578 C C . ILE A 1 595 ? 12.988 -16.334 -18.136 1.00 98.81 595 ILE A C 1
ATOM 4580 O O . ILE A 1 595 ? 13.407 -16.095 -19.268 1.00 98.81 595 ILE A O 1
ATOM 4584 N N . LYS A 1 596 ? 12.118 -17.317 -17.879 1.00 98.69 596 LYS A N 1
ATOM 4585 C CA . LYS A 1 596 ? 11.716 -18.312 -18.884 1.00 98.69 596 LYS A CA 1
ATOM 4586 C C . LYS A 1 596 ? 10.214 -18.504 -18.938 1.00 98.69 596 LYS A C 1
ATOM 4588 O O . LYS A 1 596 ? 9.573 -18.510 -17.892 1.00 98.69 596 LYS A O 1
ATOM 4593 N N . GLY A 1 597 ? 9.623 -18.749 -20.104 1.00 98.00 597 GLY A N 1
ATOM 4594 C CA . GLY A 1 597 ? 8.170 -18.906 -20.159 1.00 98.00 597 GLY A CA 1
ATOM 4595 C C . GLY A 1 597 ? 7.502 -18.685 -21.495 1.00 98.00 597 GLY A C 1
ATOM 4596 O O . GLY A 1 597 ? 8.160 -18.569 -22.525 1.00 98.00 597 GLY A O 1
ATOM 4597 N N . SER A 1 598 ? 6.174 -18.621 -21.434 1.00 97.25 598 SER A N 1
ATOM 4598 C CA . SER A 1 598 ? 5.335 -18.234 -22.562 1.00 97.25 598 SER A CA 1
ATOM 4599 C C . SER A 1 598 ? 4.833 -16.794 -22.431 1.00 97.25 598 SER A C 1
ATOM 4601 O O . SER A 1 598 ? 4.627 -16.290 -21.321 1.00 97.25 598 SER A O 1
ATOM 4603 N N . TYR A 1 599 ? 4.616 -16.135 -23.568 1.00 97.12 599 TYR A N 1
ATOM 4604 C CA . TYR A 1 599 ? 4.024 -14.801 -23.638 1.00 97.12 599 TYR A CA 1
ATOM 4605 C C . TYR A 1 599 ? 2.894 -14.720 -24.667 1.00 97.12 599 TYR A C 1
ATOM 4607 O O . TYR A 1 599 ? 2.848 -15.481 -25.634 1.00 97.12 599 TYR A O 1
ATOM 4615 N N . ASP A 1 600 ? 1.981 -13.778 -24.452 1.00 93.94 600 ASP A N 1
ATOM 4616 C CA . ASP A 1 600 ? 0.894 -13.491 -25.387 1.00 93.94 600 ASP A CA 1
ATOM 4617 C C . ASP A 1 600 ? 1.410 -12.664 -26.576 1.00 93.94 600 ASP A C 1
ATOM 4619 O O . ASP A 1 600 ? 1.955 -11.572 -26.406 1.00 93.94 600 ASP A O 1
ATOM 4623 N N . ILE A 1 601 ? 1.189 -13.168 -27.792 1.00 92.06 601 ILE A N 1
ATOM 4624 C CA . ILE A 1 601 ? 1.753 -12.638 -29.044 1.00 92.06 601 ILE A CA 1
ATOM 4625 C C . ILE A 1 601 ? 1.238 -11.251 -29.462 1.00 92.06 601 ILE A C 1
ATOM 4627 O O . ILE A 1 601 ? 1.709 -10.691 -30.452 1.00 92.06 601 ILE A O 1
ATOM 4631 N N . ARG A 1 602 ? 0.273 -10.663 -28.742 1.00 91.75 602 ARG A N 1
ATOM 4632 C CA . ARG A 1 602 ? -0.248 -9.314 -29.034 1.00 91.75 602 ARG A CA 1
ATOM 4633 C C . ARG A 1 602 ? 0.787 -8.204 -28.825 1.00 91.75 602 ARG A C 1
ATOM 4635 O O . ARG A 1 602 ? 0.540 -7.073 -29.250 1.00 91.75 602 ARG A O 1
ATOM 4642 N N . SER A 1 603 ? 1.899 -8.486 -28.153 1.00 90.81 603 SER A N 1
ATOM 4643 C CA . SER A 1 603 ? 3.008 -7.553 -27.943 1.00 90.81 603 SER A CA 1
ATOM 4644 C C . SER A 1 603 ? 4.350 -8.288 -27.894 1.00 90.81 603 SER A C 1
ATOM 4646 O O . SER A 1 603 ? 4.387 -9.453 -27.504 1.00 90.81 603 SER A O 1
ATOM 4648 N N . PRO A 1 604 ? 5.462 -7.617 -28.251 1.00 93.62 604 PRO A N 1
ATOM 4649 C CA . PRO A 1 604 ? 6.792 -8.171 -28.040 1.00 93.62 604 PRO A CA 1
ATOM 4650 C C . PRO A 1 604 ? 7.052 -8.522 -26.569 1.00 93.62 604 PRO A C 1
ATOM 4652 O O . PRO A 1 604 ? 6.599 -7.793 -25.680 1.00 93.62 604 PRO A O 1
ATOM 4655 N N . PRO A 1 605 ? 7.824 -9.588 -26.289 1.00 96.12 605 PRO A N 1
ATOM 4656 C CA . PRO A 1 605 ? 8.026 -10.067 -24.925 1.00 96.12 605 PRO A CA 1
ATOM 4657 C C . PRO A 1 605 ? 8.925 -9.154 -24.073 1.00 96.12 605 PRO A C 1
ATOM 4659 O O . PRO A 1 605 ? 8.876 -9.202 -22.841 1.00 96.12 605 PRO A O 1
ATOM 4662 N N . ILE A 1 606 ? 9.757 -8.338 -24.728 1.00 98.19 606 ILE A N 1
ATOM 4663 C CA . ILE A 1 606 ? 10.730 -7.437 -24.106 1.00 98.19 606 ILE A CA 1
ATOM 4664 C C . ILE A 1 606 ? 10.549 -6.036 -24.692 1.00 98.19 606 ILE A C 1
ATOM 4666 O O . ILE A 1 606 ? 10.614 -5.848 -25.910 1.00 98.19 606 ILE A O 1
ATOM 4670 N N . HIS A 1 607 ? 10.346 -5.051 -23.818 1.00 97.81 607 HIS A N 1
ATOM 4671 C CA . HIS A 1 607 ? 10.176 -3.651 -24.195 1.00 97.81 607 HIS A CA 1
ATOM 4672 C C . HIS A 1 607 ? 10.972 -2.732 -23.264 1.00 97.81 607 HIS A C 1
ATOM 4674 O O . HIS A 1 607 ? 10.582 -2.490 -22.124 1.00 97.81 607 HIS A O 1
ATOM 4680 N N . PHE A 1 608 ? 12.046 -2.135 -23.771 1.00 98.25 608 PHE A N 1
ATOM 4681 C CA . PHE A 1 608 ? 12.833 -1.123 -23.069 1.00 98.25 608 PHE A CA 1
ATOM 4682 C C . PHE A 1 608 ? 12.656 0.246 -23.726 1.00 98.25 608 PHE A C 1
ATOM 4684 O O . PHE A 1 608 ? 13.296 0.550 -24.726 1.00 98.25 608 PHE A O 1
ATOM 4691 N N . GLY A 1 609 ? 11.773 1.072 -23.169 1.00 96.75 609 GLY A N 1
ATOM 4692 C CA . GLY A 1 609 ? 11.528 2.444 -23.606 1.00 96.75 609 GLY A CA 1
ATOM 4693 C C . GLY A 1 609 ? 12.084 3.447 -22.605 1.00 96.75 609 GLY A C 1
ATOM 4694 O O . GLY A 1 609 ? 11.389 3.802 -21.647 1.00 96.75 609 GLY A O 1
ATOM 4695 N N . CYS A 1 610 ? 13.317 3.903 -22.831 1.00 95.94 610 CYS A N 1
ATOM 4696 C CA . CYS A 1 610 ? 14.010 4.848 -21.958 1.00 95.94 610 CYS A CA 1
ATOM 4697 C C . CYS A 1 610 ? 14.015 6.275 -22.526 1.00 95.94 610 CYS A C 1
ATOM 4699 O O . CYS A 1 610 ? 13.974 6.463 -23.731 1.00 95.94 610 CYS A O 1
ATOM 4701 N N . SER A 1 611 ? 14.039 7.292 -21.669 1.00 93.38 611 SER A N 1
ATOM 4702 C CA . SER A 1 611 ? 13.951 8.711 -22.030 1.00 93.38 611 SER A CA 1
ATOM 4703 C C . SER A 1 611 ? 15.105 9.138 -22.930 1.00 93.38 611 SER A C 1
ATOM 4705 O O . SER A 1 611 ? 16.249 8.826 -22.625 1.00 93.38 611 SER A O 1
ATOM 4707 N N . ASP A 1 612 ? 14.836 9.942 -23.962 1.00 90.25 612 ASP A N 1
ATOM 4708 C CA . ASP A 1 612 ? 15.858 10.516 -24.857 1.00 90.25 612 ASP A CA 1
ATOM 4709 C C . ASP A 1 612 ? 16.947 11.301 -24.107 1.00 90.25 612 ASP A C 1
ATOM 4711 O O . ASP A 1 612 ? 18.114 11.292 -24.494 1.00 90.25 612 ASP A O 1
ATOM 4715 N N . ALA A 1 613 ? 16.563 11.985 -23.026 1.00 88.31 613 ALA A N 1
ATOM 4716 C CA . ALA A 1 613 ? 17.466 12.832 -22.253 1.00 88.31 613 ALA A CA 1
ATOM 4717 C C . ALA A 1 613 ? 18.201 12.072 -21.138 1.00 88.31 613 ALA A C 1
ATOM 4719 O O . ALA A 1 613 ? 19.322 12.432 -20.784 1.00 88.31 613 ALA A O 1
ATOM 4720 N N . VAL A 1 614 ? 17.579 11.024 -20.592 1.00 90.94 614 VAL A N 1
ATOM 4721 C CA . VAL A 1 614 ? 18.095 10.258 -19.449 1.00 90.94 614 VAL A CA 1
ATOM 4722 C C . VAL A 1 614 ? 18.045 8.765 -19.802 1.00 90.94 614 VAL A C 1
ATOM 4724 O O . VAL A 1 614 ? 17.028 8.117 -19.542 1.00 90.94 614 VAL A O 1
ATOM 4727 N N . PRO A 1 615 ? 19.106 8.221 -20.431 1.00 93.75 615 PRO A N 1
ATOM 4728 C CA . PRO A 1 615 ? 19.147 6.824 -20.858 1.00 93.75 615 PRO A CA 1
ATOM 4729 C C . PRO A 1 615 ? 19.098 5.858 -19.673 1.00 93.75 615 PRO A C 1
ATOM 4731 O O . PRO A 1 615 ? 19.605 6.169 -18.594 1.00 93.75 615 PRO A O 1
ATOM 4734 N N . CYS A 1 616 ? 18.574 4.651 -19.898 1.00 96.19 616 CYS A N 1
ATOM 4735 C CA . CYS A 1 616 ? 18.778 3.549 -18.958 1.00 96.19 616 CYS A CA 1
ATOM 4736 C C . CYS A 1 616 ? 20.158 2.927 -19.179 1.00 96.19 616 CYS A C 1
ATOM 4738 O O . CYS A 1 616 ? 20.595 2.794 -20.325 1.00 96.19 616 CYS A O 1
ATOM 4740 N N . THR A 1 617 ? 20.841 2.514 -18.115 1.00 95.88 617 THR A N 1
ATOM 4741 C CA . THR A 1 617 ? 22.222 2.015 -18.211 1.00 95.88 617 THR A CA 1
ATOM 4742 C C . THR A 1 617 ? 22.449 0.759 -17.386 1.00 95.88 617 THR A C 1
ATOM 4744 O O . THR A 1 617 ? 21.701 0.459 -16.460 1.00 95.88 617 THR A O 1
ATOM 4747 N N . ASN A 1 618 ? 23.503 0.019 -17.724 1.00 95.81 618 ASN A N 1
ATOM 4748 C CA . ASN A 1 618 ? 23.872 -1.222 -17.047 1.00 95.81 618 ASN A CA 1
ATOM 4749 C C . ASN A 1 618 ? 22.686 -2.200 -16.910 1.00 95.81 618 ASN A C 1
ATOM 4751 O O . ASN A 1 618 ? 22.411 -2.730 -15.832 1.00 95.81 618 ASN A O 1
ATOM 4755 N N . ILE A 1 619 ? 21.946 -2.377 -18.010 1.00 98.12 619 ILE A N 1
ATOM 4756 C CA . ILE A 1 619 ? 20.886 -3.381 -18.117 1.00 98.12 619 ILE A CA 1
ATOM 4757 C C . ILE A 1 619 ? 21.514 -4.698 -18.574 1.00 98.12 619 ILE A C 1
ATOM 4759 O O . ILE A 1 619 ? 22.136 -4.746 -19.635 1.00 98.12 619 ILE A O 1
ATOM 4763 N N . THR A 1 620 ? 21.352 -5.768 -17.802 1.00 98.19 620 THR A N 1
ATOM 4764 C CA . THR A 1 620 ? 21.929 -7.078 -18.132 1.00 98.19 620 THR A CA 1
ATOM 4765 C C . THR A 1 620 ? 20.847 -8.127 -18.340 1.00 98.19 620 THR A C 1
ATOM 4767 O O . THR A 1 620 ? 19.868 -8.197 -17.594 1.00 98.19 620 THR A O 1
ATOM 4770 N N . LEU A 1 621 ? 21.016 -8.953 -19.376 1.00 98.56 621 LEU A N 1
ATOM 4771 C CA . LEU A 1 621 ? 20.172 -10.125 -19.622 1.00 98.56 621 LEU A CA 1
ATOM 4772 C C . LEU A 1 621 ? 21.022 -11.392 -19.627 1.00 98.56 621 LEU A C 1
ATOM 4774 O O . LEU A 1 621 ? 21.998 -11.492 -20.374 1.00 98.56 621 LEU A O 1
ATOM 4778 N N . THR A 1 622 ? 20.597 -12.380 -18.851 1.00 98.38 622 THR A N 1
ATOM 4779 C CA . THR A 1 622 ? 21.267 -13.676 -18.731 1.00 98.38 622 THR A CA 1
ATOM 4780 C C . THR A 1 622 ? 20.212 -14.775 -18.693 1.00 98.38 622 THR A C 1
ATOM 4782 O O . THR A 1 622 ? 19.285 -14.729 -17.894 1.00 98.38 622 THR A O 1
ATOM 4785 N N . ASP A 1 623 ? 20.339 -15.784 -19.547 1.00 97.94 623 ASP A N 1
ATOM 4786 C CA . ASP A 1 623 ? 19.462 -16.962 -19.591 1.00 97.94 623 ASP A CA 1
ATOM 4787 C C . ASP A 1 623 ? 17.957 -16.615 -1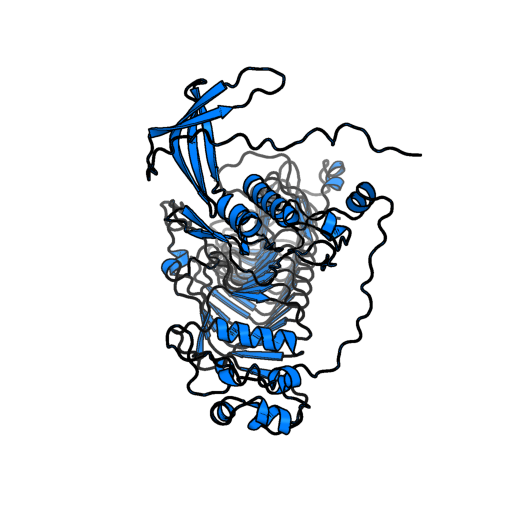9.707 1.00 97.94 623 ASP A C 1
ATOM 4789 O O . ASP A 1 623 ? 17.116 -17.132 -18.968 1.00 97.94 623 ASP A O 1
ATOM 4793 N N . VAL A 1 624 ? 17.615 -15.689 -20.613 1.00 98.56 624 VAL A N 1
ATOM 4794 C CA . VAL A 1 624 ? 16.226 -15.270 -20.882 1.00 98.56 624 VAL A CA 1
ATOM 4795 C C . VAL A 1 624 ? 15.656 -16.035 -22.077 1.00 98.56 624 VAL A C 1
ATOM 4797 O O . VAL A 1 624 ? 16.198 -15.954 -23.179 1.00 98.56 624 VAL A O 1
ATOM 4800 N N . GLU A 1 625 ? 14.542 -16.740 -21.870 1.00 98.25 625 GLU A N 1
ATOM 4801 C CA . GLU A 1 625 ? 13.878 -17.568 -22.887 1.00 98.25 625 GLU A CA 1
ATOM 4802 C C . GLU A 1 625 ? 12.351 -17.400 -22.847 1.00 98.25 625 GLU A C 1
ATOM 4804 O O . GLU A 1 625 ? 11.648 -18.003 -22.036 1.00 98.25 625 GLU A O 1
ATOM 4809 N N . LEU A 1 626 ? 11.818 -16.572 -23.740 1.00 98.00 626 LEU A N 1
ATOM 4810 C CA . LEU A 1 626 ? 10.403 -16.236 -23.835 1.00 98.00 626 LEU A CA 1
ATOM 4811 C C . LEU A 1 626 ? 9.863 -16.660 -25.199 1.00 98.00 626 LEU A C 1
ATOM 4813 O O . LEU A 1 626 ? 10.234 -16.108 -26.236 1.00 98.00 626 LEU A O 1
ATOM 4817 N N . LEU A 1 627 ? 8.965 -17.640 -25.179 1.00 96.94 627 LEU A N 1
ATOM 4818 C CA . LEU A 1 627 ? 8.365 -18.229 -26.371 1.00 96.94 627 LEU A CA 1
ATOM 4819 C C . LEU A 1 627 ? 6.910 -17.773 -26.527 1.00 96.94 627 LEU A C 1
ATOM 4821 O O . LEU A 1 627 ? 6.219 -17.577 -25.526 1.00 96.94 627 LEU A O 1
ATOM 4825 N N . PRO A 1 628 ? 6.418 -17.582 -27.758 1.00 96.44 628 PRO A N 1
ATOM 4826 C CA . PRO A 1 628 ? 5.002 -17.314 -27.973 1.00 96.44 628 PRO A CA 1
ATOM 4827 C C . PRO A 1 628 ? 4.152 -18.453 -27.384 1.00 96.44 628 PRO A C 1
ATOM 4829 O O . PRO A 1 628 ? 4.495 -19.626 -27.510 1.00 96.44 628 PRO A O 1
ATOM 4832 N N . GLU A 1 629 ? 3.041 -18.121 -26.724 1.00 92.88 629 GLU A N 1
ATOM 4833 C CA . GLU A 1 629 ? 2.072 -19.121 -26.247 1.00 92.88 629 GLU A CA 1
ATOM 4834 C C . GLU A 1 629 ? 1.469 -19.914 -27.419 1.00 92.88 629 GLU A C 1
ATOM 4836 O O . GLU A 1 629 ? 1.197 -21.108 -27.305 1.00 92.88 629 GLU A O 1
ATOM 4841 N N . GLN A 1 630 ? 1.262 -19.237 -28.553 1.00 88.06 630 GLN A N 1
ATOM 4842 C CA . GLN A 1 630 ? 0.654 -19.797 -29.754 1.00 88.06 630 GLN A CA 1
ATOM 4843 C C . GLN A 1 630 ? 1.454 -19.417 -31.000 1.00 88.06 630 GLN A C 1
ATOM 4845 O O . GLN A 1 630 ? 1.771 -18.246 -31.216 1.00 88.06 630 GLN A O 1
ATOM 4850 N N . GLY A 1 631 ? 1.692 -20.411 -31.858 1.00 86.44 631 GLY A N 1
ATOM 4851 C CA . GLY A 1 631 ? 2.481 -20.268 -33.081 1.00 86.44 631 GLY A CA 1
ATOM 4852 C C . GLY A 1 631 ? 3.987 -20.221 -32.822 1.00 86.44 631 GLY A C 1
ATOM 4853 O O . GLY A 1 631 ? 4.432 -20.254 -31.683 1.00 86.44 631 GLY A O 1
ATOM 4854 N N . ASP A 1 632 ? 4.762 -20.126 -33.902 1.00 84.31 632 ASP A N 1
ATOM 4855 C CA . ASP A 1 632 ? 6.234 -20.147 -33.850 1.00 84.31 632 ASP A CA 1
ATOM 4856 C C . ASP A 1 632 ? 6.860 -18.773 -34.149 1.00 84.31 632 ASP A C 1
ATOM 4858 O O . ASP A 1 632 ? 8.080 -18.613 -34.151 1.00 84.31 632 ASP A O 1
ATOM 4862 N N . ALA A 1 633 ? 6.032 -17.763 -34.439 1.00 84.75 633 ALA A N 1
ATOM 4863 C CA . ALA A 1 633 ? 6.495 -16.421 -34.768 1.00 84.75 633 ALA A CA 1
ATOM 4864 C C . ALA A 1 633 ? 6.929 -15.682 -33.497 1.00 84.75 633 ALA A C 1
ATOM 4866 O O . ALA A 1 633 ? 6.109 -15.352 -32.640 1.00 84.75 633 ALA A O 1
ATOM 4867 N N . ILE A 1 634 ? 8.226 -15.404 -33.392 1.00 88.19 634 ILE A N 1
ATOM 4868 C CA . ILE A 1 634 ? 8.805 -14.670 -32.270 1.00 88.19 634 ILE A CA 1
ATOM 4869 C C . ILE A 1 634 ? 8.869 -13.185 -32.640 1.00 88.19 634 ILE A C 1
ATOM 4871 O O . ILE A 1 634 ? 9.485 -12.823 -33.639 1.00 88.19 634 ILE A O 1
ATOM 4875 N N . ALA A 1 635 ? 8.221 -12.329 -31.847 1.00 88.75 635 ALA A N 1
ATOM 4876 C CA . ALA A 1 635 ? 8.249 -10.884 -32.050 1.00 88.75 635 ALA A CA 1
ATOM 4877 C C . ALA A 1 635 ? 9.586 -10.272 -31.594 1.00 88.75 635 ALA A C 1
ATOM 4879 O O . ALA A 1 635 ? 10.090 -10.601 -30.516 1.00 88.75 635 ALA A O 1
ATOM 4880 N N . ASP A 1 636 ? 10.120 -9.346 -32.393 1.00 93.19 636 ASP A N 1
ATOM 4881 C CA . ASP A 1 636 ? 11.381 -8.664 -32.095 1.00 93.19 636 ASP A CA 1
ATOM 4882 C C . ASP A 1 636 ? 11.266 -7.764 -30.848 1.00 93.19 636 ASP A C 1
ATOM 4884 O O . ASP A 1 636 ? 10.300 -6.999 -30.725 1.00 93.19 636 ASP A O 1
ATOM 4888 N N . PRO A 1 637 ? 12.253 -7.800 -29.930 1.00 96.44 637 PRO A N 1
ATOM 4889 C CA . PRO A 1 637 ? 12.345 -6.882 -28.801 1.00 96.44 637 PRO A CA 1
ATOM 4890 C C . PRO A 1 637 ? 12.380 -5.417 -29.222 1.00 96.44 637 PRO A C 1
ATOM 4892 O O . PRO A 1 637 ? 12.987 -5.050 -30.229 1.00 96.44 637 PRO A O 1
ATOM 4895 N N . PHE A 1 638 ? 11.812 -4.556 -28.382 1.00 97.25 638 PHE A N 1
ATOM 4896 C CA . PHE A 1 638 ? 11.936 -3.110 -28.535 1.00 97.25 638 PHE A CA 1
ATOM 4897 C C . PHE A 1 638 ? 12.990 -2.554 -27.573 1.00 97.25 638 PHE A C 1
ATOM 4899 O O . PHE A 1 638 ? 12.903 -2.783 -26.366 1.00 97.25 638 PHE A O 1
ATOM 4906 N N . CYS A 1 639 ? 13.936 -1.771 -28.094 1.00 97.62 639 CYS A N 1
ATOM 4907 C CA . CYS A 1 639 ? 14.892 -1.003 -27.300 1.00 97.62 639 CYS A CA 1
ATOM 4908 C C . CYS A 1 639 ? 14.927 0.450 -27.769 1.00 97.62 639 CYS A C 1
ATOM 4910 O O . CYS A 1 639 ? 15.049 0.724 -28.964 1.00 97.62 639 CYS A O 1
ATOM 4912 N N . TRP A 1 640 ? 14.914 1.377 -26.821 1.00 96.56 640 TRP A N 1
ATOM 4913 C CA . TRP A 1 640 ? 15.110 2.793 -27.072 1.00 96.56 640 TRP A CA 1
ATOM 4914 C C . TRP A 1 640 ? 15.918 3.426 -25.941 1.00 96.56 640 TRP A C 1
ATOM 4916 O O . TRP A 1 640 ? 15.560 3.289 -24.772 1.00 96.56 640 TRP A O 1
ATOM 4926 N N . ASN A 1 641 ? 17.020 4.085 -26.311 1.00 95.12 641 ASN A N 1
ATOM 4927 C CA . ASN A 1 641 ? 17.977 4.757 -25.425 1.00 95.12 641 ASN A CA 1
ATOM 4928 C C . ASN A 1 641 ? 18.399 3.952 -24.177 1.00 95.12 641 ASN A C 1
ATOM 4930 O O . ASN A 1 641 ? 18.439 4.465 -23.056 1.00 95.12 641 ASN A O 1
ATOM 4934 N N . VAL A 1 642 ? 18.688 2.666 -24.375 1.00 97.06 642 VAL A N 1
ATOM 4935 C CA . VAL A 1 642 ? 19.051 1.722 -23.315 1.00 97.06 642 VAL A CA 1
ATOM 4936 C C . VAL A 1 642 ? 20.430 1.126 -23.577 1.00 97.06 642 VAL A C 1
ATOM 4938 O O . VAL A 1 642 ? 20.714 0.641 -24.674 1.00 97.06 642 VAL A O 1
ATOM 4941 N N . TYR A 1 643 ? 21.277 1.166 -22.552 1.00 97.19 643 TYR A N 1
ATOM 4942 C CA . TYR A 1 643 ? 22.650 0.683 -22.590 1.00 97.19 643 TYR A CA 1
ATOM 4943 C C . TYR A 1 643 ? 22.825 -0.529 -21.686 1.00 97.19 643 TYR A C 1
ATOM 4945 O O . TYR A 1 643 ? 22.411 -0.522 -20.523 1.00 97.19 643 TYR A O 1
ATOM 4953 N N . GLY A 1 644 ? 23.456 -1.569 -22.217 1.00 96.12 644 GLY A N 1
ATOM 4954 C CA . GLY A 1 644 ? 23.532 -2.853 -21.548 1.00 96.12 644 GLY A CA 1
ATOM 4955 C C . GLY A 1 644 ? 24.115 -3.953 -22.419 1.00 96.12 644 GLY A C 1
ATOM 4956 O O . GLY A 1 644 ? 24.613 -3.707 -23.518 1.00 96.12 644 GLY A O 1
ATOM 4957 N N . GLU A 1 645 ? 24.023 -5.183 -21.930 1.00 95.31 645 GLU A N 1
ATOM 4958 C CA . GLU A 1 645 ? 24.511 -6.365 -22.634 1.00 95.31 645 GLU A CA 1
ATOM 4959 C C . GLU A 1 645 ? 23.649 -7.602 -22.355 1.00 95.31 645 GLU A C 1
ATOM 4961 O O . GLU A 1 645 ? 23.033 -7.744 -21.299 1.00 95.31 645 GLU A O 1
ATOM 4966 N N . SER A 1 646 ? 23.624 -8.524 -23.320 1.00 95.19 646 SER A N 1
ATOM 4967 C CA . SER A 1 646 ? 23.173 -9.900 -23.091 1.00 95.19 646 SER A CA 1
ATOM 4968 C C . SER A 1 646 ? 24.402 -10.776 -22.860 1.00 95.19 646 SER A C 1
ATOM 4970 O O . SER A 1 646 ? 25.240 -10.901 -23.751 1.00 95.19 646 SER A O 1
ATOM 4972 N N . GLN A 1 647 ? 24.521 -11.370 -21.673 1.00 93.88 647 GLN A N 1
ATOM 4973 C CA . GLN A 1 647 ? 25.681 -12.186 -21.287 1.00 93.88 647 GLN A CA 1
ATOM 4974 C C . GLN A 1 647 ? 25.599 -13.617 -21.832 1.00 93.88 647 GLN A C 1
ATOM 4976 O O . GLN A 1 647 ? 26.610 -14.302 -21.968 1.00 93.88 647 GLN A O 1
ATOM 4981 N N . THR A 1 648 ? 24.393 -14.068 -22.173 1.00 95.12 648 THR A N 1
ATOM 4982 C CA . THR A 1 648 ? 24.140 -15.322 -22.887 1.00 95.12 648 THR A CA 1
ATOM 4983 C C . THR A 1 648 ? 23.211 -15.061 -24.066 1.00 95.12 648 THR A C 1
ATOM 4985 O O . THR A 1 648 ? 22.599 -13.997 -24.166 1.00 95.12 648 THR A O 1
ATOM 4988 N N . LEU A 1 649 ? 23.054 -16.053 -24.946 1.00 92.56 649 LEU A N 1
ATOM 4989 C CA . LEU A 1 649 ? 21.995 -16.020 -25.953 1.00 92.56 649 LEU A CA 1
ATOM 4990 C C . LEU A 1 649 ? 20.625 -15.915 -25.269 1.00 92.56 649 LEU A C 1
ATOM 4992 O O . LEU A 1 649 ? 20.385 -16.563 -24.247 1.00 92.56 649 LEU A O 1
ATOM 4996 N N . THR A 1 650 ? 19.761 -15.081 -25.839 1.00 96.81 650 THR A N 1
ATOM 4997 C CA . THR A 1 650 ? 18.392 -14.834 -25.384 1.00 96.81 650 THR A CA 1
ATOM 4998 C C . THR A 1 650 ? 17.403 -15.220 -26.478 1.00 96.81 650 THR A C 1
ATOM 5000 O O . THR A 1 650 ? 17.727 -15.173 -27.668 1.00 96.81 650 THR A O 1
ATOM 5003 N N . ILE A 1 651 ? 16.197 -15.622 -26.079 1.00 96.38 651 ILE A N 1
ATOM 5004 C CA . ILE A 1 651 ? 15.078 -15.869 -26.990 1.00 96.38 651 ILE A CA 1
ATOM 5005 C C . ILE A 1 651 ? 13.917 -14.961 -26.568 1.00 96.38 651 ILE A C 1
ATOM 5007 O O . ILE A 1 651 ? 13.440 -15.103 -25.442 1.00 96.38 651 ILE A O 1
ATOM 5011 N N . PRO A 1 652 ? 13.449 -14.045 -27.436 1.00 96.06 652 PRO A N 1
ATOM 5012 C CA . PRO A 1 652 ? 14.108 -13.583 -28.668 1.00 96.06 652 PRO A CA 1
ATOM 5013 C C . PRO A 1 652 ? 15.510 -12.983 -28.441 1.00 96.06 652 PRO A C 1
ATOM 5015 O O . PRO A 1 652 ? 15.779 -12.470 -27.352 1.00 96.06 652 PRO A O 1
ATOM 5018 N N . PRO A 1 653 ? 16.370 -12.951 -29.479 1.00 95.94 653 PRO A N 1
ATOM 5019 C CA . PRO A 1 653 ? 17.629 -12.214 -29.434 1.00 95.94 653 PRO A CA 1
ATOM 5020 C C . PRO A 1 653 ? 17.404 -10.712 -29.214 1.00 95.94 653 PRO A C 1
ATOM 5022 O O . PRO A 1 653 ? 16.673 -10.066 -29.962 1.00 95.94 653 PRO A O 1
ATOM 5025 N N . VAL A 1 654 ? 18.081 -10.128 -28.223 1.00 95.88 654 VAL A N 1
ATOM 5026 C CA . VAL A 1 654 ? 17.994 -8.687 -27.914 1.00 95.88 654 VAL A CA 1
ATOM 5027 C C . VAL A 1 654 ? 19.191 -7.930 -28.505 1.00 95.88 654 VAL A C 1
ATOM 5029 O O . VAL A 1 654 ? 20.069 -7.451 -27.790 1.00 95.88 654 VAL A O 1
ATOM 5032 N N . SER A 1 655 ? 19.250 -7.808 -29.833 1.00 93.00 655 SER A N 1
ATOM 5033 C CA . SER A 1 655 ? 20.361 -7.131 -30.532 1.00 93.00 655 SER A CA 1
ATOM 5034 C C . SER A 1 655 ? 20.291 -5.598 -30.506 1.00 93.00 655 SER A C 1
ATOM 5036 O O . SER A 1 655 ? 21.198 -4.937 -31.002 1.00 93.00 655 SER A O 1
ATOM 5038 N N . CYS A 1 656 ? 19.213 -5.025 -29.962 1.00 95.25 656 CYS A N 1
ATOM 5039 C CA . CYS A 1 656 ? 18.956 -3.584 -29.953 1.00 95.25 656 CYS A CA 1
ATOM 5040 C C . CYS A 1 656 ? 19.553 -2.826 -28.752 1.00 95.25 656 CYS A C 1
ATOM 5042 O O . CYS A 1 656 ? 19.394 -1.607 -28.666 1.00 95.25 656 CYS A O 1
ATOM 5044 N N . LEU A 1 657 ? 20.236 -3.515 -27.829 1.00 95.44 657 LEU A N 1
ATOM 5045 C CA . LEU A 1 657 ? 20.936 -2.876 -26.711 1.00 95.44 657 LEU A CA 1
ATOM 5046 C C . LEU A 1 657 ? 22.178 -2.119 -27.185 1.00 95.44 657 LEU A C 1
ATOM 5048 O O . LEU A 1 657 ? 22.979 -2.632 -27.967 1.00 95.44 657 LEU A O 1
ATOM 5052 N N . LEU A 1 658 ? 22.365 -0.909 -26.662 1.00 95.00 658 LEU A N 1
ATOM 5053 C CA . LEU A 1 658 ? 23.552 -0.110 -26.937 1.00 95.00 658 LEU A CA 1
ATOM 5054 C C . LEU A 1 658 ? 24.699 -0.527 -26.009 1.00 95.00 658 LEU A C 1
ATOM 5056 O O . LEU A 1 658 ? 24.514 -0.699 -24.806 1.00 95.00 658 LEU A O 1
ATOM 5060 N N . GLN A 1 659 ? 25.905 -0.656 -26.558 1.00 88.06 659 GLN A N 1
ATOM 5061 C CA . GLN A 1 659 ? 27.101 -0.976 -25.775 1.00 88.06 659 GLN A CA 1
ATOM 5062 C C . GLN A 1 659 ? 27.780 0.286 -25.225 1.00 88.06 659 GLN A C 1
ATOM 5064 O O . GLN A 1 659 ? 27.701 1.369 -25.811 1.00 88.06 659 GLN A O 1
ATOM 5069 N N . GLY A 1 660 ? 28.515 0.122 -24.123 1.00 81.19 660 GLY A N 1
ATOM 5070 C CA . GLY A 1 660 ? 29.295 1.187 -23.493 1.00 81.19 660 GLY A CA 1
ATOM 5071 C C . GLY A 1 660 ? 28.463 2.129 -22.620 1.00 81.19 660 GLY A C 1
ATOM 5072 O O . GLY A 1 660 ? 27.374 1.789 -22.167 1.00 81.19 660 GLY A O 1
ATOM 5073 N N . LEU A 1 661 ? 29.006 3.320 -22.358 1.00 76.44 661 LEU A N 1
ATOM 5074 C CA . LEU A 1 661 ? 28.363 4.355 -21.548 1.00 76.44 661 LEU A CA 1
ATOM 5075 C C . LEU A 1 661 ? 27.878 5.511 -22.444 1.00 76.44 661 LEU A C 1
ATOM 5077 O O . LEU A 1 661 ? 28.638 5.963 -23.308 1.00 76.44 661 LEU A O 1
ATOM 5081 N N . PRO A 1 662 ? 26.651 6.027 -22.250 1.00 81.12 662 PRO A N 1
ATOM 5082 C CA . PRO A 1 662 ? 26.186 7.211 -22.960 1.00 81.12 662 PRO A CA 1
ATOM 5083 C C . PRO A 1 662 ? 27.089 8.420 -22.692 1.00 81.12 662 PRO A C 1
ATOM 5085 O O . PRO A 1 662 ? 27.516 8.668 -21.564 1.00 81.12 662 PRO A O 1
ATOM 5088 N N . ARG A 1 663 ? 27.348 9.221 -23.735 1.00 67.00 663 ARG A N 1
ATOM 5089 C CA . ARG A 1 663 ? 28.210 10.420 -23.655 1.00 67.00 663 ARG A CA 1
ATOM 5090 C C . ARG A 1 663 ? 27.691 11.484 -22.672 1.00 67.00 663 ARG A C 1
ATOM 5092 O O . ARG A 1 663 ? 28.475 12.311 -22.227 1.00 67.00 663 ARG A O 1
ATOM 5099 N N . SER A 1 664 ? 26.399 11.460 -22.337 1.00 66.50 664 SER A N 1
ATOM 5100 C CA . SER A 1 664 ? 25.713 12.424 -21.464 1.00 66.50 664 SER A CA 1
ATOM 5101 C C . SER A 1 664 ? 25.807 12.124 -19.958 1.00 66.50 664 SER A C 1
ATOM 5103 O O . SER A 1 664 ? 25.248 12.873 -19.164 1.00 66.50 664 SER A O 1
ATOM 5105 N N . ILE A 1 665 ? 26.512 11.067 -19.530 1.00 61.91 665 ILE A N 1
ATOM 5106 C CA . ILE A 1 665 ? 26.552 10.639 -18.113 1.00 61.91 665 ILE A CA 1
ATOM 5107 C C . ILE A 1 665 ? 27.248 11.632 -17.166 1.00 61.91 665 ILE A C 1
ATOM 5109 O O . ILE A 1 665 ? 27.041 11.550 -15.957 1.00 61.91 665 ILE A O 1
ATOM 5113 N N . MET A 1 666 ? 28.035 12.582 -17.676 1.00 51.00 666 MET A N 1
ATOM 5114 C CA . MET A 1 666 ? 28.874 13.442 -16.828 1.00 51.00 666 MET A CA 1
ATOM 5115 C C . MET A 1 666 ? 28.091 14.425 -15.931 1.00 51.00 666 MET A C 1
ATOM 5117 O O . MET A 1 666 ? 28.654 14.854 -14.931 1.00 51.00 666 MET A O 1
ATOM 5121 N N . ASP A 1 667 ? 26.807 14.704 -16.206 1.00 51.88 667 ASP A N 1
ATOM 5122 C CA . ASP A 1 667 ? 25.968 15.622 -15.401 1.00 51.88 667 ASP A CA 1
ATOM 5123 C C . ASP A 1 667 ? 24.873 14.922 -14.554 1.00 51.88 667 ASP A C 1
ATOM 5125 O O . ASP A 1 667 ? 24.187 15.568 -13.758 1.00 51.88 667 ASP A O 1
ATOM 5129 N N . ILE A 1 668 ? 24.710 13.594 -14.670 1.00 58.88 668 ILE A N 1
ATOM 5130 C CA . ILE A 1 668 ? 23.620 12.834 -14.006 1.00 58.88 668 ILE A CA 1
ATOM 5131 C C . ILE A 1 668 ? 23.910 12.577 -12.509 1.00 58.88 668 ILE A C 1
ATOM 5133 O O . ILE A 1 668 ? 23.028 12.173 -11.752 1.00 58.88 668 ILE A O 1
ATOM 5137 N N . ASP A 1 669 ? 25.132 12.839 -12.035 1.00 53.41 669 ASP A N 1
ATOM 5138 C CA . ASP A 1 669 ? 25.534 12.576 -10.641 1.00 53.41 669 ASP A CA 1
ATOM 5139 C C . ASP A 1 669 ? 24.717 13.393 -9.615 1.00 53.41 669 ASP A C 1
ATOM 5141 O O . ASP A 1 669 ? 24.516 12.952 -8.485 1.00 53.41 669 ASP A O 1
ATOM 5145 N N . SER A 1 670 ? 24.153 14.536 -10.030 1.00 51.28 670 SER A N 1
ATOM 5146 C CA . SER A 1 670 ? 23.272 15.372 -9.196 1.00 51.28 670 SER A CA 1
ATOM 5147 C C . SER A 1 670 ? 21.868 14.784 -8.953 1.00 51.28 670 SER A C 1
ATOM 5149 O O . SER A 1 670 ? 21.193 15.195 -8.008 1.00 51.28 670 SER A O 1
ATOM 5151 N N . ASP A 1 671 ? 21.446 13.790 -9.746 1.00 56.47 671 ASP A N 1
ATOM 5152 C CA . ASP A 1 671 ? 20.128 13.142 -9.654 1.00 56.47 671 ASP A CA 1
ATOM 5153 C C . ASP A 1 671 ? 20.152 11.797 -8.905 1.00 56.47 671 ASP A C 1
ATOM 5155 O O . ASP A 1 671 ? 19.098 11.199 -8.659 1.00 56.47 671 ASP A O 1
ATOM 5159 N N . ARG A 1 672 ? 21.328 11.308 -8.488 1.00 67.19 672 ARG A N 1
ATOM 5160 C CA . ARG A 1 672 ? 21.440 10.037 -7.758 1.00 67.19 672 ARG A CA 1
ATOM 5161 C C . ARG A 1 672 ? 20.814 10.132 -6.367 1.00 67.19 672 ARG A C 1
ATOM 5163 O O . ARG A 1 672 ? 20.892 11.146 -5.674 1.00 67.19 672 ARG A O 1
ATOM 5170 N N . CYS A 1 673 ? 20.150 9.059 -5.951 1.00 75.69 673 CYS A N 1
ATOM 5171 C CA . CYS A 1 673 ? 19.536 8.955 -4.634 1.00 75.69 673 CYS A CA 1
ATOM 5172 C C . CYS A 1 673 ? 20.540 8.498 -3.574 1.00 75.69 673 CYS A C 1
ATOM 5174 O O . CYS A 1 673 ? 20.435 7.362 -3.125 1.00 75.69 673 CYS A O 1
ATOM 5176 N N . TYR A 1 674 ? 21.473 9.369 -3.172 1.00 57.03 674 TYR A N 1
ATOM 5177 C CA . TYR A 1 674 ? 22.318 9.169 -1.986 1.00 57.03 674 TYR A CA 1
ATOM 5178 C C . TYR A 1 674 ? 22.546 10.482 -1.246 1.00 57.03 674 TYR A C 1
ATOM 5180 O O . TYR A 1 674 ? 22.963 11.459 -1.905 1.00 57.03 674 TYR A O 1
#

Radius of gyration: 33.06 Å; Cα contacts (8 Å, |Δi|>4): 1588; chains: 1; bounding box: 64×81×86 Å

Solvent-accessible surface area (backbone atoms only — not comparable to full-atom values): 35584 Å² total; per-residue (Å²): 139,80,85,77,78,90,82,76,81,78,82,69,86,75,88,72,77,84,76,82,75,83,75,78,89,71,96,75,93,59,71,69,45,73,50,77,44,74,46,75,42,73,92,86,45,74,71,43,78,47,41,28,35,32,66,41,80,73,45,82,53,91,65,36,45,30,27,36,22,32,33,70,86,78,67,48,81,43,78,48,68,52,66,79,76,68,64,60,62,57,47,41,35,46,71,75,69,43,35,30,48,48,51,52,45,73,94,33,53,46,59,40,89,87,79,70,47,74,44,83,53,76,65,90,60,41,45,69,73,54,91,93,54,82,47,78,20,95,52,40,55,76,64,30,47,32,68,57,35,75,73,55,39,32,75,77,64,58,61,44,39,55,46,6,48,48,40,47,52,48,21,74,72,68,79,46,75,88,52,66,81,50,76,65,52,47,38,72,76,35,79,81,72,69,89,82,74,77,79,85,73,79,73,77,88,66,53,77,66,61,62,60,52,36,77,92,47,48,65,78,62,42,91,82,46,54,43,100,86,71,43,72,64,75,91,84,53,66,55,52,52,75,82,52,58,92,54,58,66,69,56,51,57,63,60,37,38,80,92,42,47,88,64,22,66,47,88,75,58,88,89,86,77,100,59,69,51,73,36,43,26,58,84,48,70,29,77,40,76,54,74,56,80,25,40,66,12,48,48,52,27,45,53,52,33,31,68,78,24,48,16,32,34,33,39,58,63,96,30,27,33,19,37,59,57,42,76,51,72,43,78,39,73,31,49,34,32,44,38,32,45,17,35,40,29,48,56,75,22,68,87,58,43,59,85,94,43,62,56,56,40,31,43,32,34,35,32,39,38,40,30,33,44,32,35,74,11,40,37,43,43,50,12,66,58,44,51,66,31,44,37,32,47,84,64,28,80,94,58,31,57,36,90,62,70,68,77,40,26,26,37,34,34,41,31,58,22,34,46,35,36,40,33,43,37,34,39,31,31,33,28,13,29,39,33,34,38,34,46,27,34,44,35,39,37,34,47,31,40,38,45,35,58,63,82,36,60,59,19,23,36,41,35,40,25,43,23,38,42,38,39,40,33,57,24,40,32,24,9,25,18,31,35,34,30,37,32,42,56,22,34,46,34,40,37,34,41,33,41,32,39,35,19,45,17,42,30,42,32,80,28,12,64,92,51,29,73,21,31,35,36,41,36,39,39,32,57,24,37,34,30,59,11,58,21,27,45,37,40,34,23,17,49,37,3,29,24,20,39,35,48,33,38,41,33,44,32,38,36,38,48,11,32,28,38,37,36,37,34,32,77,45,69,96,53,102,72,74,81,89,52,76,38,35,46,34,40,34,43,34,40,41,31,41,37,35,34,27,20,34,78,92,41,41,49,35,38,38,42,34,37,92,67,37,48,27,33,56,36,38,36,32,54,32,38,53,41,43,65,68,72,86,74,74,54,71,54,46,57,32,53,39,21,29,50,66,82,41,80,39,40,59,64,70,83,63,52,35,75,75,77,71,90,73,59,86,70,52,73,82,38,52,78,124

Nearest PDB structures (foldseek):
  8ikx-assembly1_A  TM=9.555E-01  e=7.126E-34  Arabidopsis thaliana
  7b8b-assembly2_B  TM=9.545E-01  e=5.633E-30  Arabidopsis thaliana
  1bhe-assembly1_A  TM=7.829E-01  e=1.423E-12  Pectobacterium carotovorum subsp. carotovorum
  4j1r-assembly6_D  TM=3.968E-01  e=1.045E-16  Homo sapiens
  4j1r-assembly6_C  TM=3.966E-01  e=1.094E-16  Homo sapiens

Foldseek 3Di:
DDDDDPPPPPPDPDPDDDPDPPDPDDPDPDFQDKDWDWDPDDPPDHIDIKIWGFHAFPDQDPFFTWTFIATPVPRDTDIDTDGDDPPPQLCCCCPVVQKAQQADDPVQWDADSPRRDIDGDDSVVMDNDDPPDFAFLPTYDQLLADVCSVLGGRDDGSVSNVSSVVQRVVCVVVVDGPDHDDPVRNCVVPVPRDDDDDDPDPDPPDDPLNVLLDPVCVLVLDQCRADPVRHGDDLPLQDALVNCPPPPVVSNPSNADPVRPVNHCNVVDDDDDPDAAEQELVVLPFPQAQPDASARSQLVSLVCCQEPENHEYDDDDPGEHEYAADESEDDGPYAYEDEAAEEYEYQQADVRHDPVHDQAARYEYYQDENYEYDYQYEYEHNQPRLLVWQQAQPNDPPSHGDDDDHHHHAYYEYELYEQYEYYNYEYENHNAEPEEYELYEQYEYENYEYDYDLQRGRHEDYEYYLYENHEHYQYEHEDVEEPYEYWFNYEQYHAENYEADDYQEHEYDCYFPPLEFGEYEAHEHEHYEHENYQEHYEYHYDANHFEEYANYEYYQYEYYAYAAHEYYYQHDDDDPDDDHHQHIHAYEHYEDENYEYEYAPPDANAEADAHPNHAHEAYEYYNAYYAHPDDHDHDAYHHDRYAHDYPDAYVVGPPPHHYDDDPNPPPNPVRYDD

InterPro domains:
  IPR000719 Protein kinase domain [PF00069] (88-180)
  IPR000719 Protein kinase domain [PS50011] (1-237)
  IPR000719 Protein kinase domain [SM00220] (52-237)
  IPR000743 Glycoside hydrolase, family 28 [PF00295] (313-626)
  IPR000743 Glycoside hydrolase, family 28 [PS00502] (497-510)
  IPR006626 Parallel beta-helix repeat [SM00710] (273-295)
  IPR006626 Parallel beta-helix repeat [SM00710] (440-466)
  IPR006626 Parallel beta-helix repeat [SM00710] (467-488)
  IPR006626 Parallel beta-helix repeat [SM00710] (490-510)
  IPR006626 Parallel beta-helix repeat [SM00710] (520-541)
  IPR008271 Serine/threonine-protein kinase, active site [PS00108] (99-111)
  IPR011009 Protein kinase-like domain superfamily [SSF56112] (51-238)
  IPR011050 Pectin lyase fold/virulence factor [SSF51126] (275-664)
  IPR012334 Pectin lyase fold [G3DSA:2.160.20.10] (264-658)
  IPR017441 Protein kinase, ATP binding site [PS00107] (58-82)
  IPR039192 Glycogen synthase kinase 3, catalytic domain [cd14137] (47-220)

Organism: Musa balbisiana (NCBI:txid52838)

Mean predicted aligned error: 18.47 Å

pLDDT: mean 82.53, std 18.65, range [23.66, 98.94]

Sequence (674 aa):
MDRLPDEMSDLKIRDDKEAEATVIDGNGTETGHIIVTTVNGRNGQPKQTVSYMAERVVGHGSFGIVFQAKCLETGETVAIKKVLQDKRALAYIHGSIGVCHRDIKPQNLLVNPHTHQLKLCDFGSAKVLVKGEPNISYICSRYYRAPELIFGATEYTSAIDIWSAGCVLAELLLGQVLGTPTREEIKCMNPNYTEFKFPQIKAHPWHKLEALIHPFFDELRDSDTRLPNGRFLPPLFNFKPHELKGVPMEIVAKLIPEHARKQCAFLGANANSSNSAVLNVLSFGAVGDGVSDDTEAFKSAWDSACEEGPGVVLVPQGYAFKIRSTIFAGPCHGELTLQVDGTIMPPDGPDAWPQSTSRRQWLVFYRANNLTLQGGGLFDGKGAKWWDLPCKPHKGRNHTTLPGPCDSPVAFRFFMSSNLAVRGIRIHNSPQFHFRFDNCRNVTVDAISINSPALSPNTDGIHVENSVNVGIYNSVISSGDDCVSIGAGSTNIHIRNLTCGPSHGISIGSLGKQNTRACVTNVTVKDSVIKHSDNGVRIKTWQGGSGSVSWVSFENIRMDTVRNPIIINQYYCLSKVCKNQTTAVYVSDVSYAGIKGSYDIRSPPIHFGCSDAVPCTNITLTDVELLPEQGDAIADPFCWNVYGESQTLTIPPVSCLLQGLPRSIMDIDSDRCY

Secondary structure (DSSP, 8-state):
--PPPTTSS---------------------TT-EEEEEEPPSTTPPPEEEEEEEEEEEEEETTEEEEEEEETTT--EEEEEEE---HHHHHIIIIII-EE-S---GGGEEE-TTT--EEE--GGG-EE--TT----SS-S-GGG--HHHHTT-S---THHHHHHHHHHHHHHHHSS------HHHHHHH-TT----PPP--------HHHHHTSGGGGGGG-TT-B-TTSPBPP------TTTTTT--HHHHHHHS-GGGGGG-GGGG--------EEEEGGGGT---EEEEE-HHHHHHHHHHHHHHSSEEEEE-TT-EEE--SEEEE---SS-EEEEE-SEEE--SSTTTS-TTS-SSEEEEEES-TTEEEE-S-EEE--THHHHTSTTSTTSSGGGPPPSS-----EEEEEES-EEEEEES-EEE--SS-SEEEES-EEEEEES-EEE--TT-TT--SEEEES-EEEEEES-EEE-SS-SEEE-TTEEEEEEES-EE-SSS-EEEEEESGGG-EEEEEEEEEEEEEEES-SEEEEEEEETT-EEEEEEEEEEEEEEEEESEEEEEEEEE-SSSS----S---EEEEEEEEEEEEEE-TTS-SEEEE--SSS-EEEEEEES-EEEESSSS-PPPPEEESEEEEESS--BS--TTPBPS--TTGGGGGGGS--